Protein AF-0000000072280039 (afdb_homodimer)

Foldseek 3Di:
DDWDQVLVVVLVVCVVQVWQEEEEEEEPVCVVVVVVSQVVNCVVPVRHHYHYDYDHDPALQLQALPVCVVVPGAEYEAEQYDHQADQVPGPHHYDYHNGADDFDLVLVLVCCVVPDDLVFAEEAAEASNHVVCVVVSCVVNVSHNYAFFDFPPDDTRYFDLQAGGDDDPDAHEYEYEEDDCRGQVSVCQAPVRYFTWYAYRVVSDIDTDHDDQVVQLVLLVVLLVVVLPDQEEEEEAAPRRNQFAVQLSVVLCVLQVVQNHHYDYYYYNDDDQVVVVVVVRHQHYEYRGRQVCQVPCQVVHNHRYHYSLSSCVNRPPVNPDPSRHDDSRQQGVPRPDSRHRHDD/DDWDQVLVVVLVVCVVQVWAEEEEEEEPVCVVVVVVSQVVNCVVPVRHHYHYDYDHDPALQLQALPVCVVVPGAEYEAEQYDHQADQVVGPHHYDYHNGADDFDLVLVLVCCVVPDDLVFAEEAAEASNHVVCVVVSCVVNPSHNYAFFDFPPDDTRYFDLQADGDDDPDAHEYEYEEDDCRGQVSVCQAPVRYFTWYAYRVVSDIDTDHDDLVVQLVLLVVLLVVVLPDQEEEEEAAPRRNQFAVQLSVVLCVLQVVQNHDYDYYYYNDDDQVVVVVVVRHQHYEYRGRQVCQVPCQVVHNHRYHYSLSSCVNRPPVNPDDSRHDDSRQQGVPRPDSRHRHDD

Organism: Entamoeba histolytica (strain ATCC 30459 / HM-1:IMSS / ABRM) (NCBI:txid294381)

Solvent-accessible surface area (backbone atoms only — not comparable to full-atom values): 36624 Å² total; per-residue (Å²): 136,87,66,67,80,51,62,68,60,50,52,50,52,42,58,77,66,64,43,50,27,34,38,42,34,29,28,72,93,49,37,59,56,44,60,59,48,44,52,54,48,34,71,75,36,74,78,33,46,63,33,40,32,61,49,89,38,88,51,46,45,31,52,51,35,64,60,39,43,72,74,66,30,55,34,37,40,39,44,60,22,56,67,68,70,59,69,88,76,43,80,33,55,67,46,62,39,33,47,61,56,88,72,73,60,62,66,53,54,51,50,48,70,70,72,52,66,66,88,34,42,33,37,42,36,22,38,60,33,47,53,88,49,49,65,59,50,50,67,67,40,75,76,40,61,64,42,62,36,55,35,41,69,43,56,71,20,33,42,39,61,42,31,48,42,65,73,71,98,58,71,28,35,33,41,26,41,40,79,74,57,61,44,42,45,32,47,27,42,51,39,66,81,38,50,33,29,32,28,26,70,92,76,70,44,78,41,80,55,84,70,62,54,67,58,51,25,50,51,52,48,50,52,32,55,53,50,67,71,47,53,46,36,29,36,39,32,28,58,38,43,52,40,22,40,69,67,33,49,52,47,48,49,50,48,36,46,76,66,74,29,46,69,45,44,32,41,27,62,69,90,46,55,71,63,52,60,39,38,77,81,43,52,30,33,35,44,40,40,65,55,51,52,33,72,74,44,22,83,75,34,92,41,48,47,37,32,48,58,48,48,39,43,54,67,32,84,82,44,75,64,61,61,71,48,49,86,29,42,36,51,24,60,75,55,84,49,77,52,25,60,35,87,127,136,87,67,66,78,51,62,69,60,50,51,51,53,42,57,76,66,64,44,49,26,33,37,42,35,30,28,73,93,49,37,58,56,44,60,60,49,43,51,53,48,35,70,75,35,74,79,33,46,62,32,39,33,59,53,88,39,88,51,48,45,31,52,52,34,63,61,39,44,70,73,66,31,53,34,36,41,38,44,59,23,56,68,67,70,58,69,89,77,43,80,35,56,68,47,62,39,34,47,59,56,89,71,74,60,63,65,53,53,52,50,47,69,71,72,53,65,66,90,34,43,31,37,42,34,22,36,60,31,47,52,87,49,49,64,58,48,49,68,67,42,75,75,41,61,66,41,63,37,53,37,40,69,42,56,71,19,34,44,40,60,42,32,47,40,64,72,71,99,58,71,30,35,34,41,27,42,40,79,73,56,64,45,42,45,33,46,26,42,52,39,68,80,40,52,32,27,31,29,27,71,91,76,70,42,77,42,80,53,87,68,63,53,68,59,50,24,50,51,52,50,49,52,32,56,53,50,68,72,46,54,45,35,29,36,38,31,28,58,37,42,52,39,22,38,69,68,34,50,52,48,49,49,50,48,35,48,75,66,72,28,45,68,46,46,35,42,30,61,70,89,48,55,73,63,53,61,40,40,79,83,43,52,30,31,36,43,40,40,65,55,52,54,34,72,74,45,22,83,76,34,93,40,49,46,36,31,48,59,47,46,39,45,53,68,32,83,83,44,77,64,62,62,70,46,51,88,28,42,36,52,26,60,74,57,85,49,75,52,24,61,35,89,126

InterPro domains:
  IPR016435 Diphthamide synthesis DPH1/DPH2 [PF01866] (26-316)
  IPR016435 Diphthamide synthesis DPH1/DPH2 [PTHR10762] (9-319)
  IPR016435 Diphthamide synthesis DPH1/DPH2 [SFLDS00032] (9-320)
  IPR016435 Diphthamide synthesis DPH1/DPH2 [TIGR00322] (6-315)
  IPR035435 Diphthamide synthesis DHP1/DPH2, eukaryotes and archaea [PIRSF004967] (2-336)
  IPR042263 Diphthamide synthesis DPH1/DPH2, domain 1 [G3DSA:3.40.50.11840] (16-99)
  IPR042264 Diphthamide synthesis DPH1/DPH2, domain 2 [G3DSA:3.40.50.11850] (100-212)
  IPR042265 Diphthamide synthesis DPH1/DPH2, domain 3 [G3DSA:3.40.50.11860] (213-311)

Radius of gyration: 28.31 Å; Cα contacts (8 Å, |Δi|>4): 1431; chains: 2; bounding box: 61×87×61 Å

Sequence (688 aa):
MQFDLKESEIIKEVTSRNCKRVVLQFPEGLISQGVGLQQRLEQQLPNVEFILYTDYVYGACCVDDRFTAYIHSDFLVHFGHSPLIPPHCLKVASMYIPVVADILLEPLINNINKQLDKKLDLAIVATIQYEPYLQQLKQSLTQFNVILPKIDPLPEGITLGCTVPPLEQREMSVVFIGGGLFHAEAVAYNYPDNKVYSYDPRNQTLVPVFVNKEKFKQIMKTKIDTARKEKYIGVITSTLGRQGNQKVTDNIINLLEKNNKIPVVTYADEISTAILDSYKEVKVWVQVACPRLSIDWGEDFRQVLITPYEAFAAFDDSVKATLDFIPMDNWSIPAEGKWCASYNMQFDLKESEIIKEVTSRNCKRVVLQFPEGLISQGVGLQQRLEQQLPNVEFILYTDYVYGACCVDDRFTAYIHSDFLVHFGHSPLIPPHCLKVASMYIPVVADILLEPLINNINKQLDKKLDLAIVATIQYEPYLQQLKQSLTQFNVILPKIDPLPEGITLGCTVPPLEQREMSVVFIGGGLFHAEAVAYNYPDNKVYSYDPRNQTLVPVFVNKEKFKQIMKTKIDTARKEKYIGVITSTLGRQGNQKVTDNIINLLEKNNKIPVVTYADEISTAILDSYKEVKVWVQVACPRLSIDWGEDFRQVLITPYEAFAAFDDSVKATLDFIPMDNWSIPAEGKWCASYN

pLDDT: mean 91.93, std 6.93, range [52.03, 98.56]

Structure (mmCIF, N/CA/C/O backbone):
data_AF-0000000072280039-model_v1
#
loop_
_entity.id
_entity.type
_entity.pdbx_description
1 polymer '2-(3-amino-3-carboxypropyl)histidine synthase subunit 1'
#
loop_
_atom_site.group_PDB
_atom_site.id
_atom_site.type_symbol
_atom_site.label_atom_id
_atom_site.label_alt_id
_atom_site.label_comp_id
_atom_site.label_asym_id
_atom_site.label_entity_id
_atom_site.label_seq_id
_atom_site.pdbx_PDB_ins_code
_atom_site.Cartn_x
_atom_site.Cartn_y
_atom_site.Cartn_z
_atom_site.occupancy
_atom_site.B_iso_or_equiv
_atom_site.auth_seq_id
_atom_site.auth_comp_id
_atom_site.auth_asym_id
_atom_site.auth_atom_id
_atom_site.pdbx_PDB_model_num
ATOM 1 N N . MET A 1 1 ? -21.969 8.711 16.75 1 52.03 1 MET A N 1
ATOM 2 C CA . MET A 1 1 ? -22.203 10.078 16.312 1 52.03 1 MET A CA 1
ATOM 3 C C . MET A 1 1 ? -22.312 10.141 14.781 1 52.03 1 MET A C 1
ATOM 5 O O . MET A 1 1 ? -21.562 9.461 14.078 1 52.03 1 MET A O 1
ATOM 9 N N . GLN A 1 2 ? -23.375 10.555 14.273 1 66.81 2 GLN A N 1
ATOM 10 C CA . GLN A 1 2 ? -23.625 10.664 12.844 1 66.81 2 GLN A CA 1
ATOM 11 C C . GLN A 1 2 ? -23.094 11.992 12.297 1 66.81 2 GLN A C 1
ATOM 13 O O . GLN A 1 2 ? -23.422 13.055 12.828 1 66.81 2 GLN A O 1
ATOM 18 N N . PHE A 1 3 ? -22.109 11.984 11.461 1 83.12 3 PHE A N 1
ATOM 19 C CA . PHE A 1 3 ? -21.5 13.164 10.859 1 83.12 3 PHE A CA 1
ATOM 20 C C . PHE A 1 3 ? -22.266 13.594 9.609 1 83.12 3 PHE A C 1
ATOM 22 O O . PHE A 1 3 ? -22.922 12.766 8.969 1 83.12 3 PHE A O 1
ATOM 29 N N . ASP A 1 4 ? -22.297 14.906 9.508 1 89.06 4 ASP A N 1
ATOM 30 C CA . ASP A 1 4 ? -22.781 15.406 8.227 1 89.06 4 ASP A CA 1
ATOM 31 C C . ASP A 1 4 ? -21.75 15.195 7.125 1 89.06 4 ASP A C 1
ATOM 33 O O . ASP A 1 4 ? -20.75 15.914 7.059 1 89.06 4 ASP A O 1
ATOM 37 N N . LEU A 1 5 ? -22.047 14.281 6.258 1 93.81 5 LEU A N 1
ATOM 38 C CA . LEU A 1 5 ? -21.094 13.914 5.219 1 93.81 5 LEU A CA 1
ATOM 39 C C . LEU A 1 5 ? -21.375 14.672 3.926 1 93.81 5 LEU A C 1
ATOM 41 O O . LEU A 1 5 ? -20.844 14.32 2.869 1 93.81 5 LEU A O 1
ATOM 45 N N . LYS A 1 6 ? -22.266 15.695 3.965 1 95.31 6 LYS A N 1
ATOM 46 C CA . LYS A 1 6 ? -22.562 16.609 2.859 1 95.31 6 LYS A CA 1
ATOM 47 C C . LYS A 1 6 ? -23.078 15.844 1.642 1 95.31 6 LYS A C 1
ATOM 49 O O . LYS A 1 6 ? -22.594 16.031 0.527 1 95.31 6 LYS A O 1
ATOM 54 N N . GLU A 1 7 ? -23.984 14.977 1.919 1 96.38 7 GLU A N 1
ATOM 55 C CA . GLU A 1 7 ? -24.578 14.117 0.896 1 96.38 7 GLU A CA 1
ATOM 56 C C . GLU A 1 7 ? -25.141 14.93 -0.257 1 96.38 7 GLU A C 1
ATOM 58 O O . GLU A 1 7 ? -24.922 14.609 -1.426 1 96.38 7 GLU A O 1
ATOM 63 N N . SER A 1 8 ? -25.844 16.016 0.056 1 96.94 8 SER A N 1
ATOM 64 C CA . SER A 1 8 ? -26.469 16.844 -0.963 1 96.94 8 SER A CA 1
ATOM 65 C C . SER A 1 8 ? -25.422 17.5 -1.872 1 96.94 8 SER A C 1
ATOM 67 O O . SER A 1 8 ? -25.641 17.609 -3.08 1 96.94 8 SER A O 1
ATOM 69 N N . GLU A 1 9 ? -24.344 17.922 -1.275 1 97.06 9 GLU A N 1
ATOM 70 C CA . GLU A 1 9 ? -23.266 18.531 -2.059 1 97.06 9 GLU A CA 1
ATOM 71 C C . GLU A 1 9 ? -22.625 17.516 -2.99 1 97.06 9 GLU A C 1
ATOM 73 O O . GLU A 1 9 ? -22.266 17.844 -4.125 1 97.06 9 GLU A O 1
ATOM 78 N N . ILE A 1 10 ? -22.453 16.297 -2.508 1 97.94 10 ILE A N 1
ATOM 79 C CA . ILE A 1 10 ? -21.875 15.219 -3.311 1 97.94 10 ILE A CA 1
ATOM 80 C C . ILE A 1 10 ? -22.766 14.938 -4.52 1 97.94 10 ILE A C 1
ATOM 82 O O . ILE A 1 10 ? -22.281 14.867 -5.652 1 97.94 10 ILE A O 1
ATOM 86 N N . ILE A 1 11 ? -24.062 14.867 -4.27 1 98.31 11 ILE A N 1
ATOM 87 C CA . ILE A 1 11 ? -25.016 14.57 -5.332 1 98.31 11 ILE A CA 1
ATOM 88 C C . ILE A 1 11 ? -24.969 15.672 -6.387 1 98.31 11 ILE A C 1
ATOM 90 O O . ILE A 1 11 ? -24.953 15.391 -7.586 1 98.31 11 ILE A O 1
ATOM 94 N N . LYS A 1 12 ? -24.953 16.875 -5.918 1 98.06 12 LYS A N 1
ATOM 95 C CA . LYS A 1 12 ? -24.891 18.016 -6.828 1 98.06 12 LYS A CA 1
ATOM 96 C C . LYS A 1 12 ? -23.656 17.953 -7.727 1 98.06 12 LYS A C 1
ATOM 98 O O . LYS A 1 12 ? -23.766 18.109 -8.945 1 98.06 12 LYS A O 1
ATOM 103 N N . GLU A 1 13 ? -22.484 17.703 -7.137 1 97.69 13 GLU A N 1
ATOM 104 C CA . GLU A 1 13 ? -21.234 17.641 -7.891 1 97.69 13 GLU A CA 1
ATOM 105 C C . GLU A 1 13 ? -21.234 16.469 -8.867 1 97.69 13 GLU A C 1
ATOM 107 O O . GLU A 1 13 ? -20.844 16.625 -10.023 1 97.69 13 GLU A O 1
ATOM 112 N N . VAL A 1 14 ? -21.656 15.297 -8.406 1 98.12 14 VAL A N 1
ATOM 113 C CA . VAL A 1 14 ? -21.656 14.078 -9.211 1 98.12 14 VAL A CA 1
ATOM 114 C C . VAL A 1 14 ? -22.578 14.242 -10.406 1 98.12 14 VAL A C 1
ATOM 116 O O . VAL A 1 14 ? -22.25 13.836 -11.523 1 98.12 14 VAL A O 1
ATOM 119 N N . THR A 1 15 ? -23.703 14.875 -10.188 1 97.94 15 THR A N 1
ATOM 120 C CA . THR A 1 15 ? -24.688 15.094 -11.242 1 97.94 15 THR A CA 1
ATOM 121 C C . THR A 1 15 ? -24.188 16.125 -12.242 1 97.94 15 THR A C 1
ATOM 123 O O . THR A 1 15 ? -24.281 15.922 -13.461 1 97.94 15 THR A O 1
ATOM 126 N N . SER A 1 16 ? -23.688 17.219 -11.727 1 97.81 16 SER A N 1
ATOM 127 C CA . SER A 1 16 ? -23.219 18.297 -12.586 1 97.81 16 SER A CA 1
ATOM 128 C C . SER A 1 16 ? -22.078 17.828 -13.492 1 97.81 16 SER A C 1
ATOM 130 O O . SER A 1 16 ? -21.953 18.312 -14.625 1 97.81 16 SER A O 1
ATOM 132 N N . ARG A 1 17 ? -21.328 16.844 -13.062 1 96.81 17 ARG A N 1
ATOM 133 C CA . ARG A 1 17 ? -20.172 16.359 -13.805 1 96.81 17 ARG A CA 1
ATOM 134 C C . ARG A 1 17 ? -20.531 15.133 -14.641 1 96.81 17 ARG A C 1
ATOM 136 O O . ARG A 1 17 ? -19.703 14.641 -15.414 1 96.81 17 ARG A O 1
ATOM 143 N N . ASN A 1 18 ? -21.719 14.656 -14.469 1 97.56 18 ASN A N 1
ATOM 144 C CA . ASN A 1 18 ? -22.172 13.461 -15.164 1 97.56 18 ASN A CA 1
ATOM 145 C C . ASN A 1 18 ? -21.25 12.273 -14.891 1 97.56 18 ASN A C 1
ATOM 147 O O . ASN A 1 18 ? -20.797 11.609 -15.828 1 97.56 18 ASN A O 1
ATOM 151 N N . CYS A 1 19 ? -20.969 12.078 -13.625 1 97.69 19 CYS A N 1
ATOM 152 C CA . CYS A 1 19 ? -20.078 11 -13.211 1 97.69 19 CYS A CA 1
ATOM 153 C C . CYS A 1 19 ? -20.75 9.641 -13.375 1 97.69 19 CYS A C 1
ATOM 155 O O . CYS A 1 19 ? -21.969 9.523 -13.227 1 97.69 19 CYS A O 1
ATOM 157 N N . LYS A 1 20 ? -19.938 8.688 -13.703 1 96.81 20 LYS A N 1
ATOM 158 C CA . LYS A 1 20 ? -20.422 7.309 -13.766 1 96.81 20 LYS A CA 1
ATOM 159 C C . LYS A 1 20 ? -19.844 6.469 -12.633 1 96.81 20 LYS A C 1
ATOM 161 O O . LYS A 1 20 ? -20.438 5.48 -12.211 1 96.81 20 LYS A O 1
ATOM 166 N N . ARG A 1 21 ? -18.719 6.832 -12.188 1 96.44 21 ARG A N 1
ATOM 167 C CA . ARG A 1 21 ? -18.031 6.16 -11.094 1 96.44 21 ARG A CA 1
ATOM 168 C C . ARG A 1 21 ? -17.391 7.172 -10.148 1 96.44 21 ARG A C 1
ATOM 170 O O . ARG A 1 21 ? -16.719 8.109 -10.594 1 96.44 21 ARG A O 1
ATOM 177 N N . VAL A 1 22 ? -17.641 6.961 -8.805 1 98 22 VAL A N 1
ATOM 178 C CA . VAL A 1 22 ? -17.156 7.902 -7.797 1 98 22 VAL A CA 1
ATOM 179 C C . VAL A 1 22 ? -16.5 7.145 -6.656 1 98 22 VAL A C 1
ATOM 181 O O . VAL A 1 22 ? -17.031 6.156 -6.152 1 98 22 VAL A O 1
ATOM 184 N N . VAL A 1 23 ? -15.312 7.629 -6.262 1 96.94 23 VAL A N 1
ATOM 185 C CA . VAL A 1 23 ? -14.617 7.031 -5.125 1 96.94 23 VAL A CA 1
ATOM 186 C C . VAL A 1 23 ? -14.891 7.852 -3.863 1 96.94 23 VAL A C 1
ATOM 188 O O . VAL A 1 23 ? -14.781 9.078 -3.877 1 96.94 23 VAL A O 1
ATOM 191 N N . LEU A 1 24 ? -15.32 7.133 -2.848 1 96.44 24 LEU A N 1
ATOM 192 C CA . LEU A 1 24 ? -15.484 7.703 -1.515 1 96.44 24 LEU A CA 1
ATOM 193 C C . LEU A 1 24 ? -14.359 7.262 -0.592 1 96.44 24 LEU A C 1
ATOM 195 O O . LEU A 1 24 ? -14.352 6.129 -0.105 1 96.44 24 LEU A O 1
ATOM 199 N N . GLN A 1 25 ? -13.422 8.148 -0.331 1 94.81 25 GLN A N 1
ATOM 200 C CA . GLN A 1 25 ? -12.25 7.812 0.474 1 94.81 25 GLN A CA 1
ATOM 201 C C . GLN A 1 25 ? -12.414 8.305 1.91 1 94.81 25 GLN A C 1
ATOM 203 O O . GLN A 1 25 ? -12.625 9.492 2.145 1 94.81 25 GLN A O 1
ATOM 208 N N . PHE A 1 26 ? -12.32 7.363 2.807 1 91.38 26 PHE A N 1
ATOM 209 C CA . PHE A 1 26 ? -12.516 7.66 4.219 1 91.38 26 PHE A CA 1
ATOM 210 C C . PHE A 1 26 ? -11.258 7.359 5.023 1 91.38 26 PHE A C 1
ATOM 212 O O . PHE A 1 26 ? -10.539 6.406 4.723 1 91.38 26 PHE A O 1
ATOM 219 N N . PRO A 1 27 ? -11.047 8.203 6.055 1 88 27 PRO A N 1
ATOM 220 C CA . PRO A 1 27 ? -10.102 7.715 7.062 1 88 27 PRO A CA 1
ATOM 221 C C . PRO A 1 27 ? -10.656 6.559 7.883 1 88 27 PRO A C 1
ATOM 223 O O . PRO A 1 27 ? -11.875 6.336 7.902 1 88 27 PRO A O 1
ATOM 226 N N . GLU A 1 28 ? -9.789 5.836 8.492 1 78.44 28 GLU A N 1
ATOM 227 C CA . GLU A 1 28 ? -10.156 4.613 9.203 1 78.44 28 GLU A CA 1
ATOM 228 C C . GLU A 1 28 ? -11.281 4.879 10.211 1 78.44 28 GLU A C 1
ATOM 230 O O . GLU A 1 28 ? -12.242 4.109 10.289 1 78.44 28 GLU A O 1
ATOM 235 N N . GLY A 1 29 ? -11.281 5.957 10.922 1 78.5 29 GLY A N 1
ATOM 236 C CA . GLY A 1 29 ? -12.258 6.227 11.969 1 78.5 29 GLY A CA 1
ATOM 237 C C . GLY A 1 29 ? -13.633 6.559 11.43 1 78.5 29 GLY A C 1
ATOM 238 O O . GLY A 1 29 ? -14.617 6.523 12.172 1 78.5 29 GLY A O 1
ATOM 239 N N . LEU A 1 30 ? -13.766 6.75 10.102 1 85.56 30 LEU A N 1
ATOM 240 C CA . LEU A 1 30 ? -15.031 7.223 9.547 1 85.56 30 LEU A CA 1
ATOM 241 C C . LEU A 1 30 ? -15.617 6.203 8.578 1 85.56 30 LEU A C 1
ATOM 243 O O . LEU A 1 30 ? -16.734 6.387 8.07 1 85.56 30 LEU A O 1
ATOM 247 N N . ILE A 1 31 ? -14.961 5.098 8.336 1 84.69 31 ILE A N 1
ATOM 248 C CA . ILE A 1 31 ? -15.328 4.18 7.262 1 84.69 31 ILE A CA 1
ATOM 249 C C . ILE A 1 31 ? -16.672 3.523 7.59 1 84.69 31 ILE A C 1
ATOM 251 O O . ILE A 1 31 ? -17.438 3.191 6.684 1 84.69 31 ILE A O 1
ATOM 255 N N . SER A 1 32 ? -17 3.402 8.883 1 82.5 32 SER A N 1
ATOM 256 C CA . SER A 1 32 ? -18.266 2.793 9.289 1 82.5 32 SER A CA 1
ATOM 257 C C . SER A 1 32 ? -19.453 3.576 8.742 1 82.5 32 SER A C 1
ATOM 259 O O . SER A 1 32 ? -20.516 3.004 8.484 1 82.5 32 SER A O 1
ATOM 261 N N . GLN A 1 33 ? -19.266 4.836 8.484 1 87.88 33 GLN A N 1
ATOM 262 C CA . GLN A 1 33 ? -20.344 5.676 7.953 1 87.88 33 GLN A CA 1
ATOM 263 C C . GLN A 1 33 ? -20.406 5.582 6.43 1 87.88 33 GLN A C 1
ATOM 265 O O . GLN A 1 33 ? -21.406 5.984 5.824 1 87.88 33 GLN A O 1
ATOM 270 N N . GLY A 1 34 ? -19.375 5.074 5.895 1 89.44 34 GLY A N 1
ATOM 271 C CA . GLY A 1 34 ? -19.266 5.031 4.445 1 89.44 34 GLY A CA 1
ATOM 272 C C . GLY A 1 34 ? -20.25 4.074 3.797 1 89.44 34 GLY A C 1
ATOM 273 O O . GLY A 1 34 ? -20.781 4.363 2.729 1 89.44 34 GLY A O 1
ATOM 274 N N . VAL A 1 35 ? -20.531 2.967 4.438 1 88 35 VAL A N 1
ATOM 275 C CA . VAL A 1 35 ? -21.406 1.953 3.867 1 88 35 VAL A CA 1
ATOM 276 C C . VAL A 1 35 ? -22.812 2.527 3.693 1 88 35 VAL A C 1
ATOM 278 O O . VAL A 1 35 ? -23.406 2.426 2.615 1 88 35 VAL A O 1
ATOM 281 N N . GLY A 1 36 ? -23.297 3.146 4.781 1 90.5 36 GLY A N 1
ATOM 282 C CA . GLY A 1 36 ? -24.609 3.783 4.691 1 90.5 36 GLY A CA 1
ATOM 283 C C . GLY A 1 36 ? -24.672 4.871 3.635 1 90.5 36 GLY A C 1
ATOM 284 O O . GLY A 1 36 ? -25.641 4.965 2.889 1 90.5 36 GLY A O 1
ATOM 285 N N . LEU A 1 37 ? -23.625 5.66 3.59 1 94.38 37 LEU A N 1
ATOM 286 C CA . LEU A 1 37 ? -23.578 6.727 2.598 1 94.38 37 LEU A CA 1
ATOM 287 C C . LEU A 1 37 ? -23.594 6.156 1.184 1 94.38 37 LEU A C 1
ATOM 289 O O . LEU A 1 37 ? -24.312 6.656 0.317 1 94.38 37 LEU A O 1
ATOM 293 N N . GLN A 1 38 ? -22.766 5.113 0.938 1 94.06 38 GLN A N 1
ATOM 294 C CA . GLN A 1 38 ? -22.719 4.461 -0.366 1 94.06 38 GLN A CA 1
ATOM 295 C C . GLN A 1 38 ? -24.094 4.012 -0.823 1 94.06 38 GLN A C 1
ATOM 297 O O . GLN A 1 38 ? -24.5 4.285 -1.956 1 94.06 38 GLN A O 1
ATOM 302 N N . GLN A 1 39 ? -24.844 3.422 0.062 1 91.81 39 GLN A N 1
ATOM 303 C CA . GLN A 1 39 ? -26.172 2.916 -0.267 1 91.81 39 GLN A CA 1
ATOM 304 C C . GLN A 1 39 ? -27.141 4.055 -0.583 1 91.81 39 GLN A C 1
ATOM 306 O O . GLN A 1 39 ? -27.906 3.982 -1.549 1 91.81 39 GLN A O 1
ATOM 311 N N . ARG A 1 40 ? -27.109 5.086 0.24 1 95.94 40 ARG A N 1
ATOM 312 C CA . ARG A 1 40 ? -28 6.219 0.025 1 95.94 40 ARG A CA 1
ATOM 313 C C . ARG A 1 40 ? -27.703 6.906 -1.305 1 95.94 40 ARG A C 1
ATOM 315 O O . ARG A 1 40 ? -28.625 7.273 -2.037 1 95.94 40 ARG A O 1
ATOM 322 N N . LEU A 1 41 ? -26.453 7.023 -1.611 1 97.44 41 LEU A N 1
ATOM 323 C CA . LEU A 1 41 ? -26.062 7.66 -2.863 1 97.44 41 LEU A CA 1
ATOM 324 C C . LEU A 1 41 ? -26.484 6.816 -4.059 1 97.44 41 LEU A C 1
ATOM 326 O O . LEU A 1 41 ? -26.984 7.352 -5.055 1 97.44 41 LEU A O 1
ATOM 330 N N . GLU A 1 42 ? -26.297 5.512 -3.969 1 94.88 42 GLU A N 1
ATOM 331 C CA . GLU A 1 42 ? -26.672 4.613 -5.059 1 94.88 42 GLU A CA 1
ATOM 332 C C . GLU A 1 42 ? -28.172 4.605 -5.285 1 94.88 42 GLU A C 1
ATOM 334 O O . GLU A 1 42 ? -28.641 4.469 -6.422 1 94.88 42 GLU A O 1
ATOM 339 N N . GLN A 1 43 ? -28.891 4.738 -4.25 1 95 43 GLN A N 1
ATOM 340 C CA . GLN A 1 43 ? -30.344 4.82 -4.367 1 95 43 GLN A CA 1
ATOM 341 C C . GLN A 1 43 ? -30.766 6.094 -5.098 1 95 43 GLN A C 1
ATOM 343 O O . 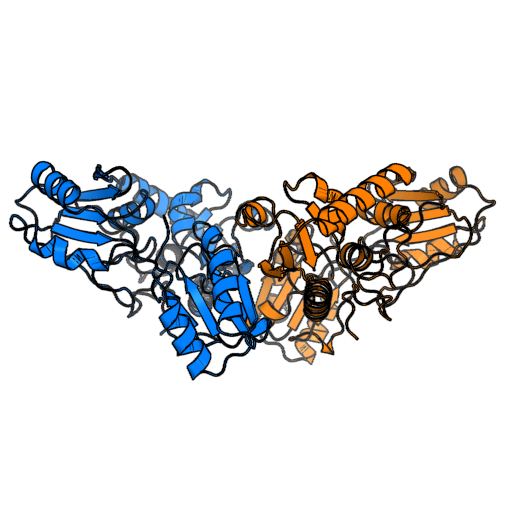GLN A 1 43 ? -31.688 6.07 -5.906 1 95 43 GLN A O 1
ATOM 348 N N . GLN A 1 44 ? -30.062 7.152 -4.832 1 96.75 44 GLN A N 1
ATOM 349 C CA . GLN A 1 44 ? -30.406 8.453 -5.391 1 96.75 44 GLN A CA 1
ATOM 350 C C . GLN A 1 44 ? -29.875 8.609 -6.809 1 96.75 44 GLN A C 1
ATOM 352 O O . GLN A 1 44 ? -30.438 9.344 -7.617 1 96.75 44 GLN A O 1
ATOM 357 N N . LEU A 1 45 ? -28.781 7.965 -7.055 1 97.56 45 LEU A N 1
ATOM 358 C CA . LEU A 1 45 ? -28.141 7.988 -8.367 1 97.56 45 LEU A CA 1
ATOM 359 C C . LEU A 1 45 ? -27.875 6.574 -8.867 1 97.56 45 LEU A C 1
ATOM 361 O O . LEU A 1 45 ? -26.719 6.145 -8.93 1 97.56 45 LEU A O 1
ATOM 365 N N . PRO A 1 46 ? -28.828 5.938 -9.391 1 93.56 46 PRO A N 1
ATOM 366 C CA . PRO A 1 46 ? -28.734 4.508 -9.711 1 93.56 46 PRO A CA 1
ATOM 367 C C . PRO A 1 46 ? -27.781 4.23 -10.867 1 93.56 46 PRO A C 1
ATOM 369 O O . PRO A 1 46 ? -27.328 3.096 -11.039 1 93.56 46 PRO A O 1
ATOM 372 N N . ASN A 1 47 ? -27.453 5.219 -11.594 1 94.69 47 ASN A N 1
ATOM 373 C CA . ASN A 1 47 ? -26.594 5.008 -12.75 1 94.69 47 ASN A CA 1
ATOM 374 C C . ASN A 1 47 ? -25.141 5.316 -12.43 1 94.69 47 ASN A C 1
ATOM 376 O O . ASN A 1 47 ? -24.297 5.332 -13.328 1 94.69 47 ASN A O 1
ATOM 380 N N . VAL A 1 48 ? -24.891 5.605 -11.203 1 96.62 48 VAL A N 1
ATOM 381 C CA . VAL A 1 48 ? -23.531 5.938 -10.773 1 96.62 48 VAL A CA 1
ATOM 382 C C . VAL A 1 48 ? -23.031 4.871 -9.805 1 96.62 48 VAL A C 1
ATOM 384 O O . VAL A 1 48 ? -23.75 4.461 -8.883 1 96.62 48 VAL A O 1
ATOM 387 N N . GLU A 1 49 ? -21.812 4.414 -10.055 1 94.5 49 GLU A N 1
ATOM 388 C CA . GLU A 1 49 ? -21.156 3.479 -9.141 1 94.5 49 GLU A CA 1
ATOM 389 C C . GLU A 1 49 ? -20.359 4.219 -8.07 1 94.5 49 GLU A C 1
ATOM 391 O O . GLU A 1 49 ? -19.562 5.094 -8.383 1 94.5 49 GLU A O 1
ATOM 396 N N . PHE A 1 50 ? -20.688 3.877 -6.805 1 96.12 50 PHE A N 1
ATOM 397 C CA . PHE A 1 50 ? -19.938 4.457 -5.695 1 96.12 50 PHE A CA 1
ATOM 398 C C . PHE A 1 50 ? -19.031 3.414 -5.043 1 96.12 50 PHE A C 1
ATOM 400 O O . PHE A 1 50 ? -19.5 2.344 -4.648 1 96.12 50 PHE A O 1
ATOM 407 N N . ILE A 1 51 ? -17.797 3.787 -4.949 1 95.06 51 ILE A N 1
ATOM 408 C CA . ILE A 1 51 ? -16.797 2.859 -4.457 1 95.06 51 ILE A CA 1
ATOM 409 C C . ILE A 1 51 ? -16.203 3.383 -3.146 1 95.06 51 ILE A C 1
ATOM 411 O O . ILE A 1 51 ? -15.797 4.543 -3.062 1 95.06 51 ILE A O 1
ATOM 415 N N . LEU A 1 52 ? -16.25 2.496 -2.207 1 92.69 52 LEU A N 1
ATOM 416 C CA . LEU A 1 52 ? -15.562 2.836 -0.962 1 92.69 52 LEU A CA 1
ATOM 417 C C . LEU A 1 52 ? -14.078 2.506 -1.045 1 92.69 52 LEU A C 1
ATOM 419 O O . LEU A 1 52 ? -13.695 1.473 -1.601 1 92.69 52 LEU A O 1
ATOM 423 N N . TYR A 1 53 ? -13.281 3.389 -0.615 1 86 53 TYR A N 1
ATOM 424 C CA . TYR A 1 53 ? -11.836 3.16 -0.573 1 86 53 TYR A CA 1
ATOM 425 C C . TYR A 1 53 ? -11.273 3.471 0.81 1 86 53 TYR A C 1
ATOM 427 O O . TYR A 1 53 ? -11.453 4.578 1.324 1 86 53 TYR A O 1
ATOM 435 N N . THR A 1 54 ? -10.82 2.408 1.48 1 72.81 54 THR A N 1
ATOM 436 C CA . THR A 1 54 ? -10.367 2.594 2.854 1 72.81 54 THR A CA 1
ATOM 437 C C . THR A 1 54 ? -8.875 2.301 2.975 1 72.81 54 THR A C 1
ATOM 439 O O . THR A 1 54 ? -8.375 2.016 4.066 1 72.81 54 THR A O 1
ATOM 442 N N . ASP A 1 55 ? -7.969 2.658 2.154 1 68.5 55 ASP A N 1
ATOM 443 C CA . ASP A 1 55 ? -6.555 2.434 2.439 1 68.5 55 ASP A CA 1
ATOM 444 C C . ASP A 1 55 ? -6.078 3.312 3.594 1 68.5 55 ASP A C 1
ATOM 446 O O . ASP A 1 55 ? -6.891 3.932 4.285 1 68.5 55 ASP A O 1
ATOM 450 N N . TYR A 1 56 ? -4.875 3.283 3.953 1 72 56 TYR A N 1
ATOM 451 C CA . TYR A 1 56 ? -4.273 4.09 5.008 1 72 56 TYR A CA 1
ATOM 452 C C . TYR A 1 56 ? -4.391 5.578 4.688 1 72 56 TYR A C 1
ATOM 454 O O . TYR A 1 56 ? -3.775 6.062 3.736 1 72 56 TYR A O 1
ATOM 462 N N . VAL A 1 57 ? -5.402 6.191 5.262 1 81.69 57 VAL A N 1
ATOM 463 C CA . VAL A 1 57 ? -5.578 7.633 5.125 1 81.69 57 VAL A CA 1
ATOM 464 C C . VAL A 1 57 ? -5.215 8.328 6.434 1 81.69 57 VAL A C 1
ATOM 466 O O . VAL A 1 57 ? -6.062 8.492 7.312 1 81.69 57 VAL A O 1
ATOM 469 N N . TYR A 1 58 ? -3.973 8.805 6.496 1 84.44 58 TYR A N 1
ATOM 470 C CA . TYR A 1 58 ? -3.469 9.398 7.73 1 84.44 58 TYR A CA 1
ATOM 471 C C . TYR A 1 58 ? -3.785 10.891 7.785 1 84.44 58 TYR A C 1
ATOM 473 O O . TYR A 1 58 ? -3.836 11.477 8.867 1 84.44 58 TYR A O 1
ATOM 481 N N . GLY A 1 59 ? -3.982 11.414 6.613 1 88.31 59 GLY A N 1
ATOM 482 C CA . GLY A 1 59 ? -4.203 12.852 6.555 1 88.31 59 GLY A CA 1
ATOM 483 C C . GLY A 1 59 ? -4.645 13.336 5.184 1 88.31 59 GLY A C 1
ATOM 484 O O . GLY A 1 59 ? -4.984 12.523 4.316 1 88.31 59 GLY A O 1
ATOM 485 N N . ALA A 1 60 ? -4.645 14.68 5.082 1 91.31 60 ALA A N 1
ATOM 486 C CA . ALA A 1 60 ? -5.094 15.312 3.846 1 91.31 60 ALA A CA 1
ATOM 487 C C . ALA A 1 60 ? -4.156 14.984 2.688 1 91.31 60 ALA A C 1
ATOM 489 O O . ALA A 1 60 ? -4.582 14.945 1.529 1 91.31 60 ALA A O 1
ATOM 490 N N . CYS A 1 61 ? -2.977 14.695 3.021 1 93.25 61 CYS A N 1
ATOM 491 C CA . CYS A 1 61 ? -1.972 14.422 1.998 1 93.25 61 CYS A CA 1
ATOM 492 C C . CYS A 1 61 ? -2.172 13.039 1.388 1 93.25 61 CYS A C 1
ATOM 494 O O . CYS A 1 61 ? -1.586 12.727 0.351 1 93.25 61 CYS A O 1
ATOM 496 N N . CYS A 1 62 ? -3.006 12.234 1.933 1 92.69 62 CYS A N 1
ATOM 497 C CA . CYS A 1 62 ? -3.17 10.859 1.484 1 92.69 62 CYS A CA 1
ATOM 498 C C . CYS A 1 62 ? -4.273 10.75 0.437 1 92.69 62 CYS A C 1
ATOM 500 O O . CYS A 1 62 ? -4.789 9.664 0.183 1 92.69 62 CYS A O 1
ATOM 502 N N . VAL A 1 63 ? -4.668 11.859 -0.128 1 94 63 VAL A N 1
ATOM 503 C CA . VAL A 1 63 ? -5.645 11.828 -1.211 1 94 63 VAL A CA 1
ATOM 504 C C . VAL A 1 63 ? -5.137 10.938 -2.34 1 94 63 VAL A C 1
ATOM 506 O O . VAL A 1 63 ? -4.016 11.117 -2.826 1 94 63 VAL A O 1
ATOM 509 N N . ASP A 1 64 ? -5.938 9.969 -2.76 1 92.81 64 ASP A N 1
ATOM 510 C CA . ASP A 1 64 ? -5.457 8.969 -3.715 1 92.81 64 ASP A CA 1
ATOM 511 C C . ASP A 1 64 ? -6.09 9.18 -5.09 1 92.81 64 ASP A C 1
ATOM 513 O O . ASP A 1 64 ? -6.879 8.344 -5.547 1 92.81 64 ASP A O 1
ATOM 517 N N . ASP A 1 65 ? -5.66 10.188 -5.754 1 93.88 65 ASP A N 1
ATOM 518 C CA . ASP A 1 65 ? -6.129 10.484 -7.102 1 93.88 65 ASP A CA 1
ATOM 519 C C . ASP A 1 65 ? -5.586 9.477 -8.109 1 93.88 65 ASP A C 1
ATOM 521 O O . ASP A 1 65 ? -6.195 9.242 -9.156 1 93.88 65 ASP A O 1
ATOM 525 N N . ARG A 1 66 ? -4.516 8.875 -7.801 1 89.75 66 ARG A N 1
ATOM 526 C CA . ARG A 1 66 ? -3.9 7.902 -8.703 1 89.75 66 ARG A CA 1
ATOM 527 C C . ARG A 1 66 ? -4.73 6.629 -8.781 1 89.75 66 ARG A C 1
ATOM 529 O O . ARG A 1 66 ? -5.004 6.125 -9.875 1 89.75 66 ARG A O 1
ATOM 536 N N . PHE A 1 67 ? -5.078 6.145 -7.605 1 88.06 67 PHE A N 1
ATOM 537 C CA . PHE A 1 67 ? -5.957 4.984 -7.582 1 88.06 67 PHE A CA 1
ATOM 538 C C . PHE A 1 67 ? -7.27 5.285 -8.289 1 88.06 67 PHE A C 1
ATOM 540 O O . PHE A 1 67 ? -7.746 4.48 -9.094 1 88.06 67 PHE A O 1
ATOM 547 N N . THR A 1 68 ? -7.781 6.395 -7.957 1 93.19 68 THR A N 1
ATOM 548 C CA . THR A 1 68 ? -9.055 6.797 -8.531 1 93.19 68 THR A CA 1
ATOM 549 C C . THR A 1 68 ? -8.977 6.836 -10.055 1 93.19 68 THR A C 1
ATOM 551 O O . THR A 1 68 ? -9.883 6.355 -10.742 1 93.19 68 THR A O 1
ATOM 554 N N . ALA A 1 69 ? -7.949 7.355 -10.555 1 91.69 69 ALA A N 1
ATOM 555 C CA . ALA A 1 69 ? -7.734 7.391 -11.992 1 91.69 69 ALA A CA 1
ATOM 556 C C . ALA A 1 69 ? -7.555 5.984 -12.555 1 91.69 69 ALA A C 1
ATOM 558 O O . ALA A 1 69 ? -8.055 5.676 -13.641 1 91.69 69 ALA A O 1
ATOM 559 N N . TYR A 1 70 ? -6.934 5.176 -11.883 1 86.56 70 TYR A N 1
ATOM 560 C CA . TYR A 1 70 ? -6.617 3.824 -12.328 1 86.56 70 TYR A CA 1
ATOM 561 C C . TYR A 1 70 ? -7.887 3.014 -12.562 1 86.56 70 TYR A C 1
ATOM 563 O O . TYR A 1 70 ? -7.965 2.242 -13.523 1 86.56 70 TYR A O 1
ATOM 571 N N . ILE A 1 71 ? -8.844 3.186 -11.688 1 88.44 71 ILE A N 1
ATOM 572 C CA . ILE A 1 71 ? -10.07 2.402 -11.828 1 88.44 71 ILE A CA 1
ATOM 573 C C . ILE A 1 71 ? -11.062 3.158 -12.703 1 88.44 71 ILE A C 1
ATOM 575 O O . ILE A 1 71 ? -12.258 2.85 -12.703 1 88.44 71 ILE A O 1
ATOM 579 N N . HIS A 1 72 ? -10.641 4.25 -13.344 1 90.88 72 HIS A N 1
ATOM 580 C CA . HIS A 1 72 ? -11.414 5.035 -14.297 1 90.88 72 HIS A CA 1
ATOM 581 C C . HIS A 1 72 ? -12.617 5.688 -13.617 1 90.88 72 HIS A C 1
ATOM 583 O O . HIS A 1 72 ? -13.727 5.676 -14.156 1 90.88 72 HIS A O 1
ATOM 589 N N . SER A 1 73 ? -12.336 6.152 -12.43 1 94.56 73 SER A N 1
ATOM 590 C CA . SER A 1 73 ? -13.359 6.926 -11.727 1 94.56 73 SER A CA 1
ATOM 591 C C . SER A 1 73 ? -13.305 8.398 -12.125 1 94.56 73 SER A C 1
ATOM 593 O O . SER A 1 73 ? -12.227 8.938 -12.383 1 94.56 73 SER A O 1
ATOM 595 N N . ASP A 1 74 ? -14.5 9.023 -12.039 1 97.12 74 ASP A N 1
ATOM 596 C CA . ASP A 1 74 ? -14.656 10.391 -12.523 1 97.12 74 ASP A CA 1
ATOM 597 C C . ASP A 1 74 ? -14.414 11.406 -11.406 1 97.12 74 ASP A C 1
ATOM 599 O O . ASP A 1 74 ? -14.148 12.578 -11.672 1 97.12 74 ASP A O 1
ATOM 603 N N . PHE A 1 75 ? -14.57 10.938 -10.258 1 97.88 75 PHE A N 1
ATOM 604 C CA . PHE A 1 75 ? -14.633 11.883 -9.148 1 97.88 75 PHE A CA 1
ATOM 605 C C . PHE A 1 75 ? -14.195 11.219 -7.848 1 97.88 75 PHE A C 1
ATOM 607 O O . PHE A 1 75 ? -14.445 10.031 -7.637 1 97.88 75 PHE A O 1
ATOM 614 N N . LEU A 1 76 ? -13.469 11.992 -6.988 1 97.56 76 LEU A N 1
ATOM 615 C CA . LEU A 1 76 ? -12.984 11.523 -5.695 1 97.56 76 LEU A CA 1
ATOM 616 C C . LEU A 1 76 ? -13.492 12.414 -4.566 1 97.56 76 LEU A C 1
ATOM 618 O O . LEU A 1 76 ? -13.312 13.641 -4.613 1 97.56 76 LEU A O 1
ATOM 622 N N . VAL A 1 77 ? -14.188 11.828 -3.648 1 96.94 77 VAL A N 1
ATOM 623 C CA . VAL A 1 77 ? -14.578 12.531 -2.432 1 96.94 77 VAL A CA 1
ATOM 624 C C . VAL A 1 77 ? -13.68 12.102 -1.276 1 96.94 77 VAL A C 1
ATOM 626 O O . VAL A 1 77 ? -13.656 10.922 -0.9 1 96.94 77 VAL A O 1
ATOM 629 N N . HIS A 1 78 ? -12.93 13.008 -0.771 1 96.06 78 HIS A N 1
ATOM 630 C CA . HIS A 1 78 ? -12.008 12.758 0.327 1 96.06 78 HIS A CA 1
ATOM 631 C C . HIS A 1 78 ? -12.547 13.305 1.643 1 96.06 78 HIS A C 1
ATOM 633 O O . HIS A 1 78 ? -12.633 14.523 1.822 1 96.06 78 HIS A O 1
ATOM 639 N N . PHE A 1 79 ? -12.805 12.43 2.588 1 94.75 79 PHE A N 1
ATOM 640 C CA . PHE A 1 79 ? -13.484 12.828 3.812 1 94.75 79 PHE A CA 1
ATOM 641 C C . PHE A 1 79 ? -12.492 13.07 4.938 1 94.75 79 PHE A C 1
ATOM 643 O O . PHE A 1 79 ? -11.445 12.414 5.004 1 94.75 79 PHE A O 1
ATOM 650 N N . GLY A 1 80 ? -12.805 14.008 5.82 1 91.5 80 GLY A N 1
ATOM 651 C CA . GLY A 1 80 ? -12.141 14.141 7.109 1 91.5 80 GLY A CA 1
ATOM 652 C C . GLY A 1 80 ? -11.062 15.195 7.121 1 91.5 80 GLY A C 1
ATOM 653 O O . GLY A 1 80 ? -10.547 15.555 8.18 1 91.5 80 GLY A O 1
ATOM 654 N N . HIS A 1 81 ? -10.773 15.727 5.957 1 90.56 81 HIS A N 1
ATOM 655 C CA . HIS A 1 81 ? -9.641 16.641 5.895 1 90.56 81 HIS A CA 1
ATOM 656 C C . HIS A 1 81 ? -9.945 17.844 5.023 1 90.56 81 HIS A C 1
ATOM 658 O O . HIS A 1 81 ? -10.945 17.859 4.305 1 90.56 81 HIS A O 1
ATOM 664 N N . SER A 1 82 ? -9.102 18.859 5.148 1 91.62 82 SER A N 1
ATOM 665 C CA . SER A 1 82 ? -9.164 20.031 4.277 1 91.62 82 SER A CA 1
ATOM 666 C C . SER A 1 82 ? -8.242 19.875 3.074 1 91.62 82 SER A C 1
ATOM 668 O O . SER A 1 82 ? -7.285 19.094 3.117 1 91.62 82 SER A O 1
ATOM 670 N N . PRO A 1 83 ? -8.539 20.609 2.066 1 91.69 83 PRO A N 1
ATOM 671 C CA . PRO A 1 83 ? -7.711 20.516 0.866 1 91.69 83 PRO A CA 1
ATOM 672 C C . PRO A 1 83 ? -6.258 20.906 1.117 1 91.69 83 PRO A C 1
ATOM 674 O O . PRO A 1 83 ? -5.996 21.891 1.822 1 91.69 83 PRO A O 1
ATOM 677 N N . LEU A 1 84 ? -5.395 20.125 0.636 1 91.81 84 LEU A N 1
ATOM 678 C CA . LEU A 1 84 ? -3.967 20.391 0.76 1 91.81 84 LEU A CA 1
ATOM 679 C C . LEU A 1 84 ? -3.311 20.484 -0.614 1 91.81 84 LEU A C 1
ATOM 681 O O . LEU A 1 84 ? -2.469 21.359 -0.849 1 91.81 84 LEU A O 1
ATOM 685 N N . ILE A 1 85 ? -3.738 19.594 -1.508 1 92.69 85 ILE A N 1
ATOM 686 C CA . ILE A 1 85 ? -3.176 19.516 -2.85 1 92.69 85 ILE A CA 1
ATOM 687 C C . ILE A 1 85 ? -4.012 20.344 -3.814 1 92.69 85 ILE A C 1
ATOM 689 O O . ILE A 1 85 ? -5.23 20.188 -3.893 1 92.69 85 ILE A O 1
ATOM 693 N N . PRO A 1 86 ? -3.367 21.234 -4.504 1 90.94 86 PRO A N 1
ATOM 694 C CA . PRO A 1 86 ? -4.141 22 -5.484 1 90.94 86 PRO A CA 1
ATOM 695 C C . PRO A 1 86 ? -4.855 21.109 -6.5 1 90.94 86 PRO A C 1
ATOM 697 O O . PRO A 1 86 ? -4.281 20.125 -6.965 1 90.94 86 PRO A O 1
ATOM 700 N N . PRO A 1 87 ? -6.043 21.484 -6.852 1 90.62 87 PRO A N 1
ATOM 701 C CA . PRO A 1 87 ? -6.848 20.641 -7.742 1 90.62 87 PRO A CA 1
ATOM 702 C C . PRO A 1 87 ? -6.145 20.344 -9.07 1 90.62 87 PRO A C 1
ATOM 704 O O . PRO A 1 87 ? -6.254 19.234 -9.594 1 90.62 87 PRO A O 1
ATOM 707 N N . HIS A 1 88 ? -5.387 21.328 -9.586 1 90.5 88 HIS A N 1
ATOM 708 C CA . HIS A 1 88 ? -4.762 21.156 -10.891 1 90.5 88 HIS A CA 1
ATOM 709 C C . HIS A 1 88 ? -3.623 20.156 -10.828 1 90.5 88 HIS A C 1
ATOM 711 O O . HIS A 1 88 ? -3.162 19.672 -11.867 1 90.5 88 HIS A O 1
ATOM 717 N N . CYS A 1 89 ? -3.207 19.828 -9.609 1 90.12 89 CYS A N 1
ATOM 718 C CA . CYS A 1 89 ? -2.131 18.859 -9.422 1 90.12 89 CYS A CA 1
ATOM 719 C C . CYS A 1 89 ? -2.686 17.438 -9.289 1 90.12 89 CYS A C 1
ATOM 721 O O . CYS A 1 89 ? -1.928 16.469 -9.273 1 90.12 89 CYS A O 1
ATOM 723 N N . LEU A 1 90 ? -3.971 17.266 -9.203 1 93.56 90 LEU A N 1
ATOM 724 C CA . LEU A 1 90 ? -4.602 15.961 -9.047 1 93.56 90 LEU A CA 1
ATOM 725 C C . LEU A 1 90 ? -5.012 15.391 -10.406 1 93.56 90 LEU A C 1
ATOM 727 O O . LEU A 1 90 ? -5.355 16.141 -11.32 1 93.56 90 LEU A O 1
ATOM 731 N N . LYS A 1 91 ? -5.02 14.102 -10.516 1 93.31 91 LYS A N 1
ATOM 732 C CA . LYS A 1 91 ? -5.32 13.414 -11.766 1 93.31 91 LYS A CA 1
ATOM 733 C C . LYS A 1 91 ? -6.828 13.359 -12.008 1 93.31 91 LYS A C 1
ATOM 735 O O . LYS A 1 91 ? -7.27 13.148 -13.141 1 93.31 91 LYS A O 1
ATOM 740 N N . VAL A 1 92 ? -7.574 13.438 -10.953 1 95.94 92 VAL A N 1
ATOM 741 C CA . VAL A 1 92 ? -9.031 13.352 -11.023 1 95.94 92 VAL A CA 1
ATOM 742 C C . VAL A 1 92 ? -9.648 14.492 -10.219 1 95.94 92 VAL A C 1
ATOM 744 O O . VAL A 1 92 ? -9.102 14.914 -9.203 1 95.94 92 VAL A O 1
ATOM 747 N N . ALA A 1 93 ? -10.797 14.992 -10.727 1 96.62 93 ALA A N 1
ATOM 748 C CA . ALA A 1 93 ? -11.531 15.984 -9.945 1 96.62 93 ALA A CA 1
ATOM 749 C C . ALA A 1 93 ? -11.867 15.453 -8.555 1 96.62 93 ALA A C 1
ATOM 751 O O . ALA A 1 93 ? -12.234 14.289 -8.406 1 96.62 93 ALA A O 1
ATOM 752 N N . SER A 1 94 ? -11.672 16.344 -7.566 1 96.5 94 SER A N 1
ATOM 753 C CA . SER A 1 94 ? -11.836 15.859 -6.195 1 96.5 94 SER A CA 1
ATOM 754 C C . SER A 1 94 ? -12.5 16.922 -5.316 1 96.5 94 SER A C 1
ATOM 756 O O . SER A 1 94 ? -12.453 18.109 -5.637 1 96.5 94 SER A O 1
ATOM 758 N N . MET A 1 95 ? -13.102 16.484 -4.32 1 95.81 95 MET A N 1
ATOM 759 C CA . MET A 1 95 ? -13.633 17.375 -3.289 1 95.81 95 MET A CA 1
ATOM 760 C C . MET A 1 95 ? -13.281 16.859 -1.896 1 95.81 95 MET A C 1
ATOM 762 O O . MET A 1 95 ? -13.25 15.648 -1.665 1 95.81 95 MET A O 1
ATOM 766 N N . TYR A 1 96 ? -13 17.797 -1.037 1 95.19 96 TYR A N 1
ATOM 767 C CA . TYR A 1 96 ? -12.719 17.5 0.361 1 95.19 96 TYR A CA 1
ATOM 768 C C . TYR A 1 96 ? -13.922 17.797 1.238 1 95.19 96 TYR A C 1
ATOM 770 O O . TYR A 1 96 ? -14.594 18.828 1.049 1 95.19 96 TYR A O 1
ATOM 778 N N . ILE A 1 97 ? -14.172 16.891 2.107 1 94.94 97 ILE A N 1
ATOM 779 C CA . ILE A 1 97 ? -15.219 17.094 3.102 1 94.94 97 ILE A CA 1
ATOM 780 C C . ILE A 1 97 ? -14.625 17.016 4.504 1 94.94 97 ILE A C 1
ATOM 782 O O . ILE A 1 97 ? -14.266 15.93 4.973 1 94.94 97 ILE A O 1
ATOM 786 N N . PRO A 1 98 ? -14.438 18.094 5.219 1 92.19 98 PRO A N 1
ATOM 787 C CA . PRO A 1 98 ? -13.75 18.141 6.508 1 92.19 98 PRO A CA 1
ATOM 788 C C . PRO A 1 98 ? -14.461 17.312 7.582 1 92.19 98 PRO A C 1
ATOM 790 O O . PRO A 1 98 ? -13.836 16.875 8.547 1 92.19 98 PRO A O 1
ATOM 793 N N . VAL A 1 99 ? -15.648 17 7.547 1 91.31 99 VAL A N 1
ATOM 794 C CA . VAL A 1 99 ? -16.484 16.297 8.523 1 91.31 99 VAL A CA 1
ATOM 795 C C . VAL A 1 99 ? -16.406 17.016 9.875 1 91.31 99 VAL A C 1
ATOM 797 O O . VAL A 1 99 ? -15.633 16.625 10.75 1 91.31 99 VAL A O 1
ATOM 800 N N . VAL A 1 100 ? -17.25 17.906 10.18 1 92.81 100 VAL A N 1
ATOM 801 C CA . VAL A 1 100 ? -17.266 18.797 11.336 1 92.81 100 VAL A CA 1
ATOM 802 C C . VAL A 1 100 ? -17.719 18.016 12.57 1 92.81 100 VAL A C 1
ATOM 804 O O . VAL A 1 100 ? -18.672 17.219 12.5 1 92.81 100 VAL A O 1
ATOM 807 N N . ALA A 1 101 ? -17.031 18.203 13.664 1 92.38 101 ALA A N 1
ATOM 808 C CA . ALA A 1 101 ? -17.406 17.594 14.938 1 92.38 101 ALA A CA 1
ATOM 809 C C . ALA A 1 101 ? -18.062 18.594 15.867 1 92.38 101 ALA A C 1
ATOM 811 O O . ALA A 1 101 ? -17.781 19.797 15.789 1 92.38 101 ALA A O 1
ATOM 812 N N . ASP A 1 102 ? -18.875 18.062 16.672 1 92.31 102 ASP A N 1
ATOM 813 C CA . ASP A 1 102 ? -19.531 18.938 17.656 1 92.31 102 ASP A CA 1
ATOM 814 C C . ASP A 1 102 ? -18.594 19.234 18.828 1 92.31 102 ASP A C 1
ATOM 816 O O . ASP A 1 102 ? -17.812 18.375 19.234 1 92.31 102 ASP A O 1
ATOM 820 N N . ILE A 1 103 ? -18.734 20.438 19.312 1 95.44 103 ILE A N 1
ATOM 821 C CA . ILE A 1 103 ? -17.953 20.828 20.484 1 95.44 103 ILE A CA 1
ATOM 822 C C . ILE A 1 103 ? -18.781 21.766 21.344 1 95.44 103 ILE A C 1
ATOM 824 O O . ILE A 1 103 ? -19.516 22.625 20.828 1 95.44 103 ILE A O 1
ATOM 828 N N . LEU A 1 104 ? -18.766 21.531 22.688 1 95.81 104 LEU A N 1
ATOM 829 C CA . LEU A 1 104 ? -19.328 22.484 23.641 1 95.81 104 LEU A CA 1
ATOM 830 C C . LEU A 1 104 ? -18.328 23.594 23.953 1 95.81 104 LEU A C 1
ATOM 832 O O . LEU A 1 104 ? -17.281 23.328 24.562 1 95.81 104 LEU A O 1
ATOM 836 N N . LEU A 1 105 ? -18.656 24.828 23.656 1 97.25 105 LEU A N 1
ATOM 837 C CA . LEU A 1 105 ? -17.703 25.922 23.781 1 97.25 105 LEU A CA 1
ATOM 838 C C . LEU A 1 105 ? -17.594 26.391 25.234 1 97.25 105 LEU A C 1
ATOM 840 O O . LEU A 1 105 ? -16.531 26.844 25.656 1 97.25 105 LEU A O 1
ATOM 844 N N . GLU A 1 106 ? -18.625 26.219 26 1 97.25 106 GLU A N 1
ATOM 845 C CA . GLU A 1 106 ? -18.672 26.781 27.344 1 97.25 106 GLU A CA 1
ATOM 846 C C . GLU A 1 106 ? -17.578 26.172 28.234 1 97.25 106 GLU A C 1
ATOM 848 O O . GLU A 1 106 ? -16.828 26.891 28.875 1 97.25 106 GLU A O 1
ATOM 853 N N . PRO A 1 107 ? -17.547 24.844 28.234 1 97.81 107 PRO A N 1
ATOM 854 C CA . PRO A 1 107 ? -16.469 24.25 29.031 1 97.81 107 PRO A CA 1
ATOM 855 C C . PRO A 1 107 ? -15.086 24.703 28.578 1 97.81 107 PRO A C 1
ATOM 857 O O . PRO A 1 107 ? -14.188 24.891 29.406 1 97.81 107 PRO A O 1
ATOM 860 N N . LEU A 1 108 ? -14.883 24.812 27.328 1 98.19 108 LEU A N 1
ATOM 861 C CA . LEU A 1 108 ? -13.609 25.266 26.766 1 98.19 108 LEU A CA 1
ATOM 862 C C . LEU A 1 108 ? -13.297 26.688 27.219 1 98.19 108 LEU A C 1
ATOM 864 O O . LEU A 1 108 ? -12.188 26.969 27.688 1 98.19 108 LEU A O 1
ATOM 868 N N . ILE A 1 109 ? -14.273 27.578 27.125 1 98.19 109 ILE A N 1
ATOM 869 C CA . ILE A 1 109 ? -14.117 28.969 27.516 1 98.19 109 ILE A CA 1
ATOM 870 C C . ILE A 1 109 ? -13.789 29.062 29.016 1 98.19 109 ILE A C 1
ATOM 872 O O . ILE A 1 109 ? -12.883 29.781 29.406 1 98.19 109 ILE A O 1
ATOM 876 N N . ASN A 1 110 ? -14.469 28.281 29.766 1 97.38 110 ASN A N 1
ATOM 877 C CA . ASN A 1 110 ? -14.234 28.266 31.203 1 97.38 110 ASN A CA 1
ATOM 878 C C . ASN A 1 110 ? -12.82 27.781 31.531 1 97.38 110 ASN A C 1
ATOM 880 O O . ASN A 1 110 ? -12.156 28.359 32.406 1 97.38 110 ASN A O 1
ATOM 884 N N . ASN A 1 111 ? -12.391 26.734 30.891 1 97.62 111 ASN A N 1
ATOM 885 C CA . ASN A 1 111 ? -11.055 26.203 31.094 1 97.62 111 ASN A CA 1
ATOM 886 C C . ASN A 1 111 ? -9.977 27.234 30.75 1 97.62 111 ASN A C 1
ATOM 888 O O . ASN A 1 111 ? -9.031 27.422 31.516 1 97.62 111 ASN A O 1
ATOM 892 N N . ILE A 1 112 ? -10.156 27.906 29.672 1 98.25 112 ILE A N 1
ATOM 893 C CA . ILE A 1 112 ? -9.195 28.906 29.219 1 98.25 112 ILE A CA 1
ATOM 894 C C . ILE A 1 112 ? -9.141 30.062 30.203 1 98.25 112 ILE A C 1
ATOM 896 O O . ILE A 1 112 ? -8.055 30.453 30.656 1 98.25 112 ILE A O 1
ATOM 900 N N . ASN A 1 113 ? -10.258 30.531 30.641 1 97.56 113 ASN A N 1
ATOM 901 C CA . ASN A 1 113 ? -10.336 31.656 31.578 1 97.56 113 ASN A CA 1
ATOM 902 C C . ASN A 1 113 ? -9.703 31.312 32.938 1 97.56 113 ASN A C 1
ATOM 904 O O . ASN A 1 113 ? -9.109 32.188 33.562 1 97.56 113 ASN A O 1
ATOM 908 N N . LYS A 1 114 ? -9.828 30.125 33.25 1 96.88 114 LYS A N 1
ATOM 909 C CA . LYS A 1 114 ? -9.352 29.703 34.562 1 96.88 114 LYS A CA 1
ATOM 910 C C . LYS A 1 114 ? -7.852 29.406 34.531 1 96.88 114 LYS A C 1
ATOM 912 O O . LYS A 1 114 ? -7.137 29.703 35.5 1 96.88 114 LYS A O 1
ATOM 917 N N . GLN A 1 115 ? -7.305 28.875 33.5 1 97.12 115 GLN A N 1
ATOM 918 C CA . GLN A 1 115 ? -5.984 28.25 33.531 1 97.12 115 GLN A CA 1
ATOM 919 C C . GLN A 1 115 ? -4.941 29.141 32.844 1 97.12 115 GLN A C 1
ATOM 921 O O . GLN A 1 115 ? -3.748 29.031 33.125 1 97.12 115 GLN A O 1
ATOM 926 N N . LEU A 1 116 ? -5.348 29.984 31.922 1 97.81 116 LEU A N 1
ATOM 927 C CA . LEU A 1 116 ? -4.344 30.672 31.109 1 97.81 116 LEU A CA 1
ATOM 928 C C . LEU A 1 116 ? -4.027 32.031 31.672 1 97.81 116 LEU A C 1
ATOM 930 O O . LEU A 1 116 ? -4.879 32.656 32.312 1 97.81 116 LEU A O 1
ATOM 934 N N . ASP A 1 117 ? -2.816 32.469 31.438 1 96.06 117 ASP A N 1
ATOM 935 C CA . ASP A 1 117 ? -2.346 33.812 31.844 1 96.06 117 ASP A CA 1
ATOM 936 C C . ASP A 1 117 ? -2.938 34.875 30.938 1 96.06 117 ASP A C 1
ATOM 938 O O . ASP A 1 117 ? -2.613 34.969 29.75 1 96.06 117 ASP A O 1
ATOM 942 N N . LYS A 1 118 ? -3.658 35.844 31.516 1 95.62 118 LYS A N 1
ATOM 943 C CA . LYS A 1 118 ? -4.371 36.875 30.766 1 95.62 118 LYS A CA 1
ATOM 944 C C . LYS A 1 118 ? -3.418 37.969 30.281 1 95.62 118 LYS A C 1
ATOM 946 O O . LYS A 1 118 ? -3.771 38.75 29.422 1 95.62 118 LYS A O 1
ATOM 951 N N . LYS A 1 119 ? -2.213 37.875 30.734 1 95.81 119 LYS A N 1
ATOM 952 C CA . LYS A 1 119 ? -1.213 38.875 30.312 1 95.81 119 LYS A CA 1
ATOM 953 C C . LYS A 1 119 ? -0.653 38.531 28.938 1 95.81 119 LYS A C 1
ATOM 955 O O . LYS A 1 119 ? -0.06 39.375 28.281 1 95.81 119 LYS A O 1
ATOM 960 N N . LEU A 1 120 ? -0.833 37.344 28.531 1 96.56 120 LEU A N 1
ATOM 961 C CA . LEU A 1 120 ? -0.329 36.906 27.234 1 96.56 120 LEU A CA 1
ATOM 962 C C . LEU A 1 120 ? -1.432 36.938 26.188 1 96.56 120 LEU A C 1
ATOM 964 O O . LEU A 1 120 ? -2.584 36.594 26.484 1 96.56 120 LEU A O 1
ATOM 968 N N . ASP A 1 121 ? -1.012 37.25 24.984 1 96.94 121 ASP A N 1
ATOM 969 C CA . ASP A 1 121 ? -1.923 37.031 23.859 1 96.94 121 ASP A CA 1
ATOM 970 C C . ASP A 1 121 ? -2.209 35.562 23.672 1 96.94 121 ASP A C 1
ATOM 972 O O . ASP A 1 121 ? -1.425 34.719 24.094 1 96.94 121 ASP A O 1
ATOM 976 N N . LEU A 1 122 ? -3.396 35.312 23.078 1 98.12 122 LEU A N 1
ATOM 977 C CA . LEU A 1 122 ? -3.838 33.906 22.938 1 98.12 122 LEU A CA 1
ATOM 978 C C . LEU A 1 122 ? -3.99 33.531 21.453 1 98.12 122 LEU A C 1
ATOM 980 O O . LEU A 1 122 ? -4.734 34.188 20.719 1 98.12 122 LEU A O 1
ATOM 984 N N . ALA A 1 123 ? -3.215 32.562 21.031 1 98.25 123 ALA A N 1
ATOM 985 C CA . ALA A 1 123 ? -3.43 31.969 19.719 1 98.25 123 ALA A CA 1
ATOM 986 C C . ALA A 1 123 ? -4.262 30.688 19.828 1 98.25 123 ALA A C 1
ATOM 988 O O . ALA A 1 123 ? -4.059 29.891 20.734 1 98.25 123 ALA A O 1
ATOM 989 N N . ILE A 1 124 ? -5.223 30.531 18.922 1 98.5 124 ILE A N 1
ATOM 990 C CA . ILE A 1 124 ? -6.043 29.328 18.875 1 98.5 124 ILE A CA 1
ATOM 991 C C . ILE A 1 124 ? -5.824 28.594 17.562 1 98.5 124 ILE A C 1
ATOM 993 O O . ILE A 1 124 ? -5.906 29.188 16.484 1 98.5 124 ILE A O 1
ATOM 997 N N . VAL A 1 125 ? -5.48 27.312 17.656 1 98.38 125 VAL A N 1
ATOM 998 C CA . VAL A 1 125 ? -5.359 26.438 16.484 1 98.38 125 VAL A CA 1
ATOM 999 C C . VAL A 1 125 ? -6.16 25.156 16.719 1 98.38 125 VAL A C 1
ATOM 1001 O O . VAL A 1 125 ? -6.418 24.781 17.859 1 98.38 125 VAL A O 1
ATOM 1004 N N . ALA A 1 126 ? -6.602 24.562 15.594 1 98.38 126 ALA A N 1
ATOM 1005 C CA . ALA A 1 126 ? -7.434 23.375 15.711 1 98.38 126 ALA A CA 1
ATOM 1006 C C . ALA A 1 126 ? -7.273 22.469 14.484 1 98.38 126 ALA A C 1
ATOM 1008 O O . ALA A 1 126 ? -6.648 22.859 13.5 1 98.38 126 ALA A O 1
ATOM 1009 N N . THR A 1 127 ? -7.691 21.203 14.641 1 96.5 127 THR A N 1
ATOM 1010 C CA . THR A 1 127 ? -7.895 20.375 13.453 1 96.5 127 THR A CA 1
ATOM 1011 C C . THR A 1 127 ? -9.141 20.828 12.695 1 96.5 127 THR A C 1
ATOM 1013 O O . THR A 1 127 ? -9.992 21.531 13.242 1 96.5 127 THR A O 1
ATOM 1016 N N . ILE A 1 128 ? -9.32 20.422 11.539 1 95.88 128 ILE A N 1
ATOM 1017 C CA . ILE A 1 128 ? -10.297 20.953 10.594 1 95.88 128 ILE A CA 1
ATOM 1018 C C . ILE A 1 128 ? -11.711 20.672 11.109 1 95.88 128 ILE A C 1
ATOM 1020 O O . ILE A 1 128 ? -12.656 21.391 10.766 1 95.88 128 ILE A O 1
ATOM 1024 N N . GLN A 1 129 ? -11.898 19.688 11.953 1 94.44 129 GLN A N 1
ATOM 1025 C CA . GLN A 1 129 ? -13.203 19.297 12.469 1 94.44 129 GLN A CA 1
ATOM 1026 C C . GLN A 1 129 ? -13.836 20.422 13.281 1 94.44 129 GLN A C 1
ATOM 1028 O O . GLN A 1 129 ? -15.055 20.453 13.469 1 94.44 129 GLN A O 1
ATOM 1033 N N . TYR A 1 130 ? -13.055 21.375 13.719 1 96.88 130 TYR A N 1
ATOM 1034 C CA . TYR A 1 130 ? -13.562 22.359 14.656 1 96.88 130 TYR A CA 1
ATOM 1035 C C . TYR A 1 130 ? -13.477 23.766 14.062 1 96.88 130 TYR A C 1
ATOM 1037 O O . TYR A 1 130 ? -13.727 24.75 14.758 1 96.88 130 TYR A O 1
ATOM 1045 N N . GLU A 1 131 ? -13.156 23.844 12.82 1 96.94 131 GLU A N 1
ATOM 1046 C CA . GLU A 1 131 ? -12.961 25.109 12.117 1 96.94 131 GLU A CA 1
ATOM 1047 C C . GLU A 1 131 ? -14.172 26.031 12.266 1 96.94 131 GLU A C 1
ATOM 1049 O O . GLU A 1 131 ? -14.031 27.219 12.531 1 96.94 131 GLU A O 1
ATOM 1054 N N . PRO A 1 132 ? -15.391 25.547 12.211 1 96.31 132 PRO A N 1
ATOM 1055 C CA . PRO A 1 132 ? -16.562 26.438 12.219 1 96.31 132 PRO A CA 1
ATOM 1056 C C . PRO A 1 132 ? -16.766 27.125 13.562 1 96.31 132 PRO A C 1
ATOM 1058 O O . PRO A 1 132 ? -17.5 28.109 13.648 1 96.31 132 PRO A O 1
ATOM 1061 N N . TYR A 1 133 ? -16.109 26.672 14.578 1 97.62 133 TYR A N 1
ATOM 1062 C CA . TYR A 1 133 ? -16.375 27.172 15.922 1 97.62 133 TYR A CA 1
ATOM 1063 C C . TYR A 1 133 ? -15.352 28.234 16.312 1 97.62 133 TYR A C 1
ATOM 1065 O O . TYR A 1 133 ? -15.5 28.906 17.344 1 97.62 133 TYR A O 1
ATOM 1073 N N . LEU A 1 134 ? -14.32 28.391 15.562 1 98.38 134 LEU A N 1
ATOM 1074 C CA . LEU A 1 134 ? -13.156 29.156 15.992 1 98.38 134 LEU A CA 1
ATOM 1075 C C . LEU A 1 134 ? -13.492 30.641 16.094 1 98.38 134 LEU A C 1
ATOM 1077 O O . LEU A 1 134 ? -13.062 31.312 17.047 1 98.38 134 LEU A O 1
ATOM 1081 N N . GLN A 1 135 ? -14.289 31.172 15.148 1 97.94 135 GLN A N 1
ATOM 1082 C CA . GLN A 1 135 ? -14.656 32.594 15.18 1 97.94 135 GLN A CA 1
ATOM 1083 C C . GLN A 1 135 ? -15.531 32.875 16.391 1 97.94 135 GLN A C 1
ATOM 1085 O O . GLN A 1 135 ? -15.344 33.906 17.062 1 97.94 135 GLN A O 1
ATOM 1090 N N . GLN A 1 136 ? -16.469 32.031 16.578 1 98 136 GLN A N 1
ATOM 1091 C CA . GLN A 1 136 ? -17.328 32.219 17.75 1 98 136 GLN A CA 1
ATOM 1092 C C . GLN A 1 136 ? -16.516 32.156 19.047 1 98 136 GLN A C 1
ATOM 1094 O O . GLN A 1 136 ? -16.766 32.938 19.969 1 98 136 GLN A O 1
ATOM 1099 N N . LEU A 1 137 ? -15.633 31.219 19.125 1 98.44 137 LEU A N 1
ATOM 1100 C CA . LEU A 1 137 ? -14.773 31.094 20.281 1 98.44 137 LEU A CA 1
ATOM 1101 C C . LEU A 1 137 ? -13.969 32.375 20.516 1 98.44 137 LEU A C 1
ATOM 1103 O O . LEU A 1 137 ? -13.875 32.875 21.641 1 98.44 137 LEU A O 1
ATOM 1107 N N . LYS A 1 138 ? -13.367 32.875 19.469 1 98.19 138 LYS A N 1
ATOM 1108 C CA . LYS A 1 138 ? -12.578 34.094 19.516 1 98.19 138 LYS A CA 1
ATOM 1109 C C . LYS A 1 138 ? -13.398 35.25 20.109 1 98.19 138 LYS A C 1
ATOM 1111 O O . LYS A 1 138 ? -12.922 35.969 20.969 1 98.19 138 LYS A O 1
ATOM 1116 N N . GLN A 1 139 ? -14.641 35.344 19.719 1 97.88 139 GLN A N 1
ATOM 1117 C CA . GLN A 1 139 ? -15.516 36.438 20.156 1 97.88 139 GLN A CA 1
ATOM 1118 C C . GLN A 1 139 ? -15.922 36.25 21.625 1 97.88 139 GLN A C 1
ATOM 1120 O O . GLN A 1 139 ? -16.141 37.219 22.328 1 97.88 139 GLN A O 1
ATOM 1125 N N . SER A 1 140 ? -15.953 35.062 22.016 1 98.12 140 SER A N 1
ATOM 1126 C CA . SER A 1 140 ? -16.422 34.75 23.359 1 98.12 140 SER A CA 1
ATOM 1127 C C . SER A 1 140 ? -15.328 34.938 24.391 1 98.12 140 SER A C 1
ATOM 1129 O O . SER A 1 140 ? -15.609 35.094 25.578 1 98.12 140 SER A O 1
ATOM 1131 N N . LEU A 1 141 ? -14.109 34.938 23.969 1 98.19 141 LEU A N 1
ATOM 1132 C CA . LEU A 1 141 ? -12.984 35.062 24.891 1 98.19 141 LEU A CA 1
ATOM 1133 C C . LEU A 1 141 ? -12.586 36.531 25.047 1 98.19 141 LEU A C 1
ATOM 1135 O O . LEU A 1 141 ? -11.484 36.938 24.672 1 98.19 141 LEU A O 1
ATOM 1139 N N . THR A 1 142 ? -13.344 37.281 25.781 1 96.25 142 THR A N 1
ATOM 1140 C CA . THR A 1 142 ? -13.227 38.719 25.859 1 96.25 142 THR A CA 1
ATOM 1141 C C . THR A 1 142 ? -12.055 39.125 26.75 1 96.25 142 THR A C 1
ATOM 1143 O O . THR A 1 142 ? -11.594 40.281 26.688 1 96.25 142 THR A O 1
ATOM 1146 N N . GLN A 1 143 ? -11.562 38.25 27.469 1 96.5 143 GLN A N 1
ATOM 1147 C CA . GLN A 1 143 ? -10.492 38.562 28.406 1 96.5 143 GLN A CA 1
ATOM 1148 C C . GLN A 1 143 ? -9.125 38.438 27.734 1 96.5 143 GLN A C 1
ATOM 1150 O O . GLN A 1 143 ? -8.094 38.719 28.359 1 96.5 143 GLN A O 1
ATOM 1155 N N . PHE A 1 144 ? -9.094 37.969 26.516 1 97.5 144 PHE A N 1
ATOM 1156 C CA . PHE A 1 144 ? -7.848 37.719 25.797 1 97.5 144 PHE A CA 1
ATOM 1157 C C . PHE A 1 144 ? -7.828 38.469 24.469 1 97.5 144 PHE A C 1
ATOM 1159 O O . PHE A 1 144 ? -8.883 38.688 23.875 1 97.5 144 PHE A O 1
ATOM 1166 N N . ASN A 1 145 ? -6.648 38.938 24.109 1 96.94 145 ASN A N 1
ATOM 1167 C CA . ASN A 1 145 ? -6.426 39.219 22.688 1 96.94 145 ASN A CA 1
ATOM 1168 C C . ASN A 1 145 ? -6.199 37.938 21.891 1 96.94 145 ASN A C 1
ATOM 1170 O O . ASN A 1 145 ? -5.102 37.406 21.891 1 96.94 145 ASN A O 1
ATOM 1174 N N . VAL A 1 146 ? -7.203 37.531 21.172 1 97.56 146 VAL A N 1
ATOM 1175 C CA . VAL A 1 146 ? -7.199 36.219 20.531 1 97.56 146 VAL A CA 1
ATOM 1176 C C . VAL A 1 146 ? -6.789 36.344 19.062 1 97.56 146 VAL A C 1
ATOM 1178 O O . VAL A 1 146 ? -7.312 37.219 18.344 1 97.56 146 VAL A O 1
ATOM 1181 N N . ILE A 1 147 ? -5.879 35.531 18.672 1 97.19 147 ILE A N 1
ATOM 1182 C CA . ILE A 1 147 ? -5.438 35.5 17.281 1 97.19 147 ILE A CA 1
ATOM 1183 C C . ILE A 1 147 ? -5.723 34.125 16.703 1 97.19 147 ILE A C 1
ATOM 1185 O O . ILE A 1 147 ? -5.52 33.094 17.375 1 97.19 147 ILE A O 1
ATOM 1189 N N . LEU A 1 148 ? -6.207 34.062 15.508 1 98.12 148 LEU A N 1
ATOM 1190 C CA . LEU A 1 148 ? -6.305 32.844 14.688 1 98.12 148 LEU A CA 1
ATOM 1191 C C . LEU A 1 148 ? -5.258 32.875 13.578 1 98.12 148 LEU A C 1
ATOM 1193 O O . LEU A 1 148 ? -5.453 33.5 12.539 1 98.12 148 LEU A O 1
ATOM 1197 N N . PRO A 1 149 ? -4.141 32.156 13.852 1 97.69 149 PRO A N 1
ATOM 1198 C CA . PRO A 1 149 ? -3.07 32.219 12.859 1 97.69 149 PRO A CA 1
ATOM 1199 C C . PRO A 1 149 ? -3.428 31.516 11.555 1 97.69 149 PRO A C 1
ATOM 1201 O O . PRO A 1 149 ? -4.379 30.734 11.516 1 97.69 149 PRO A O 1
ATOM 1204 N N . LYS A 1 150 ? -2.738 31.891 10.547 1 96.75 150 LYS A N 1
ATOM 1205 C CA . LYS A 1 150 ? -3.047 31.375 9.219 1 96.75 150 LYS A CA 1
ATOM 1206 C C . LYS A 1 150 ? -1.776 30.984 8.469 1 96.75 150 LYS A C 1
ATOM 1208 O O . LYS A 1 150 ? -0.75 31.656 8.586 1 96.75 150 LYS A O 1
ATOM 1213 N N . ILE A 1 151 ? -1.834 29.859 7.805 1 94.69 151 ILE A N 1
ATOM 1214 C CA . ILE A 1 151 ? -0.786 29.438 6.879 1 94.69 151 ILE A CA 1
ATOM 1215 C C . ILE A 1 151 ? -1.413 28.781 5.652 1 94.69 151 ILE A C 1
ATOM 1217 O O . ILE A 1 151 ? -2.189 27.828 5.777 1 94.69 151 ILE A O 1
ATOM 1221 N N . ASP A 1 152 ? -1.098 29.328 4.5 1 93.75 152 ASP A N 1
ATOM 1222 C CA . ASP A 1 152 ? -1.611 28.672 3.299 1 93.75 152 ASP A CA 1
ATOM 1223 C C . ASP A 1 152 ? -0.989 27.297 3.111 1 93.75 152 ASP A C 1
ATOM 1225 O O . ASP A 1 152 ? 0.216 27.125 3.303 1 93.75 152 ASP A O 1
ATOM 1229 N N . PRO A 1 153 ? -1.789 26.328 2.686 1 94 153 PRO A N 1
ATOM 1230 C CA . PRO A 1 153 ? -3.148 26.359 2.141 1 94 153 PRO A CA 1
ATOM 1231 C C . PRO A 1 153 ? -4.215 26.094 3.199 1 94 153 PRO A C 1
ATOM 1233 O O . PRO A 1 153 ? -5.387 25.906 2.867 1 94 153 PRO A O 1
ATOM 1236 N N . LEU A 1 154 ? -3.867 26.109 4.414 1 95.25 154 LEU A N 1
ATOM 1237 C CA . LEU A 1 154 ? -4.812 25.766 5.473 1 95.25 154 LEU A CA 1
ATOM 1238 C C . LEU A 1 154 ? -5.719 26.953 5.793 1 95.25 154 LEU A C 1
ATOM 1240 O O . LEU A 1 154 ? -5.301 28.109 5.688 1 95.25 154 LEU A O 1
ATOM 1244 N N . PRO A 1 155 ? -6.969 26.609 6.152 1 95.69 155 PRO A N 1
ATOM 1245 C CA . PRO A 1 155 ? -7.824 27.703 6.645 1 95.69 155 PRO A CA 1
ATOM 1246 C C . PRO A 1 155 ? -7.273 28.359 7.906 1 95.69 155 PRO A C 1
ATOM 1248 O O . PRO A 1 155 ? -6.363 27.828 8.539 1 95.69 155 PRO A O 1
ATOM 1251 N N . GLU A 1 156 ? -7.867 29.516 8.164 1 97 156 GLU A N 1
ATOM 1252 C CA . GLU A 1 156 ? -7.473 30.25 9.359 1 97 156 GLU A CA 1
ATOM 1253 C C . GLU A 1 156 ? -7.707 29.422 10.625 1 97 156 GLU A C 1
ATOM 1255 O O . GLU A 1 156 ? -8.773 28.828 10.797 1 97 156 GLU A O 1
ATOM 1260 N N . GLY A 1 157 ? -6.68 29.297 11.422 1 97.81 157 GLY A N 1
ATOM 1261 C CA . GLY A 1 157 ? -6.785 28.625 12.703 1 97.81 157 GLY A CA 1
ATOM 1262 C C . GLY A 1 157 ? -6.574 27.125 12.602 1 97.81 157 GLY A C 1
ATOM 1263 O O . GLY A 1 157 ? -6.656 26.406 13.609 1 97.81 157 GLY A O 1
ATOM 1264 N N . ILE A 1 158 ? -6.262 26.594 11.422 1 97.69 158 ILE A N 1
ATOM 1265 C CA . ILE A 1 158 ? -6.113 25.156 11.258 1 97.69 158 ILE A CA 1
ATOM 1266 C C . ILE A 1 158 ? -4.629 24.781 11.234 1 97.69 158 ILE A C 1
ATOM 1268 O O . ILE A 1 158 ? -3.816 25.5 10.641 1 97.69 158 ILE A O 1
ATOM 1272 N N . THR A 1 159 ? -4.301 23.734 11.922 1 97.19 159 THR A N 1
ATOM 1273 C CA . THR A 1 159 ? -2.932 23.234 11.992 1 97.19 159 THR A CA 1
ATOM 1274 C C . THR A 1 159 ? -2.879 21.766 11.617 1 97.19 159 THR A C 1
ATOM 1276 O O . THR A 1 159 ? -3.904 21.078 11.625 1 97.19 159 THR A O 1
ATOM 1279 N N . LEU A 1 160 ? -1.761 21.344 11.172 1 95.56 160 LEU A N 1
ATOM 1280 C CA . LEU A 1 160 ? -1.444 19.938 10.945 1 95.56 160 LEU A CA 1
ATOM 1281 C C . LEU A 1 160 ? -0.277 19.484 11.82 1 95.56 160 LEU A C 1
ATOM 1283 O O . LEU A 1 160 ? 0.235 20.266 12.625 1 95.56 160 LEU A O 1
ATOM 1287 N N . GLY A 1 161 ? -0.011 18.219 11.719 1 93.69 161 GLY A N 1
ATOM 1288 C CA . GLY A 1 161 ? 1.163 17.719 12.414 1 93.69 161 GLY A CA 1
ATOM 1289 C C . GLY A 1 161 ? 2.467 18.094 11.734 1 93.69 161 GLY A C 1
ATOM 1290 O O . GLY A 1 161 ? 3.527 18.078 12.359 1 93.69 161 GLY A O 1
ATOM 1291 N N . CYS A 1 162 ? 2.371 18.484 10.516 1 94.62 162 CYS A N 1
ATOM 1292 C CA . CYS A 1 162 ? 3.584 18.766 9.75 1 94.62 162 CYS A CA 1
ATOM 1293 C C . CYS A 1 162 ? 3.605 20.203 9.258 1 94.62 162 CYS A C 1
ATOM 1295 O O . CYS A 1 162 ? 4.602 20.656 8.688 1 94.62 162 CYS A O 1
ATOM 1297 N N . THR A 1 163 ? 2.549 20.922 9.492 1 95.62 163 THR A N 1
ATOM 1298 C CA . THR A 1 163 ? 2.422 22.312 9.047 1 95.62 163 THR A CA 1
ATOM 1299 C C . THR A 1 163 ? 1.664 23.141 10.078 1 95.62 163 THR A C 1
ATOM 1301 O O . THR A 1 163 ? 0.455 22.969 10.258 1 95.62 163 THR A O 1
ATOM 1304 N N . VAL A 1 164 ? 2.385 23.984 10.719 1 96.12 164 VAL A N 1
ATOM 1305 C CA . VAL A 1 164 ? 1.857 24.812 11.797 1 96.12 164 VAL A CA 1
ATOM 1306 C C . VAL A 1 164 ? 1.873 26.281 11.375 1 96.12 164 VAL A C 1
ATOM 1308 O O . VAL A 1 164 ? 2.877 26.766 10.852 1 96.12 164 VAL A O 1
ATOM 1311 N N . PRO A 1 165 ? 0.715 26.922 11.562 1 96.44 165 PRO A N 1
ATOM 1312 C CA . PRO A 1 165 ? 0.727 28.344 11.211 1 96.44 165 PRO A CA 1
ATOM 1313 C C . PRO A 1 165 ? 1.7 29.156 12.062 1 96.44 165 PRO A C 1
ATOM 1315 O O . PRO A 1 165 ? 1.905 28.844 13.242 1 96.44 165 PRO A O 1
ATOM 1318 N N . PRO A 1 166 ? 2.236 30.141 11.461 1 93.19 166 PRO A N 1
ATOM 1319 C CA . PRO A 1 166 ? 3.213 30.969 12.18 1 93.19 166 PRO A CA 1
ATOM 1320 C C . PRO A 1 166 ? 2.586 31.766 13.32 1 93.19 166 PRO A C 1
ATOM 1322 O O . PRO A 1 166 ? 1.459 32.25 13.195 1 93.19 166 PRO A O 1
ATOM 1325 N N . LEU A 1 167 ? 3.342 31.797 14.367 1 92.31 167 LEU A N 1
ATOM 1326 C CA . LEU A 1 167 ? 2.965 32.625 15.508 1 92.31 167 LEU A CA 1
ATOM 1327 C C . LEU A 1 167 ? 3.771 33.938 15.523 1 92.31 167 LEU A C 1
ATOM 1329 O O . LEU A 1 167 ? 4.812 34.031 14.867 1 92.31 167 LEU A O 1
ATOM 1333 N N . GLU A 1 168 ? 3.281 34.906 16.203 1 83.19 168 GLU A N 1
ATOM 1334 C CA . GLU A 1 168 ? 3.996 36.188 16.328 1 83.19 168 GLU A CA 1
ATOM 1335 C C . GLU A 1 168 ? 5.266 36 17.156 1 83.19 168 GLU A C 1
ATOM 1337 O O . GLU A 1 168 ? 5.434 35 17.859 1 83.19 168 GLU A O 1
ATOM 1342 N N . GLN A 1 169 ? 6.109 36.969 16.891 1 82.19 169 GLN A N 1
ATOM 1343 C CA . GLN A 1 169 ? 7.406 36.906 17.547 1 82.19 169 GLN A CA 1
ATOM 1344 C C . GLN A 1 169 ? 7.293 37.406 19 1 82.19 169 GLN A C 1
ATOM 1346 O O . GLN A 1 169 ? 7.879 38.406 19.375 1 82.19 169 GLN A O 1
ATOM 1351 N N . ARG A 1 170 ? 6.473 36.938 19.734 1 85.94 170 ARG A N 1
ATOM 1352 C CA . ARG A 1 170 ? 6.309 37.156 21.172 1 85.94 170 ARG A CA 1
ATOM 1353 C C . ARG A 1 170 ? 5.766 35.906 21.859 1 85.94 170 ARG A C 1
ATOM 1355 O O . ARG A 1 170 ? 5.184 35.031 21.219 1 85.94 170 ARG A O 1
ATOM 1362 N N . GLU A 1 171 ? 6.086 35.906 23.125 1 91.38 171 GLU A N 1
ATOM 1363 C CA . GLU A 1 171 ? 5.559 34.781 23.906 1 91.38 171 GLU A CA 1
ATOM 1364 C C . GLU A 1 171 ? 4.035 34.844 23.969 1 91.38 171 GLU A C 1
ATOM 1366 O O . GLU A 1 171 ? 3.459 35.875 24.297 1 91.38 171 GLU A O 1
ATOM 1371 N N . MET A 1 172 ? 3.453 33.75 23.609 1 95.69 172 MET A N 1
ATOM 1372 C CA . MET A 1 172 ? 1.996 33.656 23.609 1 95.69 172 MET A CA 1
ATOM 1373 C C . MET A 1 172 ? 1.542 32.375 24.297 1 95.69 172 MET A C 1
ATOM 1375 O O . MET A 1 172 ? 2.344 31.453 24.516 1 95.69 172 MET A O 1
ATOM 1379 N N . SER A 1 173 ? 0.297 32.438 2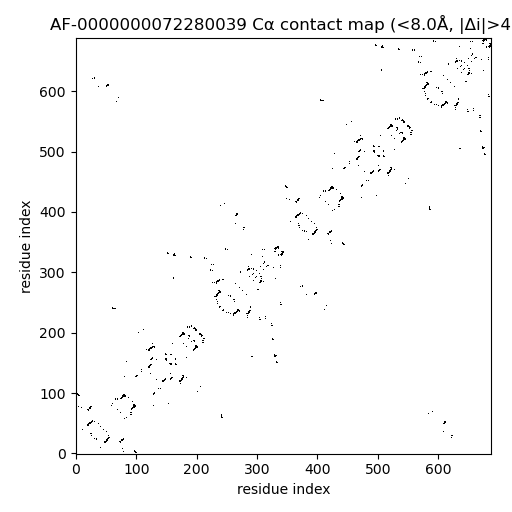4.719 1 97.5 173 SER A N 1
ATOM 1380 C CA . SER A 1 173 ? -0.395 31.172 24.953 1 97.5 173 SER A CA 1
ATOM 1381 C C . SER A 1 173 ? -1.021 30.625 23.688 1 97.5 173 SER A C 1
ATOM 1383 O O . SER A 1 173 ? -1.532 31.391 22.859 1 97.5 173 SER A O 1
ATOM 1385 N N . VAL A 1 174 ? -0.884 29.344 23.562 1 98.12 174 VAL A N 1
ATOM 1386 C CA . VAL A 1 174 ? -1.493 28.688 22.406 1 98.12 174 VAL A CA 1
ATOM 1387 C C . VAL A 1 174 ? -2.404 27.562 22.875 1 98.12 174 VAL A C 1
ATOM 1389 O O . VAL A 1 174 ? -1.986 26.703 23.656 1 98.12 174 VAL A O 1
ATOM 1392 N N . VAL A 1 175 ? -3.615 27.578 22.406 1 98.5 175 VAL A N 1
ATOM 1393 C CA . VAL A 1 175 ? -4.535 26.484 22.688 1 98.5 175 VAL A CA 1
ATOM 1394 C C . VAL A 1 175 ? -4.84 25.719 21.406 1 98.5 175 VAL A C 1
ATOM 1396 O O . VAL A 1 175 ? -5.336 26.297 20.438 1 98.5 175 VAL A O 1
ATOM 1399 N N . PHE A 1 176 ? -4.523 24.5 21.453 1 98.56 176 PHE A N 1
ATOM 1400 C CA . PHE A 1 176 ? -4.902 23.578 20.391 1 98.56 176 PHE A CA 1
ATOM 1401 C C . PHE A 1 176 ? -6.211 22.875 20.719 1 98.56 176 PHE A C 1
ATOM 1403 O O . PHE A 1 176 ? -6.383 22.391 21.844 1 98.56 176 PHE A O 1
ATOM 1410 N N . ILE A 1 177 ? -7.047 22.844 19.734 1 98.56 177 ILE A N 1
ATOM 1411 C CA . ILE A 1 177 ? -8.312 22.125 19.906 1 98.56 177 ILE A CA 1
ATOM 1412 C C . ILE A 1 177 ? -8.336 20.906 18.984 1 98.56 177 ILE A C 1
ATOM 1414 O O . ILE A 1 177 ? -8.336 21.031 17.766 1 98.56 177 ILE A O 1
ATOM 1418 N N . GLY A 1 178 ? -8.383 19.719 19.5 1 96.44 178 GLY A N 1
ATOM 1419 C CA . GLY A 1 178 ? -8.43 18.453 18.781 1 96.44 178 GLY A CA 1
ATOM 1420 C C . GLY A 1 178 ? -8.078 17.266 19.656 1 96.44 178 GLY A C 1
ATOM 1421 O O . GLY A 1 178 ? -7.809 17.406 20.844 1 96.44 178 GLY A O 1
ATOM 1422 N N . GLY A 1 179 ? -8.133 16.125 19.047 1 90.56 179 GLY A N 1
ATOM 1423 C CA . GLY A 1 179 ? -7.824 14.922 19.797 1 90.56 179 GLY A CA 1
ATOM 1424 C C . GLY A 1 179 ? -6.34 14.609 19.844 1 90.56 179 GLY A C 1
ATOM 1425 O O . GLY A 1 179 ? -5.625 14.82 18.859 1 90.56 179 GLY A O 1
ATOM 1426 N N . GLY A 1 180 ? -5.855 14.148 21.062 1 85.62 180 GLY A N 1
ATOM 1427 C CA . GLY A 1 180 ? -4.488 13.672 21.188 1 85.62 180 GLY A CA 1
ATOM 1428 C C . GLY A 1 180 ? -3.475 14.789 21.328 1 85.62 180 GLY A C 1
ATOM 1429 O O . GLY A 1 180 ? -3.846 15.961 21.453 1 85.62 180 GLY A O 1
ATOM 1430 N N . LEU A 1 181 ? -2.248 14.445 21.359 1 92.12 181 LEU A N 1
ATOM 1431 C CA . LEU A 1 181 ? -1.178 15.406 21.609 1 92.12 181 LEU A CA 1
ATOM 1432 C C . LEU A 1 181 ? -0.371 15.656 20.344 1 92.12 181 LEU A C 1
ATOM 1434 O O . LEU A 1 181 ? 0.434 16.594 20.281 1 92.12 181 LEU A O 1
ATOM 1438 N N . PHE A 1 182 ? -0.665 14.938 19.312 1 90.56 182 PHE A N 1
ATOM 1439 C CA . PHE A 1 182 ? 0.146 14.914 18.094 1 90.56 182 PHE A CA 1
ATOM 1440 C C . PHE A 1 182 ? 0.26 16.312 17.5 1 90.56 182 PHE A C 1
ATOM 1442 O O . PHE A 1 182 ? 1.366 16.797 17.266 1 90.56 182 PHE A O 1
ATOM 1449 N N . HIS A 1 183 ? -0.846 16.953 17.281 1 94.62 183 HIS A N 1
ATOM 1450 C CA . HIS A 1 183 ? -0.875 18.266 16.656 1 94.62 183 HIS A CA 1
ATOM 1451 C C . HIS A 1 183 ? -0.375 19.344 17.609 1 94.62 183 HIS A C 1
ATOM 1453 O O . HIS A 1 183 ? 0.345 20.266 17.203 1 94.62 183 HIS A O 1
ATOM 1459 N N . ALA A 1 184 ? -0.729 19.203 18.828 1 96.06 184 ALA A N 1
ATOM 1460 C CA . ALA A 1 184 ? -0.275 20.172 19.828 1 96.06 184 ALA A CA 1
ATOM 1461 C C . ALA A 1 184 ? 1.242 20.125 19.984 1 96.06 184 ALA A C 1
ATOM 1463 O O . ALA A 1 184 ? 1.884 21.172 20.141 1 96.06 184 ALA A O 1
ATOM 1464 N N . GLU A 1 185 ? 1.735 18.953 19.922 1 93.12 185 GLU A N 1
ATOM 1465 C CA . GLU A 1 185 ? 3.186 18.812 20 1 93.12 185 GLU A CA 1
ATOM 1466 C C . GLU A 1 185 ? 3.877 19.453 18.812 1 93.12 185 GLU A C 1
ATOM 1468 O O . GLU A 1 185 ? 4.969 20.016 18.953 1 93.12 185 GLU A O 1
ATOM 1473 N N . ALA A 1 186 ? 3.24 19.312 17.703 1 93.44 186 ALA A N 1
ATOM 1474 C CA . ALA A 1 186 ? 3.797 19.984 16.531 1 93.44 186 ALA A CA 1
ATOM 1475 C C . ALA A 1 186 ? 3.943 21.484 16.766 1 93.44 186 ALA A C 1
ATOM 1477 O O . ALA A 1 186 ? 4.953 22.094 16.406 1 93.44 186 ALA A O 1
ATOM 1478 N N . VAL A 1 187 ? 2.98 22.078 17.422 1 94.56 187 VAL A N 1
ATOM 1479 C CA . VAL A 1 187 ? 3.027 23.5 17.75 1 94.56 187 VAL A CA 1
ATOM 1480 C C . VAL A 1 187 ? 4.168 23.766 18.734 1 94.56 187 VAL A C 1
ATOM 1482 O O . VAL A 1 187 ? 4.941 24.703 18.562 1 94.56 187 VAL A O 1
ATOM 1485 N N . ALA A 1 188 ? 4.266 22.891 19.688 1 92.25 188 ALA A N 1
ATOM 1486 C CA . ALA A 1 188 ? 5.285 23.062 20.719 1 92.25 188 ALA A CA 1
ATOM 1487 C C . ALA A 1 188 ? 6.688 22.906 20.125 1 92.25 188 ALA A C 1
ATOM 1489 O O . ALA A 1 188 ? 7.621 23.609 20.547 1 92.25 188 ALA A O 1
ATOM 1490 N N . TYR A 1 189 ? 6.832 21.984 19.203 1 87.38 189 TYR A N 1
ATOM 1491 C CA . TYR A 1 189 ? 8.117 21.812 18.531 1 87.38 189 TYR A CA 1
ATOM 1492 C C . TYR A 1 189 ? 8.508 23.047 17.75 1 87.38 189 TYR A C 1
ATOM 1494 O O . TYR A 1 189 ? 9.672 23.453 17.75 1 87.38 189 TYR A O 1
ATOM 1502 N N . ASN A 1 190 ? 7.562 23.578 17.125 1 88.06 190 ASN A N 1
ATOM 1503 C CA . ASN A 1 190 ? 7.797 24.703 16.234 1 88.06 190 ASN A CA 1
ATOM 1504 C C . ASN A 1 190 ? 7.977 26.016 17 1 88.06 190 ASN A C 1
ATOM 1506 O O . ASN A 1 190 ? 8.68 26.922 16.547 1 88.06 190 ASN A O 1
ATOM 1510 N N . TYR A 1 191 ? 7.324 26.094 18.172 1 89.38 191 TYR A N 1
ATOM 1511 C CA . TYR A 1 191 ? 7.383 27.297 18.984 1 89.38 191 TYR A CA 1
ATOM 1512 C C . TYR A 1 191 ? 7.629 26.938 20.453 1 89.38 191 TYR A C 1
ATOM 1514 O O . TYR A 1 191 ? 6.781 27.203 21.312 1 89.38 191 TYR A O 1
ATOM 1522 N N . PRO A 1 192 ? 8.82 26.578 20.734 1 86.25 192 PRO A N 1
ATOM 1523 C CA . PRO A 1 192 ? 9.117 26.016 22.062 1 86.25 192 PRO A CA 1
ATOM 1524 C C . PRO A 1 192 ? 9.055 27.078 23.172 1 86.25 192 PRO A C 1
ATOM 1526 O O . PRO A 1 192 ? 8.953 26.734 24.344 1 86.25 192 PRO A O 1
ATOM 1529 N N . ASP A 1 193 ? 9.062 28.312 22.859 1 87.38 193 ASP A N 1
ATOM 1530 C CA . ASP A 1 193 ? 9.086 29.359 23.875 1 87.38 193 ASP A CA 1
ATOM 1531 C C . ASP A 1 193 ? 7.672 29.766 24.281 1 87.38 193 ASP A C 1
ATOM 1533 O O . ASP A 1 193 ? 7.488 30.516 25.25 1 87.38 193 ASP A O 1
ATOM 1537 N N . ASN A 1 194 ? 6.699 29.25 23.641 1 92.94 194 ASN A N 1
ATOM 1538 C CA . ASN A 1 194 ? 5.305 29.578 23.922 1 92.94 194 ASN A CA 1
ATOM 1539 C C . ASN A 1 194 ? 4.695 28.578 24.906 1 92.94 194 ASN A C 1
ATOM 1541 O O . ASN A 1 194 ? 5.227 27.484 25.094 1 92.94 194 ASN A O 1
ATOM 1545 N N . LYS A 1 195 ? 3.668 29.047 25.562 1 96.12 195 LYS A N 1
ATOM 1546 C CA . LYS A 1 195 ? 2.896 28.156 26.406 1 96.12 195 LYS A CA 1
ATOM 1547 C C . LYS A 1 195 ? 1.795 27.453 25.625 1 96.12 195 LYS A C 1
ATOM 1549 O O . LYS A 1 195 ? 0.739 28.031 25.375 1 96.12 195 LYS A O 1
ATOM 1554 N N . VAL A 1 196 ? 2.023 26.172 25.375 1 96.75 196 VAL A N 1
ATOM 1555 C CA . VAL A 1 196 ? 1.106 25.438 24.5 1 96.75 196 VAL A CA 1
ATOM 1556 C C . VAL A 1 196 ? 0.205 24.547 25.359 1 96.75 196 VAL A C 1
ATOM 1558 O O . VAL A 1 196 ? 0.67 23.891 26.297 1 96.75 196 VAL A O 1
ATOM 1561 N N . TYR A 1 197 ? -1.075 24.594 25.031 1 98.06 197 TYR A N 1
ATOM 1562 C CA . TYR A 1 197 ? -2.076 23.75 25.672 1 98.06 197 TYR A CA 1
ATOM 1563 C C . TYR A 1 197 ? -2.854 22.953 24.641 1 98.06 197 TYR A C 1
ATOM 1565 O O . TYR A 1 197 ? -3.037 23.391 23.516 1 98.06 197 TYR A O 1
ATOM 1573 N N . SER A 1 198 ? -3.268 21.719 25.062 1 98.31 198 SER A N 1
ATOM 1574 C CA . SER A 1 198 ? -4.129 20.891 24.234 1 98.31 198 SER A CA 1
ATOM 1575 C C . SER A 1 198 ? -5.496 20.688 24.891 1 98.31 198 SER A C 1
ATOM 1577 O O . SER A 1 198 ? -5.586 20.281 26.047 1 98.31 198 SER A O 1
ATOM 1579 N N . TYR A 1 199 ? -6.5 21.031 24.188 1 98.44 199 TYR A N 1
ATOM 1580 C CA . TYR A 1 199 ? -7.867 20.797 24.625 1 98.44 199 TYR A CA 1
ATOM 1581 C C . TYR A 1 199 ? -8.516 19.672 23.828 1 98.44 199 TYR A C 1
ATOM 1583 O O . TYR A 1 199 ? -8.641 19.766 22.609 1 98.44 199 TYR A O 1
ATOM 1591 N N . ASP A 1 200 ? -8.938 18.656 24.469 1 96.94 200 ASP A N 1
ATOM 1592 C CA . ASP A 1 200 ? -9.68 17.562 23.859 1 96.94 200 ASP A CA 1
ATOM 1593 C C . ASP A 1 200 ? -11.18 17.703 24.125 1 96.94 200 ASP A C 1
ATOM 1595 O O . ASP A 1 200 ? -11.641 17.484 25.25 1 96.94 200 ASP A O 1
ATOM 1599 N N . PRO A 1 201 ? -11.906 17.984 23.062 1 95.75 201 PRO A N 1
ATOM 1600 C CA . PRO A 1 201 ? -13.344 18.188 23.266 1 95.75 201 PRO A CA 1
ATOM 1601 C C . PRO A 1 201 ? -14.055 16.938 23.797 1 95.75 201 PRO A C 1
ATOM 1603 O O . PRO A 1 201 ? -15.102 17.047 24.438 1 95.75 201 PRO A O 1
ATOM 1606 N N . ARG A 1 202 ? -13.68 15.734 23.609 1 91.88 202 ARG A N 1
ATOM 1607 C CA . ARG A 1 202 ? -14.328 14.484 24 1 91.88 202 ARG A CA 1
ATOM 1608 C C . ARG A 1 202 ? -14.359 14.336 25.516 1 91.88 202 ARG A C 1
ATOM 1610 O O . ARG A 1 202 ? -15.367 13.891 26.078 1 91.88 202 ARG A O 1
ATOM 1617 N N . ASN A 1 203 ? -13.266 14.742 26.109 1 94.38 203 ASN A N 1
ATOM 1618 C CA . ASN A 1 203 ? -13.203 14.633 27.562 1 94.38 203 ASN A CA 1
ATOM 1619 C C . ASN A 1 203 ? -13.18 16 28.234 1 94.38 203 ASN A C 1
ATOM 1621 O O . ASN A 1 203 ? -13.102 16.109 29.453 1 94.38 203 ASN A O 1
ATOM 1625 N N . GLN A 1 204 ? -13.156 17.078 27.5 1 96.06 204 GLN A N 1
ATOM 1626 C CA . GLN A 1 204 ? -13.242 18.453 27.938 1 96.06 204 GLN A CA 1
ATOM 1627 C C . GLN A 1 204 ? -12.102 18.797 28.906 1 96.06 204 GLN A C 1
ATOM 1629 O O . GLN A 1 204 ? -12.328 19.422 29.938 1 96.06 204 GLN A O 1
ATOM 1634 N N . THR A 1 205 ? -10.969 18.328 28.5 1 96 205 THR A N 1
ATOM 1635 C CA . THR A 1 205 ? -9.789 18.562 29.328 1 96 205 THR A CA 1
ATOM 1636 C C . THR A 1 205 ? -8.773 19.438 28.578 1 96 205 THR A C 1
ATOM 1638 O O . THR A 1 205 ? -8.539 19.234 27.391 1 96 205 THR A O 1
ATOM 1641 N N . LEU A 1 206 ? -8.25 20.406 29.328 1 97.56 206 LEU A N 1
ATOM 1642 C CA . LEU A 1 206 ? -7.176 21.281 28.859 1 97.56 206 LEU A CA 1
ATOM 1643 C C . LEU A 1 206 ? -5.875 20.984 29.594 1 97.56 206 LEU A C 1
ATOM 1645 O O . LEU A 1 206 ? -5.809 21.109 30.812 1 97.56 206 LEU A O 1
ATOM 1649 N N . VAL A 1 207 ? -4.805 20.578 28.828 1 97.25 207 VAL A N 1
ATOM 1650 C CA . VAL A 1 207 ? -3.562 20.188 29.484 1 97.25 207 VAL A CA 1
ATOM 1651 C C . VAL A 1 207 ? -2.383 20.906 28.828 1 97.25 207 VAL A C 1
ATOM 1653 O O . VAL A 1 207 ? -2.383 21.141 27.625 1 97.25 207 VAL A O 1
ATOM 1656 N N . PRO A 1 208 ? -1.404 21.297 29.625 1 96.38 208 PRO A N 1
ATOM 1657 C CA . PRO A 1 208 ? -0.192 21.859 29.031 1 96.38 208 PRO A CA 1
ATOM 1658 C C . PRO A 1 208 ? 0.612 20.828 28.234 1 96.38 208 PRO A C 1
ATOM 1660 O O . PRO A 1 208 ? 0.615 19.641 28.578 1 96.38 208 PRO A O 1
ATOM 1663 N N . VAL A 1 209 ? 1.152 21.266 27.172 1 95.5 209 VAL A N 1
ATOM 1664 C CA . VAL A 1 209 ? 2.02 20.438 26.328 1 95.5 209 VAL A CA 1
ATOM 1665 C C . VAL A 1 209 ? 3.465 20.906 26.469 1 95.5 209 VAL A C 1
ATOM 1667 O O . VAL A 1 209 ? 3.771 22.078 26.219 1 95.5 209 VAL A O 1
ATOM 1670 N N . PHE A 1 210 ? 4.359 19.984 26.875 1 87.56 210 PHE A N 1
ATOM 1671 C CA . PHE A 1 210 ? 5.762 20.328 27.094 1 87.56 210 PHE A CA 1
ATOM 1672 C C . PHE A 1 210 ? 6.66 19.516 26.172 1 87.56 210 PHE A C 1
ATOM 1674 O O . PHE A 1 210 ? 6.438 18.312 25.953 1 87.56 210 PHE A O 1
ATOM 1681 N N . VAL A 1 211 ? 7.512 20.219 25.516 1 84.25 211 VAL A N 1
ATOM 1682 C CA . VAL A 1 211 ? 8.547 19.547 24.75 1 84.25 211 VAL A CA 1
ATOM 1683 C C . VAL A 1 211 ? 9.922 19.891 25.328 1 84.25 211 VAL A C 1
ATOM 1685 O O . VAL A 1 211 ? 10.156 21 25.797 1 84.25 211 VAL A O 1
ATOM 1688 N N . ASN A 1 212 ? 10.766 18.938 25.484 1 84.38 212 ASN A N 1
ATOM 1689 C CA . ASN A 1 212 ? 12.141 19.125 25.938 1 84.38 212 ASN A CA 1
ATOM 1690 C C . ASN A 1 212 ? 13.039 19.641 24.812 1 84.38 212 ASN A C 1
ATOM 1692 O O . ASN A 1 212 ? 13.656 18.844 24.094 1 84.38 212 ASN A O 1
ATOM 1696 N N . LYS A 1 213 ? 13.18 20.906 24.766 1 81.62 213 LYS A N 1
ATOM 1697 C CA . LYS A 1 213 ? 13.922 21.578 23.703 1 81.62 213 LYS A CA 1
ATOM 1698 C C . LYS A 1 213 ? 15.359 21.078 23.641 1 81.62 213 LYS A C 1
ATOM 1700 O O . LYS A 1 213 ? 15.883 20.812 22.547 1 81.62 213 LYS A O 1
ATOM 1705 N N . GLU A 1 214 ? 15.961 20.969 24.734 1 84.25 214 GLU A N 1
ATOM 1706 C CA . GLU A 1 214 ? 17.359 20.547 24.781 1 84.25 214 GLU A CA 1
ATOM 1707 C C . GLU A 1 214 ? 17.516 19.109 24.281 1 84.25 214 GLU A C 1
ATOM 1709 O O . GLU A 1 214 ? 18.453 18.797 23.547 1 84.25 214 GLU A O 1
ATOM 1714 N N . LYS A 1 215 ? 16.625 18.359 24.703 1 84.25 215 LYS A N 1
ATOM 1715 C CA . LYS A 1 215 ? 16.672 16.969 24.281 1 84.25 215 LYS A CA 1
ATOM 1716 C C . LYS A 1 215 ? 16.5 16.844 22.766 1 84.25 215 LYS A C 1
ATOM 1718 O O . LYS A 1 215 ? 17.234 16.094 22.109 1 84.25 215 LYS A O 1
ATOM 1723 N N . PHE A 1 216 ? 15.562 17.547 22.266 1 83.19 216 PHE A N 1
ATOM 1724 C CA . PHE A 1 216 ? 15.305 17.469 20.828 1 83.19 216 PHE A CA 1
ATOM 1725 C C . PHE A 1 216 ? 16.5 18 20.031 1 83.19 216 PHE A C 1
ATOM 1727 O O . PHE A 1 216 ? 16.844 17.453 18.984 1 83.19 216 PHE A O 1
ATOM 1734 N N . LYS A 1 217 ? 17.062 19.031 20.547 1 84.56 217 LYS A N 1
ATOM 1735 C CA . LYS A 1 217 ? 18.25 19.609 19.922 1 84.56 217 LYS A CA 1
ATOM 1736 C C . LYS A 1 217 ? 19.375 18.578 19.859 1 84.56 217 LYS A C 1
ATOM 1738 O O . LYS A 1 217 ? 20.062 18.453 18.828 1 84.56 217 LYS A O 1
ATOM 1743 N N . GLN A 1 218 ? 19.547 17.875 20.906 1 88.31 218 GLN A N 1
ATOM 1744 C CA . GLN A 1 218 ? 20.609 16.875 20.984 1 88.31 218 GLN A CA 1
ATOM 1745 C C . GLN A 1 218 ? 20.359 15.727 20.016 1 88.31 218 GLN A C 1
ATOM 1747 O O . GLN A 1 218 ? 21.281 15.242 19.359 1 88.31 218 GLN A O 1
ATOM 1752 N N . ILE A 1 219 ? 19.172 15.359 20 1 87.31 219 ILE A N 1
ATOM 1753 C CA . ILE A 1 219 ? 18.797 14.258 19.125 1 87.31 219 ILE A CA 1
ATOM 1754 C C . ILE A 1 219 ? 19.031 14.664 17.672 1 87.31 219 ILE A C 1
ATOM 1756 O O . ILE A 1 219 ? 19.625 13.906 16.891 1 87.31 219 ILE A O 1
ATOM 1760 N N . MET A 1 220 ? 18.562 15.844 17.328 1 88.12 220 MET A N 1
ATOM 1761 C CA . MET A 1 220 ? 18.719 16.328 15.969 1 88.12 220 MET A CA 1
ATOM 1762 C C . MET A 1 220 ? 20.203 16.453 15.609 1 88.12 220 MET A C 1
ATOM 1764 O O . MET A 1 220 ? 20.609 16.062 14.508 1 88.12 220 MET A O 1
ATOM 1768 N N . LYS A 1 221 ? 20.953 16.938 16.531 1 90.88 221 LYS A N 1
ATOM 1769 C CA . LYS A 1 221 ? 22.391 17.078 16.312 1 90.88 221 LYS A CA 1
ATOM 1770 C C . LYS A 1 221 ? 23.047 15.711 16.062 1 90.88 221 LYS A C 1
ATOM 1772 O O . LYS A 1 221 ? 23.844 15.562 15.148 1 90.88 221 LYS A O 1
ATOM 1777 N N . THR A 1 222 ? 22.703 14.828 16.844 1 92.69 222 THR A N 1
ATOM 1778 C CA . THR A 1 222 ? 23.25 13.484 16.719 1 92.69 222 THR A CA 1
ATOM 1779 C C . THR A 1 222 ? 22.906 12.875 15.359 1 92.69 222 THR A C 1
ATOM 1781 O O . THR A 1 222 ? 23.766 12.266 14.711 1 92.69 222 THR A O 1
ATOM 1784 N N . LYS A 1 223 ? 21.703 13.031 14.945 1 92.81 223 LYS A N 1
ATOM 1785 C CA . LYS A 1 223 ? 21.25 12.516 13.656 1 92.81 223 LYS A CA 1
ATOM 1786 C C . LYS A 1 223 ? 22.047 13.148 12.516 1 92.81 223 LYS A C 1
ATOM 1788 O O . LYS A 1 223 ? 22.516 12.445 11.609 1 92.81 223 LYS A O 1
ATOM 1793 N N . ILE A 1 224 ? 22.172 14.43 12.633 1 93.12 224 ILE A N 1
ATOM 1794 C CA . ILE A 1 224 ? 22.875 15.18 11.594 1 93.12 224 ILE A CA 1
ATOM 1795 C C . ILE A 1 224 ? 24.328 14.758 11.539 1 93.12 224 ILE A C 1
ATOM 1797 O O . ILE A 1 224 ? 24.875 14.5 10.453 1 93.12 224 ILE A O 1
ATOM 1801 N N . ASP A 1 225 ? 24.938 14.609 12.68 1 95.06 225 ASP A N 1
ATOM 1802 C CA . ASP A 1 225 ? 26.328 14.203 12.742 1 95.06 225 ASP A CA 1
ATOM 1803 C C . ASP A 1 225 ? 26.531 12.797 12.188 1 95.06 225 ASP A C 1
ATOM 1805 O O . ASP A 1 225 ? 27.5 12.531 11.484 1 95.06 225 ASP A O 1
ATOM 1809 N N . THR A 1 226 ? 25.656 11.977 12.492 1 95.75 226 THR A N 1
ATOM 1810 C CA . THR A 1 226 ? 25.719 10.617 11.984 1 95.75 226 THR A CA 1
ATOM 1811 C C . THR A 1 226 ? 25.578 10.602 10.461 1 95.75 226 THR A C 1
ATOM 1813 O O . THR A 1 226 ? 26.312 9.883 9.773 1 95.75 226 THR A O 1
ATOM 1816 N N . ALA A 1 227 ? 24.672 11.375 9.992 1 96.38 227 ALA A N 1
ATOM 1817 C CA . ALA A 1 227 ? 24.453 11.453 8.547 1 96.38 227 ALA A CA 1
ATOM 1818 C C . ALA A 1 227 ? 25.719 11.922 7.824 1 96.38 227 ALA A C 1
ATOM 1820 O O . ALA A 1 227 ? 26.062 11.391 6.773 1 96.38 227 ALA A O 1
ATOM 1821 N N . ARG A 1 228 ? 26.391 12.828 8.414 1 96.5 228 ARG A N 1
ATOM 1822 C CA . ARG A 1 228 ? 27.578 13.414 7.797 1 96.5 228 ARG A CA 1
ATOM 1823 C C . ARG A 1 228 ? 28.688 12.383 7.645 1 96.5 228 ARG A C 1
ATOM 1825 O O . ARG A 1 228 ? 29.5 12.477 6.73 1 96.5 228 ARG A O 1
ATOM 1832 N N . LYS A 1 229 ? 28.656 11.375 8.406 1 96.62 229 LYS A N 1
ATOM 1833 C CA . LYS A 1 229 ? 29.734 10.391 8.43 1 96.62 229 LYS A CA 1
ATOM 1834 C C . LYS A 1 229 ? 29.484 9.281 7.418 1 96.62 229 LYS A C 1
ATOM 1836 O O . LYS A 1 229 ? 30.406 8.547 7.051 1 96.62 229 LYS A O 1
ATOM 1841 N N . GLU A 1 230 ? 28.312 9.148 7.008 1 96.12 230 GLU A N 1
ATOM 1842 C CA . GLU A 1 230 ? 27.953 8.031 6.141 1 96.12 230 GLU A CA 1
ATOM 1843 C C . GLU A 1 230 ? 28.234 8.352 4.676 1 96.12 230 GLU A C 1
ATOM 1845 O O . GLU A 1 230 ? 28.078 9.5 4.246 1 96.12 230 GLU A O 1
ATOM 1850 N N . LYS A 1 231 ? 28.609 7.352 4.004 1 94.31 231 LYS A N 1
ATOM 1851 C CA . LYS A 1 231 ? 28.844 7.488 2.568 1 94.31 231 LYS A CA 1
ATOM 1852 C C . LYS A 1 231 ? 27.562 7.25 1.774 1 94.31 231 LYS A C 1
ATOM 1854 O O . LYS A 1 231 ? 27.25 8.016 0.859 1 94.31 231 LYS A O 1
ATOM 1859 N N . TYR A 1 232 ? 26.859 6.168 2.131 1 94.06 232 TYR A N 1
ATOM 1860 C CA . TYR A 1 232 ? 25.578 5.832 1.529 1 94.06 232 TYR A CA 1
ATOM 1861 C C . TYR A 1 232 ? 24.438 6.406 2.35 1 94.06 232 TYR A C 1
ATOM 1863 O O . TYR A 1 232 ? 24.344 6.184 3.559 1 94.06 232 TYR A O 1
ATOM 1871 N N . ILE A 1 233 ? 23.625 7.133 1.68 1 97.31 233 ILE A N 1
ATOM 1872 C CA . ILE A 1 233 ? 22.438 7.676 2.336 1 97.31 233 ILE A CA 1
ATOM 1873 C C . ILE A 1 233 ? 21.188 7.234 1.584 1 97.31 233 ILE A C 1
ATOM 1875 O O . ILE A 1 233 ? 21.047 7.488 0.384 1 97.31 233 ILE A O 1
ATOM 1879 N N . GLY A 1 234 ? 20.328 6.543 2.287 1 96.62 234 GLY A N 1
ATOM 1880 C CA . GLY A 1 234 ? 19.062 6.172 1.683 1 96.62 234 GLY A CA 1
ATOM 1881 C C . GLY A 1 234 ? 18.109 7.344 1.527 1 96.62 234 GLY A C 1
ATOM 1882 O O . GLY A 1 234 ? 18.047 8.211 2.4 1 96.62 234 GLY A O 1
ATOM 1883 N N . VAL A 1 235 ? 17.469 7.406 0.401 1 96.94 235 VAL A N 1
ATOM 1884 C CA . VAL A 1 235 ? 16.359 8.328 0.157 1 96.94 235 VAL A CA 1
ATOM 1885 C C . VAL A 1 235 ? 15.086 7.547 -0.122 1 96.94 235 VAL A C 1
ATOM 1887 O O . VAL A 1 235 ? 14.969 6.891 -1.158 1 96.94 235 VAL A O 1
ATOM 1890 N N . ILE A 1 236 ? 14.156 7.637 0.822 1 95.31 236 ILE A N 1
ATOM 1891 C CA . ILE A 1 236 ? 12.93 6.871 0.666 1 95.31 236 ILE A CA 1
ATOM 1892 C C . ILE A 1 236 ? 11.742 7.824 0.548 1 95.31 236 ILE A C 1
ATOM 1894 O O . ILE A 1 236 ? 11.5 8.641 1.441 1 95.31 236 ILE A O 1
ATOM 1898 N N . THR A 1 237 ? 11.047 7.75 -0.521 1 95.19 237 THR A N 1
ATOM 1899 C CA . THR A 1 237 ? 9.906 8.609 -0.81 1 95.19 237 THR A CA 1
ATOM 1900 C C . THR A 1 237 ? 8.602 7.816 -0.745 1 95.19 237 THR A C 1
ATOM 1902 O O . THR A 1 237 ? 8.5 6.73 -1.314 1 95.19 237 THR A O 1
ATOM 1905 N N . SER A 1 238 ? 7.664 8.359 -0.038 1 92.88 238 SER A N 1
ATOM 1906 C CA . SER A 1 238 ? 6.379 7.691 0.123 1 92.88 238 SER A CA 1
ATOM 1907 C C . SER A 1 238 ? 5.551 7.77 -1.154 1 92.88 238 SER A C 1
ATOM 1909 O O . SER A 1 238 ? 5.516 8.812 -1.815 1 92.88 238 SER A O 1
ATOM 1911 N N . THR A 1 239 ? 4.848 6.703 -1.421 1 89.19 239 THR A N 1
ATOM 1912 C CA . THR A 1 239 ? 3.922 6.676 -2.549 1 89.19 239 THR A CA 1
ATOM 1913 C C . THR A 1 239 ? 2.477 6.715 -2.062 1 89.19 239 THR A C 1
ATOM 1915 O O . THR A 1 239 ? 1.545 6.59 -2.861 1 89.19 239 THR A O 1
ATOM 1918 N N . LEU A 1 240 ? 2.311 6.852 -0.766 1 89.75 240 LEU A N 1
ATOM 1919 C CA . LEU A 1 240 ? 0.969 6.914 -0.194 1 89.75 240 LEU A CA 1
ATOM 1920 C C . LEU A 1 240 ? 0.284 8.227 -0.559 1 89.75 240 LEU A C 1
ATOM 1922 O O . LEU A 1 240 ? 0.617 9.281 -0.009 1 89.75 240 LEU A O 1
ATOM 1926 N N . GLY A 1 241 ? -0.718 8.047 -1.441 1 90 241 GLY A N 1
ATOM 1927 C CA . GLY A 1 241 ? -1.364 9.266 -1.911 1 90 241 GLY A CA 1
ATOM 1928 C C . GLY A 1 241 ? -0.386 10.289 -2.455 1 90 241 GLY A C 1
ATOM 1929 O O . GLY A 1 241 ? 0.422 9.977 -3.332 1 90 241 GLY A O 1
ATOM 1930 N N . ARG A 1 242 ? -0.467 11.438 -1.878 1 92.38 242 ARG A N 1
ATOM 1931 C CA . ARG A 1 242 ? 0.4 12.539 -2.287 1 92.38 242 ARG A CA 1
ATOM 1932 C C . ARG A 1 242 ? 1.374 12.914 -1.175 1 92.38 242 ARG A C 1
ATOM 1934 O O . ARG A 1 242 ? 1.949 14 -1.187 1 92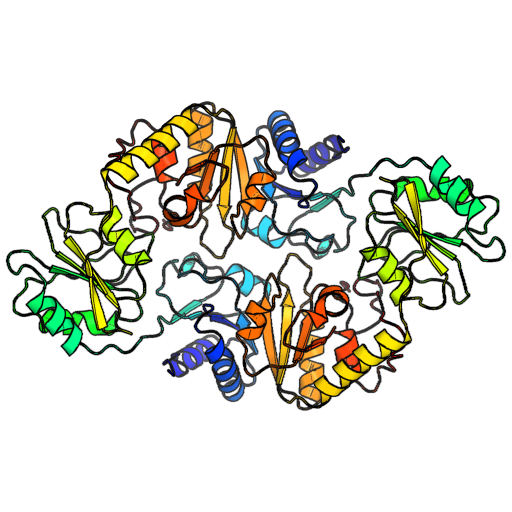.38 242 ARG A O 1
ATOM 1941 N N . GLN A 1 243 ? 1.546 11.984 -0.281 1 92.19 243 GLN A N 1
ATOM 1942 C CA . GLN A 1 243 ? 2.4 12.219 0.877 1 92.19 243 GLN A CA 1
ATOM 1943 C C . GLN A 1 243 ? 3.844 12.484 0.452 1 92.19 243 GLN A C 1
ATOM 1945 O O . GLN A 1 243 ? 4.531 13.312 1.049 1 92.19 243 GLN A O 1
ATOM 1950 N N . GLY A 1 244 ? 4.34 11.766 -0.484 1 91.75 244 GLY A N 1
ATOM 1951 C CA . GLY A 1 244 ? 5.668 12.008 -1.027 1 91.75 244 GLY A CA 1
ATOM 1952 C C . GLY A 1 244 ? 5.715 13.156 -2.012 1 91.75 244 GLY A C 1
ATOM 1953 O O . GLY A 1 244 ? 4.676 13.711 -2.379 1 91.75 244 GLY A O 1
ATOM 1954 N N . ASN A 1 245 ? 6.973 13.547 -2.352 1 92.06 245 ASN A N 1
ATOM 1955 C CA . ASN A 1 245 ? 7.184 14.656 -3.27 1 92.06 245 ASN A CA 1
ATOM 1956 C C . ASN A 1 245 ? 8.445 14.461 -4.109 1 92.06 245 ASN A C 1
ATOM 1958 O O . ASN A 1 245 ? 9.555 14.484 -3.578 1 92.06 245 ASN A O 1
ATOM 1962 N N . GLN A 1 246 ? 8.18 14.352 -5.441 1 89.75 246 GLN A N 1
ATOM 1963 C CA . GLN A 1 246 ? 9.297 14.062 -6.336 1 89.75 246 GLN A CA 1
ATOM 1964 C C . GLN A 1 246 ? 10.297 15.219 -6.359 1 89.75 246 GLN A C 1
ATOM 1966 O O . GLN A 1 246 ? 11.508 15 -6.445 1 89.75 246 GLN A O 1
ATOM 1971 N N . LYS A 1 247 ? 9.797 16.406 -6.375 1 92 247 LYS A N 1
ATOM 1972 C CA . LYS A 1 247 ? 10.688 17.562 -6.387 1 92 247 LYS A CA 1
ATOM 1973 C C . LYS A 1 247 ? 11.617 17.562 -5.176 1 92 247 LYS A C 1
ATOM 1975 O O . LYS A 1 247 ? 12.82 17.781 -5.309 1 92 247 LYS A O 1
ATOM 1980 N N . VAL A 1 248 ? 11.062 17.344 -4.012 1 95.19 248 VAL A N 1
ATOM 1981 C CA . VAL A 1 248 ? 11.867 17.281 -2.795 1 95.19 248 VAL A CA 1
ATOM 1982 C C . VAL A 1 248 ? 12.875 16.125 -2.896 1 95.19 248 VAL A C 1
ATOM 1984 O O . VAL A 1 248 ? 14.039 16.281 -2.514 1 95.19 248 VAL A O 1
ATOM 1987 N N . THR A 1 249 ? 12.43 15 -3.438 1 95.12 249 THR A N 1
ATOM 1988 C CA . THR A 1 249 ? 13.312 13.852 -3.627 1 95.12 249 THR A CA 1
ATOM 1989 C C . THR A 1 249 ? 14.508 14.227 -4.504 1 95.12 249 THR A C 1
ATOM 1991 O O . THR A 1 249 ? 15.656 13.961 -4.141 1 95.12 249 THR A O 1
ATOM 1994 N N . ASP A 1 250 ? 14.203 14.891 -5.598 1 93.75 250 ASP A N 1
ATOM 1995 C CA . ASP A 1 250 ? 15.266 15.312 -6.512 1 93.75 250 ASP A CA 1
ATOM 1996 C C . ASP A 1 250 ? 16.219 16.297 -5.836 1 93.75 250 ASP A C 1
ATOM 1998 O O . ASP A 1 250 ? 17.438 16.219 -6.016 1 93.75 250 ASP A O 1
ATOM 2002 N N . ASN A 1 251 ? 15.656 17.219 -5.062 1 96 251 ASN A N 1
ATOM 2003 C CA . ASN A 1 251 ? 16.469 18.156 -4.32 1 96 251 ASN A CA 1
ATOM 2004 C C . ASN A 1 251 ? 17.438 17.453 -3.371 1 96 251 ASN A C 1
ATOM 2006 O O . ASN A 1 251 ? 18.594 17.844 -3.244 1 96 251 ASN A O 1
ATOM 2010 N N . ILE A 1 252 ? 16.969 16.422 -2.74 1 97.5 252 ILE A N 1
ATOM 2011 C CA . ILE A 1 252 ? 17.766 15.688 -1.771 1 97.5 252 ILE A CA 1
ATOM 2012 C C . ILE A 1 252 ? 18.875 14.914 -2.492 1 97.5 252 ILE A C 1
ATOM 2014 O O . ILE A 1 252 ? 20.016 14.906 -2.051 1 97.5 252 ILE A O 1
ATOM 2018 N N . ILE A 1 253 ? 18.5 14.242 -3.605 1 95.75 253 ILE A N 1
ATOM 2019 C CA . ILE A 1 253 ? 19.484 13.5 -4.387 1 95.75 253 ILE A CA 1
ATOM 2020 C C . ILE A 1 253 ? 20.609 14.438 -4.832 1 95.75 253 ILE A C 1
ATOM 2022 O O . ILE A 1 253 ? 21.781 14.133 -4.637 1 95.75 253 ILE A O 1
ATOM 2026 N N . ASN A 1 254 ? 20.25 15.602 -5.336 1 96.06 254 ASN A N 1
ATOM 2027 C CA . ASN A 1 254 ? 21.234 16.594 -5.773 1 96.06 254 ASN A CA 1
ATOM 2028 C C . ASN A 1 254 ? 22.109 17.062 -4.617 1 96.06 254 ASN A C 1
ATOM 2030 O O . ASN A 1 254 ? 23.312 17.219 -4.773 1 96.06 254 ASN A O 1
ATOM 2034 N N . LEU A 1 255 ? 21.422 17.344 -3.537 1 97.38 255 LEU A N 1
ATOM 2035 C CA . LEU A 1 255 ? 22.125 17.781 -2.332 1 97.38 255 LEU A CA 1
ATOM 2036 C C . LEU A 1 255 ? 23.188 16.766 -1.921 1 97.38 255 LEU A C 1
ATOM 2038 O O . LEU A 1 255 ? 24.328 17.141 -1.637 1 97.38 255 LEU A O 1
ATOM 2042 N N . LEU A 1 256 ? 22.828 15.5 -1.908 1 97.5 256 LEU A N 1
ATOM 2043 C CA . LEU A 1 256 ? 23.719 14.438 -1.486 1 97.5 256 LEU A CA 1
ATOM 2044 C C . LEU A 1 256 ? 24.875 14.273 -2.473 1 97.5 256 LEU A C 1
ATOM 2046 O O . LEU A 1 256 ? 26.031 14.164 -2.068 1 97.5 256 LEU A O 1
ATOM 2050 N N . GLU A 1 257 ? 24.578 14.273 -3.732 1 95.06 257 GLU A N 1
ATOM 2051 C CA . GLU A 1 257 ? 25.594 14.125 -4.762 1 95.06 257 GLU A CA 1
ATOM 2052 C C . GLU A 1 257 ? 26.594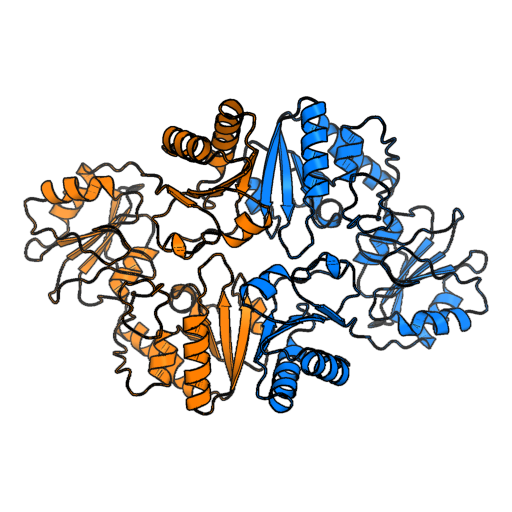 15.273 -4.723 1 95.06 257 GLU A C 1
ATOM 2054 O O . GLU A 1 257 ? 27.797 15.062 -4.871 1 95.06 257 GLU A O 1
ATOM 2059 N N . LYS A 1 258 ? 26.141 16.469 -4.516 1 96.19 258 LYS A N 1
ATOM 2060 C CA . LYS A 1 258 ? 27 17.641 -4.41 1 96.19 258 LYS A CA 1
ATOM 2061 C C . LYS A 1 258 ? 27.969 17.516 -3.236 1 96.19 258 LYS A C 1
ATOM 2063 O O . LYS A 1 258 ? 29.031 18.125 -3.236 1 96.19 258 LYS A O 1
ATOM 2068 N N . ASN A 1 259 ? 27.578 16.75 -2.27 1 97 259 ASN A N 1
ATOM 2069 C CA . ASN A 1 259 ? 28.406 16.562 -1.086 1 97 259 ASN A CA 1
ATOM 2070 C C . ASN A 1 259 ? 29.156 15.227 -1.14 1 97 259 ASN A C 1
ATOM 2072 O O . ASN A 1 259 ? 29.562 14.695 -0.104 1 97 259 ASN A O 1
ATOM 2076 N N . ASN A 1 260 ? 29.234 14.594 -2.297 1 95.88 260 ASN A N 1
ATOM 2077 C CA . ASN A 1 260 ? 29.984 13.375 -2.574 1 95.88 260 ASN A CA 1
ATOM 2078 C C . ASN A 1 260 ? 29.422 12.188 -1.801 1 95.88 260 ASN A C 1
ATOM 2080 O O . ASN A 1 260 ? 30.172 11.336 -1.32 1 95.88 260 ASN A O 1
ATOM 2084 N N . LYS A 1 261 ? 28.156 12.25 -1.432 1 96.31 261 LYS A N 1
ATOM 2085 C CA . LYS A 1 261 ? 27.453 11.094 -0.896 1 96.31 261 LYS A CA 1
ATOM 2086 C C . LYS A 1 261 ? 26.781 10.289 -2.012 1 96.31 261 LYS A C 1
ATOM 2088 O O . LYS A 1 261 ? 26.609 10.789 -3.123 1 96.31 261 LYS A O 1
ATOM 2093 N N . ILE A 1 262 ? 26.547 9.062 -1.737 1 93.81 262 ILE A N 1
ATOM 2094 C CA . ILE A 1 262 ? 25.906 8.188 -2.717 1 93.81 262 ILE A CA 1
ATOM 2095 C C . ILE A 1 262 ? 24.469 7.91 -2.303 1 93.81 262 ILE A C 1
ATOM 2097 O O . ILE A 1 262 ? 24.219 7.172 -1.347 1 93.81 262 ILE A O 1
ATOM 2101 N N . PRO A 1 263 ? 23.484 8.484 -2.986 1 95.88 263 PRO A N 1
ATOM 2102 C CA . PRO A 1 263 ? 22.078 8.234 -2.633 1 95.88 263 PRO A CA 1
ATOM 2103 C C . PRO A 1 263 ? 21.609 6.844 -3.055 1 95.88 263 PRO A C 1
ATOM 2105 O O . PRO A 1 263 ? 21.922 6.383 -4.156 1 95.88 263 PRO A O 1
ATOM 2108 N N . VAL A 1 264 ? 20.953 6.145 -2.209 1 94.62 264 VAL A N 1
ATOM 2109 C CA . VAL A 1 264 ? 20.203 4.934 -2.502 1 94.62 264 VAL A CA 1
ATOM 2110 C C . VAL A 1 264 ? 18.703 5.262 -2.553 1 94.62 264 VAL A C 1
ATOM 2112 O O . VAL A 1 264 ? 18.047 5.355 -1.514 1 94.62 264 VAL A O 1
ATOM 2115 N N . VAL A 1 265 ? 18.203 5.383 -3.732 1 94.19 265 VAL A N 1
ATOM 2116 C CA . VAL A 1 265 ? 16.875 5.941 -3.928 1 94.19 265 VAL A CA 1
ATOM 2117 C C . VAL A 1 265 ? 15.836 4.816 -3.947 1 94.19 265 VAL A C 1
ATOM 2119 O O . VAL A 1 265 ? 15.961 3.867 -4.727 1 94.19 265 VAL A O 1
ATOM 2122 N N . THR A 1 266 ? 14.875 4.98 -3.074 1 92.56 266 THR A N 1
ATOM 2123 C CA . THR A 1 266 ? 13.828 3.973 -2.941 1 92.56 266 THR A CA 1
ATOM 2124 C C . THR A 1 266 ? 12.461 4.633 -2.76 1 92.56 266 THR A C 1
ATOM 2126 O O . THR A 1 266 ? 12.375 5.777 -2.312 1 92.56 266 THR A O 1
ATOM 2129 N N . TYR A 1 267 ? 11.453 3.93 -3.127 1 91.06 267 TYR A N 1
ATOM 2130 C CA . TYR A 1 267 ? 10.07 4.332 -2.9 1 91.06 267 TYR A CA 1
ATOM 2131 C C . TYR A 1 267 ? 9.297 3.244 -2.158 1 91.06 267 TYR A C 1
ATOM 2133 O O . TYR A 1 267 ? 9.594 2.055 -2.311 1 91.06 267 TYR A O 1
ATOM 2141 N N . ALA A 1 268 ? 8.352 3.689 -1.347 1 88.62 268 ALA A N 1
ATOM 2142 C CA . ALA A 1 268 ? 7.492 2.756 -0.627 1 88.62 268 ALA A CA 1
ATOM 2143 C C . ALA A 1 268 ? 6.195 3.432 -0.193 1 88.62 268 ALA A C 1
ATOM 2145 O O . ALA A 1 268 ? 6.16 4.648 0.016 1 88.62 268 ALA A O 1
ATOM 2146 N N . ASP A 1 269 ? 5.129 2.678 -0.049 1 84.5 269 ASP A N 1
ATOM 2147 C CA . ASP A 1 269 ? 3.881 3.211 0.489 1 84.5 269 ASP A CA 1
ATOM 2148 C C . ASP A 1 269 ? 4.004 3.5 1.983 1 84.5 269 ASP A C 1
ATOM 2150 O O . ASP A 1 269 ? 3.588 4.559 2.455 1 84.5 269 ASP A O 1
ATOM 2154 N N . GLU A 1 270 ? 4.516 2.479 2.619 1 83.5 270 GLU A N 1
ATOM 2155 C CA . GLU A 1 270 ? 4.738 2.613 4.055 1 83.5 270 GLU A CA 1
ATOM 2156 C C . GLU A 1 270 ? 6.211 2.428 4.406 1 83.5 270 GLU A C 1
ATOM 2158 O O . GLU A 1 270 ? 6.871 1.534 3.873 1 83.5 270 GLU A O 1
ATOM 2163 N N . ILE A 1 271 ? 6.664 3.279 5.223 1 88.56 271 ILE A N 1
ATOM 2164 C CA . ILE A 1 271 ? 8.039 3.191 5.691 1 88.56 271 ILE A CA 1
ATOM 2165 C C . ILE A 1 271 ? 8.078 2.494 7.047 1 88.56 271 ILE A C 1
ATOM 2167 O O . ILE A 1 271 ? 7.477 2.967 8.016 1 88.56 271 ILE A O 1
ATOM 2171 N N . SER A 1 272 ? 8.727 1.344 7.07 1 86.56 272 SER A N 1
ATOM 2172 C CA . SER A 1 272 ? 8.805 0.546 8.289 1 86.56 272 SER A CA 1
ATOM 2173 C C . SER A 1 272 ? 10.227 0.063 8.547 1 86.56 272 SER A C 1
ATOM 2175 O O . SER A 1 272 ? 11.078 0.124 7.656 1 86.56 272 SER A O 1
ATOM 2177 N N . THR A 1 273 ? 10.422 -0.392 9.75 1 87.5 273 THR A N 1
ATOM 2178 C CA . THR A 1 273 ? 11.711 -0.961 10.109 1 87.5 273 THR A CA 1
ATOM 2179 C C . THR A 1 273 ? 12.031 -2.172 9.242 1 87.5 273 THR A C 1
ATOM 2181 O O . THR A 1 273 ? 13.18 -2.367 8.836 1 87.5 273 THR A O 1
ATOM 2184 N N . ALA A 1 274 ? 11.055 -2.93 9 1 83.88 274 ALA A N 1
ATOM 2185 C CA . ALA A 1 274 ? 11.25 -4.133 8.195 1 83.88 274 ALA A CA 1
ATOM 2186 C C . ALA A 1 274 ? 11.773 -3.787 6.809 1 83.88 274 ALA A C 1
ATOM 2188 O O . ALA A 1 274 ? 12.711 -4.422 6.312 1 83.88 274 ALA A O 1
ATOM 2189 N N . ILE A 1 275 ? 11.234 -2.807 6.234 1 85.5 275 ILE A N 1
ATOM 2190 C CA . ILE A 1 275 ? 11.641 -2.391 4.898 1 85.5 275 ILE A CA 1
ATOM 2191 C C . ILE A 1 275 ? 13.078 -1.876 4.938 1 85.5 275 ILE A C 1
ATOM 2193 O O . ILE A 1 275 ? 13.914 -2.277 4.121 1 85.5 275 ILE A O 1
ATOM 2197 N N . LEU A 1 276 ? 13.359 -1.071 5.91 1 89.81 276 LEU A N 1
ATOM 2198 C CA . LEU A 1 276 ? 14.688 -0.458 5.977 1 89.81 276 LEU A CA 1
ATOM 2199 C C . LEU A 1 276 ? 15.75 -1.497 6.312 1 89.81 276 LEU A C 1
ATOM 2201 O O . LEU A 1 276 ? 16.891 -1.4 5.844 1 89.81 276 LEU A O 1
ATOM 2205 N N . ASP A 1 277 ? 15.367 -2.51 7.055 1 88.19 277 ASP A N 1
ATOM 2206 C CA . ASP A 1 277 ? 16.281 -3.582 7.426 1 88.19 277 ASP A CA 1
ATOM 2207 C C . ASP A 1 277 ? 16.734 -4.371 6.199 1 88.19 277 ASP A C 1
ATOM 2209 O O . ASP A 1 277 ? 17.781 -5.012 6.219 1 88.19 277 ASP A O 1
ATOM 2213 N N . SER A 1 278 ? 15.969 -4.285 5.262 1 84.06 278 SER A N 1
ATOM 2214 C CA . SER A 1 278 ? 16.297 -5.047 4.062 1 84.06 278 SER A CA 1
ATOM 2215 C C . SER A 1 278 ? 17.453 -4.414 3.305 1 84.06 278 SER A C 1
ATOM 2217 O O . SER A 1 278 ? 18.078 -5.059 2.459 1 84.06 278 SER A O 1
ATOM 2219 N N . TYR A 1 279 ? 17.75 -3.152 3.584 1 87.75 279 TYR A N 1
ATOM 2220 C CA . TYR A 1 279 ? 18.875 -2.443 2.994 1 87.75 279 TYR A CA 1
ATOM 2221 C C . TYR A 1 279 ? 20.062 -2.43 3.943 1 87.75 279 TYR A C 1
ATOM 2223 O O . TYR A 1 279 ? 20.438 -1.381 4.48 1 87.75 279 TYR A O 1
ATOM 2231 N N . LYS A 1 280 ? 20.797 -3.441 4.07 1 83.88 280 LYS A N 1
ATOM 2232 C CA . LYS A 1 280 ? 21.781 -3.701 5.109 1 83.88 280 LYS A CA 1
ATOM 2233 C C . LYS A 1 280 ? 22.906 -2.676 5.062 1 83.88 280 LYS A C 1
ATOM 2235 O O . LYS A 1 280 ? 23.516 -2.355 6.09 1 83.88 280 LYS A O 1
ATOM 2240 N N . GLU A 1 281 ? 23.156 -2.08 4.004 1 85.12 281 GLU A N 1
ATOM 2241 C CA . GLU A 1 281 ? 24.312 -1.202 3.852 1 85.12 281 GLU A CA 1
ATOM 2242 C C . GLU A 1 281 ? 23.938 0.251 4.141 1 85.12 281 GLU A C 1
ATOM 2244 O O . GLU A 1 281 ? 24.812 1.12 4.184 1 85.12 281 GLU A O 1
ATOM 2249 N N . VAL A 1 282 ? 22.703 0.47 4.348 1 92.75 282 VAL A N 1
ATOM 2250 C CA . VAL A 1 282 ? 22.266 1.851 4.52 1 92.75 282 VAL A CA 1
ATOM 2251 C C . VAL A 1 282 ? 21.875 2.096 5.977 1 92.75 282 VAL A C 1
ATOM 2253 O O . VAL A 1 282 ? 20.906 1.526 6.473 1 92.75 282 VAL A O 1
ATOM 2256 N N . LYS A 1 283 ? 22.562 2.99 6.578 1 94.56 283 LYS A N 1
ATOM 2257 C CA . LYS A 1 283 ? 22.359 3.24 8 1 94.56 283 LYS A CA 1
ATOM 2258 C C . LYS A 1 283 ? 21.531 4.508 8.227 1 94.56 283 LYS A C 1
ATOM 2260 O O . LYS A 1 283 ? 20.906 4.672 9.273 1 94.56 283 LYS A O 1
ATOM 2265 N N . VAL A 1 284 ? 21.609 5.418 7.34 1 96.81 284 VAL A N 1
ATOM 2266 C CA . VAL A 1 284 ? 20.906 6.691 7.453 1 96.81 284 VAL A CA 1
ATOM 2267 C C . VAL A 1 284 ? 19.938 6.855 6.281 1 96.81 284 VAL A C 1
ATOM 2269 O O . VAL A 1 284 ? 20.297 6.602 5.133 1 96.81 284 VAL A O 1
ATOM 2272 N N . TRP A 1 285 ? 18.75 7.277 6.59 1 96.62 285 TRP A N 1
ATOM 2273 C CA . TRP A 1 285 ? 17.719 7.473 5.578 1 96.62 285 TRP A CA 1
ATOM 2274 C C . TRP A 1 285 ? 17.125 8.875 5.672 1 96.62 285 TRP A C 1
ATOM 2276 O O . TRP A 1 285 ? 16.812 9.352 6.766 1 96.62 285 TRP A O 1
ATOM 2286 N N . VAL A 1 286 ? 17 9.516 4.57 1 97.12 286 VAL A N 1
ATOM 2287 C CA . VAL A 1 286 ? 16.125 10.672 4.453 1 97.12 286 VAL A CA 1
ATOM 2288 C C . VAL A 1 286 ? 14.742 10.227 4 1 97.12 286 VAL A C 1
ATOM 2290 O O . VAL A 1 286 ? 14.594 9.617 2.939 1 97.12 286 VAL A O 1
ATOM 2293 N N . GLN A 1 287 ? 13.773 10.484 4.742 1 95.75 287 GLN A N 1
ATOM 2294 C CA . GLN A 1 287 ? 12.43 10.07 4.352 1 95.75 287 GLN A CA 1
ATOM 2295 C C . GLN A 1 287 ? 11.625 11.25 3.83 1 95.75 287 GLN A C 1
ATOM 2297 O O . GLN A 1 287 ? 11.484 12.273 4.516 1 95.75 287 GLN A O 1
ATOM 2302 N N . VAL A 1 288 ? 11.195 11.188 2.598 1 95.81 288 VAL A N 1
ATOM 2303 C CA . VAL A 1 288 ? 10.305 12.164 1.975 1 95.81 288 VAL A CA 1
ATOM 2304 C C . VAL A 1 288 ? 8.859 11.68 2.062 1 95.81 288 VAL A C 1
ATOM 2306 O O . VAL A 1 288 ? 8.328 11.125 1.099 1 95.81 288 VAL A O 1
ATOM 2309 N N . ALA A 1 289 ? 8.281 11.844 3.158 1 94.25 289 ALA A N 1
ATOM 2310 C CA . ALA A 1 289 ? 6.945 11.398 3.557 1 94.25 289 ALA A CA 1
ATOM 2311 C C . ALA A 1 289 ? 6.367 12.305 4.641 1 94.25 289 ALA A C 1
ATOM 2313 O O . ALA A 1 289 ? 6.426 13.531 4.531 1 94.25 289 ALA A O 1
ATOM 2314 N N . CYS A 1 290 ? 5.75 11.742 5.586 1 92.56 290 CYS A N 1
ATOM 2315 C CA . CYS A 1 290 ? 5.336 12.523 6.742 1 92.56 290 CYS A CA 1
ATOM 2316 C C . CYS A 1 290 ? 6.527 12.875 7.625 1 92.56 290 CYS A C 1
ATOM 2318 O O . CYS A 1 290 ? 7.172 11.984 8.18 1 92.56 290 CYS A O 1
ATOM 2320 N N . PRO A 1 291 ? 6.836 14.117 7.824 1 91.56 291 PRO A N 1
ATOM 2321 C CA . PRO A 1 291 ? 7.996 14.492 8.633 1 91.56 291 PRO A CA 1
ATOM 2322 C C . PRO A 1 291 ? 7.934 13.938 10.055 1 91.56 291 PRO A C 1
ATOM 2324 O O . PRO A 1 291 ? 8.969 13.688 10.672 1 91.56 291 PRO A O 1
ATOM 2327 N N . ARG A 1 292 ? 6.809 13.68 10.492 1 90.31 292 ARG A N 1
ATOM 2328 C CA . ARG A 1 292 ? 6.625 13.266 11.875 1 90.31 292 ARG A CA 1
ATOM 2329 C C . ARG A 1 292 ? 7.086 11.828 12.086 1 90.31 292 ARG A C 1
ATOM 2331 O O . ARG A 1 292 ? 7.262 11.383 13.219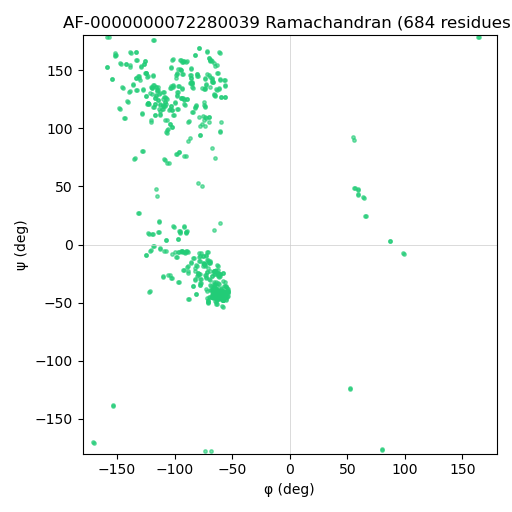 1 90.31 292 ARG A O 1
ATOM 2338 N N . LEU A 1 293 ? 7.254 11.078 11.031 1 86.62 293 LEU A N 1
ATOM 2339 C CA . LEU A 1 293 ? 7.805 9.734 11.156 1 86.62 293 LEU A CA 1
ATOM 2340 C C . LEU A 1 293 ? 9.18 9.766 11.812 1 86.62 293 LEU A C 1
ATOM 2342 O O . LEU A 1 293 ? 9.469 8.945 12.688 1 86.62 293 LEU A O 1
ATOM 2346 N N . SER A 1 294 ? 9.984 10.688 11.469 1 85 294 SER A N 1
ATOM 2347 C CA . SER A 1 294 ? 11.344 10.836 11.977 1 85 294 SER A CA 1
ATOM 2348 C C . SER A 1 294 ? 11.344 11.445 13.375 1 85 294 SER A C 1
ATOM 2350 O O . SER A 1 294 ? 12.172 11.078 14.219 1 85 294 SER A O 1
ATOM 2352 N N . ILE A 1 295 ? 10.422 12.266 13.578 1 78.12 295 ILE A N 1
ATOM 2353 C CA . ILE A 1 295 ? 10.422 13.062 14.797 1 78.12 295 ILE A CA 1
ATOM 2354 C C . ILE A 1 295 ? 9.844 12.242 15.953 1 78.12 295 ILE A C 1
ATOM 2356 O O . ILE A 1 295 ? 10.414 12.219 17.047 1 78.12 295 ILE A O 1
ATOM 2360 N N . ASP A 1 296 ? 8.789 11.531 15.672 1 76.06 296 ASP A N 1
ATOM 2361 C CA . ASP A 1 296 ? 8.07 10.852 16.75 1 76.06 296 ASP A CA 1
ATOM 2362 C C . ASP A 1 296 ? 8.516 9.391 16.859 1 76.06 296 ASP A C 1
ATOM 2364 O O . ASP A 1 296 ? 8.578 8.844 17.969 1 76.06 296 ASP A O 1
ATOM 2368 N N . TRP A 1 297 ? 8.875 8.781 15.75 1 75.44 297 TRP A N 1
ATOM 2369 C CA . TRP A 1 297 ? 9.086 7.34 15.766 1 75.44 297 TRP A CA 1
ATOM 2370 C C . TRP A 1 297 ? 10.492 6.988 15.305 1 75.44 297 TRP A C 1
ATOM 2372 O O . TRP A 1 297 ? 10.797 5.816 15.07 1 75.44 297 TRP A O 1
ATOM 2382 N N . GLY A 1 298 ? 11.242 7.984 15.18 1 78.69 298 GLY A N 1
ATOM 2383 C CA . GLY A 1 298 ? 12.594 7.77 14.695 1 78.69 298 GLY A CA 1
ATOM 2384 C C . GLY A 1 298 ? 13.383 6.789 15.539 1 78.69 298 GLY A C 1
ATOM 2385 O O . GLY A 1 298 ? 14.141 5.969 15.008 1 78.69 298 GLY A O 1
ATOM 2386 N N . GLU A 1 299 ? 13.07 6.824 16.781 1 73.94 299 GLU A N 1
ATOM 2387 C CA . GLU A 1 299 ? 13.828 5.984 17.703 1 73.94 299 GLU A CA 1
ATOM 2388 C C . GLU A 1 299 ? 13.367 4.531 17.625 1 73.94 299 GLU A C 1
ATOM 2390 O O . GLU A 1 299 ? 14.062 3.631 18.094 1 73.94 299 GLU A O 1
ATOM 2395 N N . ASP A 1 300 ? 12.305 4.348 16.953 1 77.56 300 ASP A N 1
ATOM 2396 C CA . ASP A 1 300 ? 11.797 2.986 16.812 1 77.56 300 ASP A CA 1
ATOM 2397 C C . ASP A 1 300 ? 12.492 2.256 15.664 1 77.56 300 ASP A C 1
ATOM 2399 O O . ASP A 1 300 ? 12.391 1.032 15.555 1 77.56 300 ASP A O 1
ATOM 2403 N N . PHE A 1 301 ? 13.195 3.008 14.891 1 84.94 301 PHE A N 1
ATOM 2404 C CA . PHE A 1 301 ? 13.914 2.43 13.758 1 84.94 301 PHE A CA 1
ATOM 2405 C C . PHE A 1 301 ? 15.344 2.076 14.148 1 84.94 301 PHE A C 1
ATOM 2407 O O . PHE A 1 301 ? 15.961 2.77 14.961 1 84.94 301 PHE A O 1
ATOM 2414 N N . ARG A 1 302 ? 15.906 1.033 13.586 1 87.62 302 ARG A N 1
ATOM 2415 C CA . ARG A 1 302 ? 17.312 0.664 13.773 1 87.62 302 ARG A CA 1
ATOM 2416 C C . ARG A 1 302 ? 18.234 1.611 13.016 1 87.62 302 ARG A C 1
ATOM 2418 O O . ARG A 1 302 ? 19.359 1.868 13.445 1 87.62 302 ARG A O 1
ATOM 2425 N N . GLN A 1 303 ? 17.734 2.154 12.039 1 93.12 303 GLN A N 1
ATOM 2426 C CA . GLN A 1 303 ? 18.453 3.129 11.227 1 93.12 303 GLN A CA 1
ATOM 2427 C C . GLN A 1 303 ? 18.141 4.555 11.672 1 93.12 303 GLN A C 1
ATOM 2429 O O . GLN A 1 303 ? 17.141 4.797 12.352 1 93.12 303 GLN A O 1
ATOM 2434 N N . VAL A 1 304 ? 19.016 5.441 11.328 1 94.75 304 VAL A N 1
ATOM 2435 C CA . VAL A 1 304 ? 18.766 6.855 11.586 1 94.75 304 VAL A CA 1
ATOM 2436 C C . VAL A 1 304 ? 17.875 7.434 10.492 1 94.75 304 VAL A C 1
ATOM 2438 O O . VAL A 1 304 ? 18.203 7.348 9.305 1 94.75 304 VAL A O 1
ATOM 2441 N N . LEU A 1 305 ? 16.766 7.902 10.93 1 95.31 305 LEU A N 1
ATOM 2442 C CA . LEU A 1 305 ? 15.812 8.523 10.008 1 95.31 305 LEU A CA 1
ATOM 2443 C C . LEU A 1 305 ? 15.797 10.039 10.18 1 95.31 305 LEU A C 1
ATOM 2445 O O . LEU A 1 305 ? 15.562 10.539 11.281 1 95.31 305 LEU A O 1
ATOM 2449 N N . ILE A 1 306 ? 16.016 10.75 9.07 1 95.06 306 ILE A N 1
ATOM 2450 C CA . ILE A 1 306 ? 16.016 12.203 9.18 1 95.06 306 ILE A CA 1
ATOM 2451 C C . ILE A 1 306 ? 15.023 12.797 8.18 1 95.06 306 ILE A C 1
ATOM 2453 O O . ILE A 1 306 ? 14.664 12.148 7.195 1 95.06 306 ILE A O 1
ATOM 2457 N N . THR A 1 307 ? 14.555 14.016 8.438 1 94.25 307 THR A N 1
ATOM 2458 C CA . THR A 1 307 ? 13.664 14.75 7.547 1 94.25 307 THR A CA 1
ATOM 2459 C C . THR A 1 307 ? 14.453 15.453 6.445 1 94.25 307 THR A C 1
ATOM 2461 O O . THR A 1 307 ? 15.672 15.609 6.551 1 94.25 307 THR A O 1
ATOM 2464 N N . PRO A 1 308 ? 13.727 15.859 5.371 1 95 308 PRO A N 1
ATOM 2465 C CA . PRO A 1 308 ? 14.398 16.672 4.355 1 95 308 PRO A CA 1
ATOM 2466 C C . PRO A 1 308 ? 15.047 17.922 4.934 1 95 308 PRO A C 1
ATOM 2468 O O . PRO A 1 308 ? 16.141 18.297 4.527 1 95 308 PRO A O 1
ATOM 2471 N N . TYR A 1 309 ? 14.438 18.562 5.926 1 92.62 309 TYR A N 1
ATOM 2472 C CA . TYR A 1 309 ? 15.031 19.719 6.574 1 92.62 309 TYR A CA 1
ATOM 2473 C C . TYR A 1 309 ? 16.344 19.359 7.242 1 92.62 309 TYR A C 1
ATOM 2475 O O . TYR A 1 309 ? 17.344 20.062 7.086 1 92.62 309 TYR A O 1
ATOM 2483 N N . GLU A 1 310 ? 16.359 18.281 7.957 1 92.88 310 GLU A N 1
ATOM 2484 C CA . GLU A 1 310 ? 17.562 17.828 8.641 1 92.88 310 GLU A CA 1
ATOM 2485 C C . GLU A 1 310 ? 18.672 17.484 7.641 1 92.88 310 GLU A C 1
ATOM 2487 O O . GLU A 1 310 ? 19.844 17.688 7.914 1 92.88 310 GLU A O 1
ATOM 2492 N N . ALA A 1 311 ? 18.266 16.938 6.52 1 95.75 311 ALA A N 1
ATOM 2493 C CA . ALA A 1 311 ? 19.25 16.641 5.473 1 95.75 311 ALA A CA 1
ATOM 2494 C C . ALA A 1 311 ? 19.906 17.938 4.977 1 95.75 311 ALA A C 1
ATOM 2496 O O . ALA A 1 311 ? 21.125 18 4.84 1 95.75 311 ALA A O 1
ATOM 2497 N N . PHE A 1 312 ? 19.109 18.922 4.727 1 94.19 312 PHE A N 1
ATOM 2498 C CA . PHE A 1 312 ? 19.656 20.203 4.277 1 94.19 312 PHE A CA 1
ATOM 2499 C C . PHE A 1 312 ? 20.516 20.828 5.367 1 94.19 312 PHE A C 1
ATOM 2501 O O . PHE A 1 312 ? 21.531 21.453 5.074 1 94.19 312 PHE A O 1
ATOM 2508 N N . ALA A 1 313 ? 20.062 20.672 6.57 1 92.38 313 ALA A N 1
ATOM 2509 C CA . ALA A 1 313 ? 20.875 21.156 7.684 1 92.38 313 ALA A CA 1
ATOM 2510 C C . ALA A 1 313 ? 22.219 20.438 7.742 1 92.38 313 ALA A C 1
ATOM 2512 O O . ALA A 1 313 ? 23.234 21.031 8.117 1 92.38 313 ALA A O 1
ATOM 2513 N N . ALA A 1 314 ? 22.266 19.219 7.383 1 94.12 314 ALA A N 1
ATOM 2514 C CA . ALA A 1 314 ? 23.469 18.406 7.461 1 94.12 314 ALA A CA 1
ATOM 2515 C C . ALA A 1 314 ? 24.422 18.719 6.309 1 94.12 314 ALA A C 1
ATOM 2517 O O . ALA A 1 314 ? 25.641 18.75 6.492 1 94.12 314 ALA A O 1
ATOM 2518 N N . PHE A 1 315 ? 23.844 19.031 5.125 1 95.88 315 PHE A N 1
ATOM 2519 C CA . PHE A 1 315 ? 24.719 18.953 3.953 1 95.88 315 PHE A CA 1
ATOM 2520 C C . PHE A 1 315 ? 24.719 20.281 3.211 1 95.88 315 PHE A C 1
ATOM 2522 O O . PHE A 1 315 ? 25.469 20.453 2.242 1 95.88 315 PHE A O 1
ATOM 2529 N N . ASP A 1 316 ? 23.859 21.203 3.57 1 93.06 316 ASP A N 1
ATOM 2530 C CA . ASP A 1 316 ? 23.844 22.531 2.971 1 93.06 316 ASP A CA 1
ATOM 2531 C C . ASP A 1 316 ? 24.25 23.594 3.984 1 93.06 316 ASP A C 1
ATOM 2533 O O . ASP A 1 316 ? 23.453 24.016 4.816 1 93.06 316 ASP A O 1
ATOM 2537 N N . ASP A 1 317 ? 25.281 24.188 3.848 1 85.94 317 ASP A N 1
ATOM 2538 C CA . ASP A 1 317 ? 25.859 25.125 4.793 1 85.94 317 ASP A CA 1
ATOM 2539 C C . ASP A 1 317 ? 25.062 26.422 4.848 1 85.94 317 ASP A C 1
ATOM 2541 O O . ASP A 1 317 ? 25.172 27.188 5.812 1 85.94 317 ASP A O 1
ATOM 2545 N N . SER A 1 318 ? 24.328 26.625 3.824 1 82.81 318 SER A N 1
ATOM 2546 C CA . SER A 1 318 ? 23.547 27.859 3.797 1 82.81 318 SER A CA 1
ATOM 2547 C C . SER A 1 318 ? 22.344 27.766 4.715 1 82.81 318 SER A C 1
ATOM 2549 O O . SER A 1 318 ? 21.734 28.781 5.059 1 82.81 318 SER A O 1
ATOM 2551 N N . VAL A 1 319 ? 22.047 26.562 5.016 1 78.56 319 VAL A N 1
ATOM 2552 C CA . VAL A 1 319 ? 20.906 26.375 5.914 1 78.56 319 VAL A CA 1
ATOM 2553 C C . VAL A 1 319 ? 21.391 26.422 7.363 1 78.56 319 VAL A C 1
ATOM 2555 O O . VAL A 1 319 ? 22.172 25.578 7.801 1 78.56 319 VAL A O 1
ATOM 2558 N N . LYS A 1 320 ? 21.375 27.734 7.875 1 68.06 320 LYS A N 1
ATOM 2559 C CA . LYS A 1 320 ? 21.734 27.906 9.281 1 68.06 320 LYS A CA 1
ATOM 2560 C C . LYS A 1 320 ? 20.719 27.234 10.195 1 68.06 320 LYS A C 1
ATOM 2562 O O . LYS A 1 320 ? 19.672 27.828 10.508 1 68.06 320 LYS A O 1
ATOM 2567 N N . ALA A 1 321 ? 20.797 25.969 10.234 1 62.38 321 ALA A N 1
ATOM 2568 C CA . ALA A 1 321 ? 19.844 25.219 11.047 1 62.38 321 ALA A CA 1
ATOM 2569 C C . ALA A 1 321 ? 19.922 25.625 12.516 1 62.38 321 ALA A C 1
ATOM 2571 O O . ALA A 1 321 ? 21.016 25.719 13.07 1 62.38 321 ALA A O 1
ATOM 2572 N N . THR A 1 322 ? 18.891 26.422 13 1 65.06 322 THR A N 1
ATOM 2573 C CA . THR A 1 322 ? 18.797 26.547 14.453 1 65.06 322 THR A CA 1
ATOM 2574 C C . THR A 1 322 ? 18.25 25.266 15.078 1 65.06 322 THR A C 1
ATOM 2576 O O . THR A 1 322 ? 17.312 24.672 14.555 1 65.06 322 THR A O 1
ATOM 2579 N N . LEU A 1 323 ? 19.156 24.531 15.617 1 72.81 323 LEU A N 1
ATOM 2580 C CA . LEU A 1 323 ? 18.844 23.25 16.234 1 72.81 323 LEU A CA 1
ATOM 2581 C C . LEU A 1 323 ? 17.859 23.438 17.406 1 72.81 323 LEU A C 1
ATOM 2583 O O . LEU A 1 323 ? 17.625 22.516 18.172 1 72.81 323 LEU A O 1
ATOM 2587 N N . ASP A 1 324 ? 17.219 24.625 17.328 1 74.38 324 ASP A N 1
ATOM 2588 C CA . ASP A 1 324 ? 16.406 24.906 18.5 1 74.38 324 ASP A CA 1
ATOM 2589 C C . ASP A 1 324 ? 14.93 24.656 18.234 1 74.38 324 ASP A C 1
ATOM 2591 O O . ASP A 1 324 ? 14.102 24.781 19.125 1 74.38 324 ASP A O 1
ATOM 2595 N N . PHE A 1 325 ? 14.609 24.406 16.984 1 77.56 325 PHE A N 1
ATOM 2596 C CA . PHE A 1 325 ? 13.227 24.062 16.656 1 77.56 325 PHE A CA 1
ATOM 2597 C C . PHE A 1 325 ? 13.172 23.172 15.422 1 77.56 325 PHE A C 1
ATOM 2599 O O . PHE A 1 325 ? 14.172 23 14.727 1 77.56 325 PHE A O 1
ATOM 2606 N N . ILE A 1 326 ? 12.109 22.578 15.219 1 77.56 326 ILE A N 1
ATOM 2607 C CA . ILE A 1 326 ? 11.836 21.828 14 1 77.56 326 ILE A CA 1
ATOM 2608 C C . ILE A 1 326 ? 10.773 22.562 13.172 1 77.56 326 ILE A C 1
ATOM 2610 O O . ILE A 1 326 ? 9.641 22.734 13.625 1 77.56 326 ILE A O 1
ATOM 2614 N N . PRO A 1 327 ? 11.172 22.953 12.055 1 85.94 327 PRO A N 1
ATOM 2615 C CA . PRO A 1 327 ? 10.148 23.656 11.273 1 85.94 327 PRO A CA 1
ATOM 2616 C C . PRO A 1 327 ? 8.992 22.734 10.859 1 85.94 327 PRO A C 1
ATOM 2618 O O . PRO A 1 327 ? 9.227 21.625 10.359 1 85.94 327 PRO A O 1
ATOM 2621 N N . MET A 1 328 ? 7.777 23.188 11.148 1 92.06 328 MET A N 1
ATOM 2622 C CA . MET A 1 328 ? 6.562 22.516 10.695 1 92.06 328 MET A CA 1
ATOM 2623 C C . MET A 1 328 ? 5.891 23.297 9.57 1 92.06 328 MET A C 1
ATOM 2625 O O . MET A 1 328 ? 4.82 23.875 9.766 1 92.06 328 MET A O 1
ATOM 2629 N N . ASP A 1 329 ? 6.559 23.266 8.445 1 93.19 329 ASP A N 1
ATOM 2630 C CA . ASP A 1 329 ? 6.129 24.062 7.301 1 93.19 329 ASP A CA 1
ATOM 2631 C C . ASP A 1 329 ? 6.074 23.219 6.027 1 93.19 329 ASP A C 1
ATOM 2633 O O . ASP A 1 329 ? 6.23 23.75 4.926 1 93.19 329 ASP A O 1
ATOM 2637 N N . ASN A 1 330 ? 5.867 21.953 6.164 1 94.06 330 ASN A N 1
ATOM 2638 C CA . ASN A 1 330 ? 6.004 20.984 5.082 1 94.06 330 ASN A CA 1
ATOM 2639 C C . ASN A 1 330 ? 5.16 21.375 3.873 1 94.06 330 ASN A C 1
ATOM 2641 O O . ASN A 1 330 ? 5.605 21.25 2.732 1 94.06 330 ASN A O 1
ATOM 2645 N N . TRP A 1 331 ? 3.943 21.938 4.105 1 94.62 331 TRP A N 1
ATOM 2646 C CA . TRP A 1 331 ? 3.023 22.203 3.004 1 94.62 331 TRP A CA 1
ATOM 2647 C C . TRP A 1 331 ? 2.805 23.703 2.822 1 94.62 331 TRP A C 1
ATOM 2649 O O . TRP A 1 331 ? 1.885 24.109 2.115 1 94.62 331 TRP A O 1
ATOM 2659 N N . SER A 1 332 ? 3.605 24.484 3.498 1 93.88 332 SER A N 1
ATOM 2660 C CA . SER A 1 332 ? 3.408 25.938 3.482 1 93.88 332 SER A CA 1
ATOM 2661 C C . SER A 1 332 ? 3.523 26.5 2.068 1 93.88 332 SER A C 1
ATOM 2663 O O . SER A 1 332 ? 4.363 26.047 1.284 1 93.88 332 SER A O 1
ATOM 2665 N N . ILE A 1 333 ? 2.693 27.453 1.771 1 91.12 333 ILE A N 1
ATOM 2666 C CA . ILE A 1 333 ? 2.758 28.203 0.518 1 91.12 333 ILE A CA 1
ATOM 2667 C C . ILE A 1 333 ? 2.91 29.688 0.813 1 91.12 333 ILE A C 1
ATOM 2669 O O . ILE A 1 333 ? 2.02 30.312 1.406 1 91.12 333 ILE A O 1
ATOM 2673 N N . PRO A 1 334 ? 3.918 30.281 0.366 1 90.06 334 PRO A N 1
ATOM 2674 C CA . PRO A 1 334 ? 5.035 29.703 -0.384 1 90.06 334 PRO A CA 1
ATOM 2675 C C . PRO A 1 334 ? 5.902 28.781 0.468 1 90.06 334 PRO A C 1
ATOM 2677 O O . PRO A 1 334 ? 5.902 28.891 1.697 1 90.06 334 PRO A O 1
ATOM 2680 N N . ALA A 1 335 ? 6.625 27.875 -0.245 1 85.75 335 ALA A N 1
ATOM 2681 C CA . ALA A 1 335 ? 7.57 26.984 0.433 1 85.75 335 ALA A CA 1
ATOM 2682 C C . ALA A 1 335 ? 8.695 27.781 1.091 1 85.75 335 ALA A C 1
ATOM 2684 O O . ALA A 1 335 ? 9.305 28.641 0.456 1 85.75 335 ALA A O 1
ATOM 2685 N N . GLU A 1 336 ? 8.992 27.469 2.309 1 80.31 336 GLU A N 1
ATOM 2686 C CA . GLU A 1 336 ? 10.031 28.188 3.041 1 80.31 336 GLU A CA 1
ATOM 2687 C C . GLU A 1 336 ? 11.422 27.719 2.621 1 80.31 336 GLU A C 1
ATOM 2689 O O . GLU A 1 336 ? 12.398 28.453 2.754 1 80.31 336 GLU A O 1
ATOM 2694 N N . GLY A 1 337 ? 11.477 26.5 2.15 1 84.38 337 GLY A N 1
ATOM 2695 C CA . GLY A 1 337 ? 12.742 25.938 1.712 1 84.38 337 GLY A CA 1
ATOM 2696 C C . GLY A 1 337 ? 12.586 24.797 0.721 1 84.38 337 GLY A C 1
ATOM 2697 O O . GLY A 1 337 ? 11.461 24.406 0.4 1 84.38 337 GLY A O 1
ATOM 2698 N N . LYS A 1 338 ? 13.711 24.266 0.26 1 89.62 338 LYS A N 1
ATOM 2699 C CA . LYS A 1 338 ? 13.742 23.219 -0.75 1 89.62 338 LYS A CA 1
ATOM 2700 C C . LYS A 1 338 ? 13.258 21.891 -0.174 1 89.62 338 LYS A C 1
ATOM 2702 O O . LYS A 1 338 ? 13.047 20.922 -0.914 1 89.62 338 LYS A O 1
ATOM 2707 N N . TRP A 1 339 ? 13.008 21.844 1.183 1 90.75 339 TRP A N 1
ATOM 2708 C CA . TRP A 1 339 ? 12.578 20.625 1.869 1 90.75 339 TRP A CA 1
ATOM 2709 C C . TRP A 1 339 ? 11.062 20.562 1.969 1 90.75 339 TRP A C 1
ATOM 2711 O O . TRP A 1 339 ? 10.5 19.562 2.426 1 90.75 339 TRP A O 1
ATOM 2721 N N . CYS A 1 340 ? 10.352 21.609 1.565 1 91.5 340 CYS A N 1
ATOM 2722 C CA . CYS A 1 340 ? 8.898 21.656 1.669 1 91.5 340 CYS A CA 1
ATOM 2723 C C . CYS A 1 340 ? 8.242 20.984 0.477 1 91.5 340 CYS A C 1
ATOM 2725 O O . CYS A 1 340 ? 8.695 21.125 -0.659 1 91.5 340 CYS A O 1
ATOM 2727 N N . ALA A 1 341 ? 7.211 20.234 0.765 1 88.19 341 ALA A N 1
ATOM 2728 C CA . ALA A 1 341 ? 6.527 19.438 -0.245 1 88.19 341 ALA A CA 1
ATOM 2729 C C . ALA A 1 341 ? 5.414 20.234 -0.918 1 88.19 341 ALA A C 1
ATOM 2731 O O . ALA A 1 341 ? 4.609 19.688 -1.668 1 88.19 341 ALA A O 1
ATOM 2732 N N . SER A 1 342 ? 5.367 21.484 -0.704 1 84.5 342 SER A N 1
ATOM 2733 C CA . SER A 1 342 ? 4.266 22.266 -1.244 1 84.5 342 SER A CA 1
ATOM 2734 C C . SER A 1 342 ? 4.348 22.359 -2.764 1 84.5 342 SER A C 1
ATOM 2736 O O . SER A 1 342 ? 5.438 22.297 -3.336 1 84.5 342 SER A O 1
ATOM 2738 N N . TYR A 1 343 ? 3.215 22.172 -3.459 1 74.62 343 TYR A N 1
ATOM 2739 C CA . TYR A 1 343 ? 3.117 22.234 -4.914 1 74.62 343 TYR A CA 1
ATOM 2740 C C . TYR A 1 343 ? 3.283 23.656 -5.414 1 74.62 343 TYR A C 1
ATOM 2742 O O . TYR A 1 343 ? 2.846 24.609 -4.758 1 74.62 343 TYR A O 1
ATOM 2750 N N . ASN A 1 344 ? 4.449 24.016 -6.008 1 57.38 344 ASN A N 1
ATOM 2751 C CA . ASN A 1 344 ? 4.715 25.328 -6.566 1 57.38 344 ASN A CA 1
ATOM 2752 C C . ASN A 1 344 ? 4.043 25.516 -7.922 1 57.38 344 ASN A C 1
ATOM 2754 O O . ASN A 1 344 ? 3.914 24.562 -8.688 1 57.38 344 ASN A O 1
ATOM 2758 N N . MET B 1 1 ? 24.188 -15.93 -0.928 1 52.22 1 MET B N 1
ATOM 2759 C CA . MET B 1 1 ? 24.172 -16.453 -2.289 1 52.22 1 MET B CA 1
ATOM 2760 C C . MET B 1 1 ? 23.938 -15.344 -3.303 1 52.22 1 MET B C 1
ATOM 2762 O O . MET B 1 1 ? 23.141 -14.438 -3.068 1 52.22 1 MET B O 1
ATOM 2766 N N . GLN B 1 2 ? 24.844 -15.133 -4.152 1 67.06 2 GLN B N 1
ATOM 2767 C CA . GLN B 1 2 ? 24.766 -14.102 -5.176 1 67.06 2 GLN B CA 1
ATOM 2768 C C . GLN B 1 2 ? 24 -14.594 -6.402 1 67.06 2 GLN B C 1
ATOM 2770 O O . GLN B 1 2 ? 24.312 -15.648 -6.953 1 67.06 2 GLN B O 1
ATOM 2775 N N . PHE B 1 3 ? 22.859 -14.039 -6.703 1 83.12 3 PHE B N 1
ATOM 2776 C CA . PHE B 1 3 ? 22.016 -14.406 -7.836 1 83.12 3 PHE B CA 1
ATOM 2777 C C . PHE B 1 3 ? 22.453 -13.664 -9.094 1 83.12 3 PHE B C 1
ATOM 2779 O O . PHE B 1 3 ? 23.047 -12.586 -9.008 1 83.12 3 PHE B O 1
ATOM 2786 N N . ASP B 1 4 ? 22.328 -14.43 -10.156 1 89.19 4 ASP B N 1
ATOM 2787 C CA . ASP B 1 4 ? 22.484 -13.734 -11.438 1 89.19 4 ASP B CA 1
ATOM 2788 C C . ASP B 1 4 ? 21.25 -12.875 -11.727 1 89.19 4 ASP B C 1
ATOM 2790 O O . ASP B 1 4 ? 20.188 -13.391 -12.094 1 89.19 4 ASP B O 1
ATOM 2794 N N . LEU B 1 5 ? 21.453 -11.602 -11.641 1 93.94 5 LEU B N 1
ATOM 2795 C CA . LEU B 1 5 ? 20.344 -10.672 -11.797 1 93.94 5 LEU B CA 1
ATOM 2796 C C . LEU B 1 5 ? 20.25 -10.156 -13.227 1 93.94 5 LEU B C 1
ATOM 2798 O O . LEU B 1 5 ? 19.547 -9.18 -13.508 1 93.94 5 LEU B O 1
ATOM 2802 N N . LYS B 1 6 ? 21.016 -10.758 -14.164 1 95.5 6 LYS B N 1
ATOM 2803 C CA . LYS B 1 6 ? 20.969 -10.477 -15.594 1 95.5 6 LYS B CA 1
ATOM 2804 C C . LYS B 1 6 ? 21.281 -9.016 -15.883 1 95.5 6 LYS B C 1
ATOM 2806 O O . LYS B 1 6 ? 20.547 -8.352 -16.609 1 95.5 6 LYS B O 1
ATOM 2811 N N . GLU B 1 7 ? 22.328 -8.57 -15.266 1 96.44 7 GLU B N 1
ATOM 2812 C CA . GLU B 1 7 ? 22.766 -7.184 -15.367 1 96.44 7 GLU B CA 1
ATOM 2813 C C . GLU B 1 7 ? 23 -6.785 -16.828 1 96.44 7 GLU B C 1
ATOM 2815 O O . GLU B 1 7 ? 22.562 -5.715 -17.25 1 96.44 7 GLU B O 1
ATOM 2820 N N . SER B 1 8 ? 23.625 -7.645 -17.594 1 96.94 8 SER B N 1
ATOM 2821 C CA . SER B 1 8 ? 23.938 -7.348 -18.984 1 96.94 8 SER B CA 1
ATOM 2822 C C . SER B 1 8 ? 22.656 -7.176 -19.812 1 96.94 8 SER B C 1
ATOM 2824 O O . SER B 1 8 ? 22.594 -6.316 -20.703 1 96.94 8 SER B O 1
ATOM 2826 N N . GLU B 1 9 ? 21.703 -8.016 -19.531 1 97.06 9 GLU B N 1
ATOM 2827 C CA . GLU B 1 9 ? 20.438 -7.918 -20.25 1 97.06 9 GLU B CA 1
ATOM 2828 C C . GLU B 1 9 ? 19.703 -6.621 -19.922 1 97.06 9 GLU B C 1
ATOM 2830 O O . GLU B 1 9 ? 19.078 -6.008 -20.797 1 97.06 9 GLU B O 1
ATOM 2835 N N . ILE B 1 10 ? 19.75 -6.215 -18.656 1 97.94 10 ILE B N 1
ATOM 2836 C CA . ILE B 1 10 ? 19.125 -4.969 -18.219 1 97.94 10 ILE B CA 1
ATOM 2837 C C . ILE B 1 10 ? 19.766 -3.789 -18.953 1 97.94 10 ILE B C 1
ATOM 2839 O O . ILE B 1 10 ? 19.062 -2.932 -19.484 1 97.94 10 ILE B O 1
ATOM 2843 N N . ILE B 1 11 ? 21.094 -3.793 -19.016 1 98.31 11 ILE B N 1
ATOM 2844 C CA . ILE B 1 11 ? 21.828 -2.703 -19.656 1 98.31 11 ILE B CA 1
ATOM 2845 C C . ILE B 1 11 ? 21.438 -2.621 -21.125 1 98.31 11 ILE B C 1
ATOM 2847 O O . ILE B 1 11 ? 21.188 -1.532 -21.656 1 98.31 11 ILE B O 1
ATOM 2851 N N . LYS B 1 12 ? 21.391 -3.76 -21.734 1 98.06 12 LYS B N 1
ATOM 2852 C CA . LYS B 1 12 ? 21.031 -3.812 -23.156 1 98.06 12 LYS B CA 1
ATOM 2853 C C . LYS B 1 12 ? 19.656 -3.211 -23.391 1 98.06 12 LYS B C 1
ATOM 2855 O O . LYS B 1 12 ? 19.469 -2.385 -24.297 1 98.06 12 LYS B O 1
ATOM 2860 N N . GLU B 1 13 ? 18.672 -3.611 -22.578 1 97.69 13 GLU B N 1
ATOM 2861 C CA . GLU B 1 13 ? 17.297 -3.133 -22.75 1 97.69 13 GLU B CA 1
ATOM 2862 C C . GLU B 1 13 ? 17.203 -1.637 -22.453 1 97.69 13 GLU B C 1
ATOM 2864 O O . GLU B 1 13 ? 16.562 -0.898 -23.203 1 97.69 13 GLU B O 1
ATOM 2869 N N . VAL B 1 14 ? 17.812 -1.186 -21.375 1 98.12 14 VAL B N 1
ATOM 2870 C CA . VAL B 1 14 ? 17.766 0.209 -20.953 1 98.12 14 VAL B CA 1
ATOM 2871 C C . VAL B 1 14 ? 18.406 1.1 -22.016 1 98.12 14 VAL B C 1
ATOM 2873 O O . VAL B 1 14 ? 17.891 2.174 -22.328 1 98.12 14 VAL B O 1
ATOM 2876 N N . THR B 1 15 ? 19.484 0.644 -22.609 1 97.94 15 THR B N 1
ATOM 2877 C CA . THR B 1 15 ? 20.203 1.404 -23.625 1 97.94 15 THR B CA 1
ATOM 2878 C C . THR B 1 15 ? 19.391 1.439 -24.938 1 97.94 15 THR B C 1
ATOM 2880 O O . THR B 1 15 ? 19.234 2.5 -25.531 1 97.94 15 THR B O 1
ATOM 2883 N N . SER B 1 16 ? 18.906 0.292 -25.312 1 97.81 16 SER B N 1
ATOM 2884 C CA . SER B 1 16 ? 18.156 0.196 -26.562 1 97.81 16 SER B CA 1
ATOM 2885 C C . SER B 1 16 ? 16.906 1.069 -26.531 1 97.81 16 SER B C 1
ATOM 2887 O O . SER B 1 16 ? 16.5 1.606 -27.562 1 97.81 16 SER B O 1
ATOM 2889 N N . ARG B 1 17 ? 16.359 1.3 -25.359 1 96.75 17 ARG B N 1
ATOM 2890 C CA . ARG B 1 17 ? 15.117 2.059 -25.203 1 96.75 17 ARG B CA 1
ATOM 2891 C C . ARG B 1 17 ? 15.406 3.518 -24.875 1 96.75 17 ARG B C 1
ATOM 2893 O O . ARG B 1 17 ? 14.492 4.336 -24.797 1 96.75 17 ARG B O 1
ATOM 2900 N N . ASN B 1 18 ? 16.656 3.822 -24.656 1 97.56 18 ASN B N 1
ATOM 2901 C CA . ASN B 1 18 ? 17.078 5.168 -24.266 1 97.56 18 ASN B CA 1
ATOM 2902 C C . ASN B 1 18 ? 16.359 5.637 -23.016 1 97.56 18 ASN B C 1
ATOM 2904 O O . ASN B 1 18 ? 15.781 6.723 -22.984 1 97.56 18 ASN B O 1
ATOM 2908 N N . CYS B 1 19 ? 16.359 4.77 -22.031 1 97.69 19 CYS B N 1
ATOM 2909 C CA . CYS B 1 19 ? 15.695 5.062 -20.766 1 97.69 19 CYS B CA 1
ATOM 2910 C C . CYS B 1 19 ? 16.438 6.137 -19.984 1 97.69 19 CYS B C 1
ATOM 2912 O O . CYS B 1 19 ? 17.672 6.223 -20.062 1 97.69 19 CYS B O 1
ATOM 2914 N N . LYS B 1 20 ? 15.68 6.926 -19.281 1 96.81 20 LYS B N 1
ATOM 2915 C CA . LYS B 1 20 ? 16.266 7.914 -18.375 1 96.81 20 LYS B CA 1
ATOM 2916 C C . LYS B 1 20 ? 16.031 7.539 -16.922 1 96.81 20 LYS B C 1
ATOM 2918 O O . LYS B 1 20 ? 16.812 7.922 -16.047 1 96.81 20 LYS B O 1
ATOM 2923 N N . ARG B 1 21 ? 15.008 6.848 -16.688 1 96.44 21 ARG B N 1
ATOM 2924 C CA . ARG B 1 21 ? 14.633 6.383 -15.352 1 96.44 21 ARG B CA 1
ATOM 2925 C C . ARG B 1 21 ? 14.117 4.949 -15.398 1 96.44 21 ARG B C 1
ATOM 2927 O O . ARG B 1 21 ? 13.273 4.617 -16.234 1 96.44 21 ARG B O 1
ATOM 2934 N N . VAL B 1 22 ? 14.672 4.098 -14.469 1 98 22 VAL B N 1
ATOM 2935 C CA . VAL B 1 22 ? 14.336 2.678 -14.453 1 98 22 VAL B CA 1
ATOM 2936 C C . VAL B 1 22 ? 14 2.236 -13.031 1 98 22 VAL B C 1
ATOM 2938 O O . VAL B 1 22 ? 14.734 2.551 -12.094 1 98 22 VAL B O 1
ATOM 2941 N N . VAL B 1 23 ? 12.891 1.509 -12.898 1 96.88 23 VAL B N 1
ATOM 2942 C CA . VAL B 1 23 ? 12.516 0.963 -11.602 1 96.88 23 VAL B CA 1
ATOM 2943 C C . VAL B 1 23 ? 12.969 -0.491 -11.5 1 96.88 23 VAL B C 1
ATOM 2945 O O . VAL B 1 23 ? 12.742 -1.284 -12.414 1 96.88 23 VAL B O 1
ATOM 2948 N N . LEU B 1 24 ? 13.68 -0.76 -10.422 1 96.44 24 LEU B N 1
ATOM 2949 C CA . LEU B 1 24 ? 14.062 -2.121 -10.062 1 96.44 24 LEU B CA 1
ATOM 2950 C C . LEU B 1 24 ? 13.211 -2.646 -8.922 1 96.44 24 LEU B C 1
ATOM 2952 O O . LEU B 1 24 ? 13.422 -2.287 -7.758 1 96.44 24 LEU B O 1
ATOM 2956 N N . GLN B 1 25 ? 12.266 -3.504 -9.227 1 94.81 25 GLN B N 1
ATOM 2957 C CA . GLN B 1 25 ? 11.328 -4.016 -8.227 1 94.81 25 GLN B CA 1
ATOM 2958 C C . GLN B 1 25 ? 11.75 -5.402 -7.746 1 94.81 25 GLN B C 1
ATOM 2960 O O . GLN B 1 25 ? 11.883 -6.328 -8.547 1 94.81 25 GLN B O 1
ATOM 2965 N N . PHE B 1 26 ? 11.945 -5.48 -6.457 1 91.38 26 PHE B N 1
ATOM 2966 C CA . PHE B 1 26 ? 12.414 -6.727 -5.852 1 91.38 26 PHE B CA 1
ATOM 2967 C C . PHE B 1 26 ? 11.391 -7.258 -4.859 1 91.38 26 PHE B C 1
ATOM 2969 O O . PHE B 1 26 ? 10.727 -6.484 -4.168 1 91.38 26 PHE B O 1
ATOM 2976 N N . PRO B 1 27 ? 11.312 -8.617 -4.801 1 88 27 PRO B N 1
ATOM 2977 C CA . PRO B 1 27 ? 10.656 -9.156 -3.607 1 88 27 PRO B CA 1
ATOM 2978 C C . PRO B 1 27 ? 11.492 -8.961 -2.342 1 88 27 PRO B C 1
ATOM 2980 O O . PRO B 1 27 ? 12.695 -8.703 -2.424 1 88 27 PRO B O 1
ATOM 2983 N N . GLU B 1 28 ? 10.852 -9.047 -1.236 1 78.81 28 GLU B N 1
ATOM 2984 C CA . GLU B 1 28 ? 11.484 -8.75 0.045 1 78.81 28 GLU B CA 1
ATOM 2985 C C . GLU B 1 28 ? 12.758 -9.562 0.228 1 78.81 28 GLU B C 1
ATOM 2987 O O . GLU B 1 28 ? 13.789 -9.031 0.647 1 78.81 28 GLU B O 1
ATOM 2992 N N . GLY B 1 29 ? 12.805 -10.797 -0.147 1 78.75 29 GLY B N 1
ATOM 2993 C CA . GLY B 1 29 ? 13.945 -11.664 0.088 1 78.75 29 GLY B CA 1
ATOM 2994 C C . GLY B 1 29 ? 15.141 -11.336 -0.788 1 78.75 29 GLY B C 1
ATOM 2995 O O . GLY B 1 29 ? 16.25 -11.781 -0.513 1 78.75 29 GLY B O 1
ATOM 2996 N N . LEU B 1 30 ? 14.969 -10.453 -1.786 1 85.62 30 LEU B N 1
ATOM 2997 C CA . LEU B 1 30 ? 16.031 -10.211 -2.752 1 85.62 30 LEU B CA 1
ATOM 2998 C C . LEU B 1 30 ? 16.5 -8.758 -2.707 1 85.62 30 LEU B C 1
ATOM 3000 O O . LEU B 1 30 ? 17.453 -8.383 -3.393 1 85.62 30 LEU B O 1
ATOM 3004 N N . ILE B 1 31 ? 15.914 -7.93 -1.878 1 84.94 31 ILE B N 1
ATOM 3005 C CA . ILE B 1 31 ? 16.125 -6.488 -1.926 1 84.94 31 ILE B CA 1
ATOM 3006 C C . ILE B 1 31 ? 17.562 -6.176 -1.52 1 84.94 31 ILE B C 1
ATOM 3008 O O . ILE B 1 31 ? 18.156 -5.203 -1.999 1 84.94 31 ILE B O 1
ATOM 3012 N N . SER B 1 32 ? 18.188 -7.035 -0.697 1 82.75 32 SER B N 1
ATOM 3013 C CA . SER B 1 32 ? 19.578 -6.816 -0.265 1 82.75 32 SER B CA 1
ATOM 3014 C C . SER B 1 32 ? 20.531 -6.797 -1.453 1 82.75 32 SER B C 1
ATOM 3016 O O . SER B 1 32 ? 21.562 -6.125 -1.414 1 82.75 32 SER B O 1
ATOM 3018 N N . GLN B 1 33 ? 20.156 -7.453 -2.52 1 88.06 33 GLN B N 1
ATOM 3019 C CA . GLN B 1 33 ? 21 -7.492 -3.713 1 88.06 33 GLN B CA 1
ATOM 3020 C C . GLN B 1 33 ? 20.75 -6.273 -4.598 1 88.06 33 GLN B C 1
ATOM 3022 O O . GLN B 1 33 ? 21.547 -5.977 -5.488 1 88.06 33 GLN B O 1
ATOM 3027 N N . GLY B 1 34 ? 19.688 -5.645 -4.328 1 89.44 34 GLY B N 1
ATOM 3028 C CA . GLY B 1 34 ? 19.266 -4.531 -5.168 1 89.44 34 GLY B CA 1
ATOM 3029 C C . GLY B 1 34 ? 20.172 -3.324 -5.051 1 89.44 34 GLY B C 1
ATOM 3030 O O . GLY B 1 34 ? 20.438 -2.643 -6.043 1 89.44 34 GLY B O 1
ATOM 3031 N N . VAL B 1 35 ? 20.703 -3.068 -3.873 1 88.06 35 VAL B N 1
ATOM 3032 C CA . VAL B 1 35 ? 21.531 -1.896 -3.641 1 88.06 35 VAL B CA 1
ATOM 3033 C C . VAL B 1 35 ? 22.812 -1.991 -4.48 1 88.06 35 VAL B C 1
ATOM 3035 O O . VAL B 1 35 ? 23.156 -1.049 -5.195 1 88.06 35 VAL B O 1
ATOM 3038 N N . GLY B 1 36 ? 23.453 -3.166 -4.395 1 90.62 36 GLY B N 1
ATOM 3039 C CA . GLY B 1 36 ? 24.641 -3.377 -5.207 1 90.62 36 GLY B CA 1
ATOM 3040 C C . GLY B 1 36 ? 24.359 -3.271 -6.699 1 90.62 36 GLY B C 1
ATOM 3041 O O . GLY B 1 36 ? 25.141 -2.67 -7.438 1 90.62 36 GLY B O 1
ATOM 3042 N N . LEU B 1 37 ? 23.266 -3.844 -7.094 1 94.38 37 LEU B N 1
ATOM 3043 C CA . LEU B 1 37 ? 22.891 -3.787 -8.508 1 94.38 37 LEU B CA 1
ATOM 3044 C C . LEU B 1 37 ? 22.656 -2.348 -8.953 1 94.38 37 LEU B C 1
ATOM 3046 O O . LEU B 1 37 ? 23.125 -1.939 -10.016 1 94.38 37 LEU B O 1
ATOM 3050 N N . GLN B 1 38 ? 21.922 -1.568 -8.133 1 94.06 38 GLN B N 1
ATOM 3051 C CA . GLN B 1 38 ? 21.641 -0.166 -8.43 1 94.06 38 GLN B CA 1
ATOM 3052 C C . GLN B 1 38 ? 22.938 0.605 -8.672 1 94.06 38 GLN B C 1
ATOM 3054 O O . GLN B 1 38 ? 23.062 1.331 -9.656 1 94.06 38 GLN B O 1
ATOM 3059 N N . GLN B 1 39 ? 23.922 0.394 -7.84 1 91.88 39 GLN B N 1
ATOM 3060 C CA . GLN B 1 39 ? 25.188 1.104 -7.941 1 91.88 39 GLN B CA 1
ATOM 3061 C C . GLN B 1 39 ? 25.953 0.705 -9.203 1 91.88 39 GLN B C 1
ATOM 3063 O O . GLN B 1 39 ? 26.484 1.561 -9.906 1 91.88 39 GLN B O 1
ATOM 3068 N N . ARG B 1 40 ? 25.984 -0.59 -9.477 1 95.94 40 ARG B N 1
ATOM 3069 C CA . ARG B 1 40 ? 26.703 -1.067 -10.656 1 95.94 40 ARG B CA 1
ATOM 3070 C C . ARG B 1 40 ? 26.062 -0.533 -11.93 1 95.94 40 ARG B C 1
ATOM 3072 O O . ARG B 1 40 ? 26.75 -0.122 -12.859 1 95.94 40 ARG B O 1
ATOM 3079 N N . LEU B 1 41 ? 24.766 -0.502 -11.945 1 97.44 41 LEU B N 1
ATOM 3080 C CA . LEU B 1 41 ? 24.047 -0.004 -13.125 1 97.44 41 LEU B CA 1
ATOM 3081 C C . LEU B 1 41 ? 24.297 1.489 -13.312 1 97.44 41 LEU B C 1
ATOM 3083 O O . LEU B 1 41 ? 24.516 1.95 -14.43 1 97.44 41 LEU B O 1
ATOM 3087 N N . GLU B 1 42 ? 24.266 2.24 -12.219 1 94.81 42 GLU B N 1
ATOM 3088 C CA . GLU B 1 42 ? 24.469 3.684 -12.289 1 94.81 42 GLU B CA 1
ATOM 3089 C C . GLU B 1 42 ? 25.891 4.012 -12.742 1 94.81 42 GLU B C 1
ATOM 3091 O O . GLU B 1 42 ? 26.109 5.004 -13.438 1 94.81 42 GLU B O 1
ATOM 3096 N N . GLN B 1 43 ? 26.781 3.213 -12.352 1 95 43 GLN B N 1
ATOM 3097 C CA . GLN B 1 43 ? 28.156 3.398 -12.797 1 95 43 GLN B CA 1
ATOM 3098 C C . GLN B 1 43 ? 28.297 3.17 -14.297 1 95 43 GLN B C 1
ATOM 3100 O O . GLN B 1 43 ? 29.031 3.893 -14.984 1 95 43 GLN B O 1
ATOM 3105 N N . GLN B 1 44 ? 27.562 2.211 -14.789 1 96.75 44 GLN B N 1
ATOM 3106 C CA . GLN B 1 44 ? 27.656 1.83 -16.203 1 96.75 44 GLN B CA 1
ATOM 3107 C C . GLN B 1 44 ? 26.812 2.748 -17.078 1 96.75 44 GLN B C 1
ATOM 3109 O O . GLN B 1 44 ? 27.109 2.945 -18.25 1 96.75 44 GLN B O 1
ATOM 3114 N N . LEU B 1 45 ? 25.766 3.244 -16.516 1 97.62 45 LEU B N 1
ATOM 3115 C CA . LEU B 1 45 ? 24.859 4.156 -17.203 1 97.62 45 LEU B CA 1
ATOM 3116 C C . LEU B 1 45 ? 24.625 5.422 -16.375 1 97.62 45 LEU B C 1
ATOM 3118 O O . LEU B 1 45 ? 23.531 5.633 -15.852 1 97.62 45 LEU B O 1
ATOM 3122 N N . PRO B 1 46 ? 25.531 6.332 -16.422 1 93.44 46 PRO B N 1
ATOM 3123 C CA . PRO B 1 46 ? 25.5 7.484 -15.523 1 93.44 46 PRO B CA 1
ATOM 3124 C C . PRO B 1 46 ? 24.359 8.445 -15.828 1 93.44 46 PRO B C 1
ATOM 3126 O O . PRO B 1 46 ? 23.984 9.258 -14.977 1 93.44 46 PRO B O 1
ATOM 3129 N N . ASN B 1 47 ? 23.797 8.32 -16.953 1 94.69 47 ASN B N 1
ATOM 3130 C CA . ASN B 1 47 ? 22.734 9.242 -17.328 1 94.69 47 ASN B CA 1
ATOM 3131 C C . ASN B 1 47 ? 21.344 8.656 -17.062 1 94.69 47 ASN B C 1
ATOM 3133 O O . ASN B 1 47 ? 20.328 9.234 -17.438 1 94.69 47 ASN B O 1
ATOM 3137 N N . VAL B 1 48 ? 21.328 7.516 -16.469 1 96.62 48 VAL B N 1
ATOM 3138 C CA . VAL B 1 48 ? 20.078 6.844 -16.172 1 96.62 48 VAL B CA 1
ATOM 3139 C C . VAL B 1 48 ? 19.891 6.746 -14.648 1 96.62 48 VAL B C 1
ATOM 3141 O O . VAL B 1 48 ? 20.828 6.395 -13.93 1 96.62 48 VAL B O 1
ATOM 3144 N N . GLU B 1 49 ? 18.703 7.109 -14.195 1 94.44 49 GLU B N 1
ATOM 3145 C CA . GLU B 1 49 ? 18.359 6.957 -12.789 1 94.44 49 GLU B CA 1
ATOM 3146 C C . GLU B 1 49 ? 17.75 5.59 -12.516 1 94.44 49 GLU B C 1
ATOM 3148 O O . GLU B 1 49 ? 16.797 5.184 -13.195 1 94.44 49 GLU B O 1
ATOM 3153 N N . PHE B 1 50 ? 18.359 4.887 -11.547 1 96.12 50 PHE B N 1
ATOM 3154 C CA . PHE B 1 50 ? 17.812 3.598 -11.141 1 96.12 50 PHE B CA 1
ATOM 3155 C C . PHE B 1 50 ? 17.188 3.688 -9.758 1 96.12 50 PHE B C 1
ATOM 3157 O O . PHE B 1 50 ? 17.828 4.125 -8.805 1 96.12 50 PHE B O 1
ATOM 3164 N N . ILE B 1 51 ? 15.969 3.246 -9.727 1 95 51 ILE B N 1
ATOM 3165 C CA . ILE B 1 51 ? 15.188 3.369 -8.5 1 95 51 ILE B CA 1
ATOM 3166 C C . ILE B 1 51 ? 14.844 1.979 -7.965 1 95 51 ILE B C 1
ATOM 3168 O O . ILE B 1 51 ? 14.352 1.123 -8.703 1 95 51 ILE B O 1
ATOM 3172 N N . LEU B 1 52 ? 15.172 1.852 -6.711 1 92.62 52 LEU B N 1
ATOM 3173 C CA . LEU B 1 52 ? 14.742 0.621 -6.059 1 92.62 52 LEU B CA 1
ATOM 3174 C C . LEU B 1 52 ? 13.312 0.75 -5.539 1 92.62 52 LEU B C 1
ATOM 3176 O O . LEU B 1 52 ? 12.93 1.801 -5.02 1 92.62 52 LEU B O 1
ATOM 3180 N N . TYR B 1 53 ? 12.555 -0.224 -5.766 1 85.69 53 TYR B N 1
ATOM 3181 C CA . TYR B 1 53 ? 11.188 -0.244 -5.25 1 85.69 53 TYR B CA 1
ATOM 3182 C C . TYR B 1 53 ? 10.906 -1.538 -4.496 1 85.69 53 TYR B C 1
ATOM 3184 O O . TYR B 1 53 ? 11.094 -2.631 -5.035 1 85.69 53 TYR B O 1
ATOM 3192 N N . THR B 1 54 ? 10.703 -1.385 -3.176 1 72.75 54 THR B N 1
ATOM 3193 C CA . THR B 1 54 ? 10.531 -2.574 -2.35 1 72.75 54 THR B CA 1
ATOM 3194 C C . THR B 1 54 ? 9.133 -2.607 -1.73 1 72.75 54 THR B C 1
ATOM 3196 O O . THR B 1 54 ? 8.914 -2.041 -0.659 1 72.75 54 THR B O 1
ATOM 3199 N N . ASP B 1 55 ? 8.047 -2.404 -2.344 1 68.38 55 ASP B N 1
ATOM 3200 C CA . ASP B 1 55 ? 6.762 -2.617 -1.694 1 68.38 55 ASP B CA 1
ATOM 3201 C C . ASP B 1 55 ? 6.461 -4.105 -1.538 1 68.38 55 ASP B C 1
ATOM 3203 O O . ASP B 1 55 ? 7.344 -4.945 -1.731 1 68.38 55 ASP B O 1
ATOM 3207 N N . TYR B 1 56 ? 5.367 -4.453 -1.034 1 71.44 56 TYR B N 1
ATOM 3208 C CA . TYR B 1 56 ? 4.93 -5.836 -0.88 1 71.44 56 TYR B CA 1
ATOM 3209 C C . TYR B 1 56 ? 4.828 -6.531 -2.232 1 71.44 56 TYR B C 1
ATOM 3211 O O . TYR B 1 56 ? 3.99 -6.168 -3.062 1 71.44 56 TYR B O 1
ATOM 3219 N N . VAL B 1 57 ? 5.859 -7.27 -2.562 1 81.38 57 VAL B N 1
ATOM 3220 C CA . VAL B 1 57 ? 5.855 -8.07 -3.781 1 81.38 57 VAL B CA 1
ATOM 3221 C C . VAL B 1 57 ? 5.715 -9.555 -3.424 1 81.38 57 VAL B C 1
ATOM 3223 O O . VAL B 1 57 ? 6.715 -10.242 -3.201 1 81.38 57 VAL B O 1
ATOM 3226 N N . TYR B 1 58 ? 4.477 -10.031 -3.488 1 84.38 58 TYR B N 1
ATOM 3227 C CA . TYR B 1 58 ? 4.191 -11.398 -3.072 1 84.38 58 TYR B CA 1
ATOM 3228 C C . TYR B 1 58 ? 4.371 -12.367 -4.234 1 84.38 58 TYR B C 1
ATOM 3230 O O . TYR B 1 58 ? 4.613 -13.562 -4.023 1 84.38 58 TYR B O 1
ATOM 3238 N N . GLY B 1 59 ? 4.242 -11.805 -5.398 1 88.5 59 GLY B N 1
ATOM 3239 C CA . GLY B 1 59 ? 4.305 -12.664 -6.57 1 88.5 59 GLY B CA 1
ATOM 3240 C C . GLY B 1 59 ? 4.391 -11.891 -7.871 1 88.5 59 GLY B C 1
ATOM 3241 O O . GLY B 1 59 ? 4.602 -10.68 -7.867 1 88.5 59 GLY B O 1
ATOM 3242 N N . ALA B 1 60 ? 4.242 -12.688 -8.953 1 91.56 60 ALA B N 1
ATOM 3243 C CA . ALA B 1 60 ? 4.348 -12.117 -10.297 1 91.56 60 ALA B CA 1
ATOM 3244 C C . ALA B 1 60 ? 3.223 -11.117 -10.555 1 91.56 60 ALA B C 1
ATOM 3246 O O . ALA B 1 60 ? 3.391 -10.172 -11.328 1 91.56 60 ALA B O 1
ATOM 3247 N N . CYS B 1 61 ? 2.18 -11.305 -9.875 1 93.5 61 CYS B N 1
ATOM 3248 C CA . CYS B 1 61 ? 1.011 -10.453 -10.086 1 93.5 61 CYS B CA 1
ATOM 3249 C C . CYS B 1 61 ? 1.21 -9.086 -9.461 1 93.5 61 CYS B C 1
ATOM 3251 O O . CYS B 1 61 ? 0.449 -8.156 -9.734 1 93.5 61 CYS B O 1
ATOM 3253 N N . CYS B 1 62 ? 2.217 -8.898 -8.688 1 92.88 62 CYS B N 1
ATOM 3254 C CA . CYS B 1 62 ? 2.42 -7.656 -7.953 1 92.88 62 CYS B CA 1
ATOM 3255 C C . CYS B 1 62 ? 3.275 -6.684 -8.758 1 92.88 62 CYS B C 1
ATOM 3257 O O . CYS B 1 62 ? 3.828 -5.734 -8.203 1 92.88 62 CYS B O 1
ATOM 3259 N N . VAL B 1 63 ? 3.432 -6.934 -10.031 1 94.12 63 VAL B N 1
ATOM 3260 C CA . VAL B 1 63 ? 4.152 -5.996 -10.883 1 94.12 63 VAL B CA 1
ATOM 3261 C C . VAL B 1 63 ? 3.506 -4.617 -10.805 1 94.12 63 VAL B C 1
ATOM 3263 O O . VAL B 1 63 ? 2.295 -4.477 -10.992 1 94.12 63 VAL B O 1
ATOM 3266 N N . ASP B 1 64 ? 4.289 -3.59 -10.508 1 92.88 64 ASP B N 1
ATOM 3267 C CA . ASP B 1 64 ? 3.717 -2.273 -10.242 1 92.88 64 ASP B CA 1
ATOM 3268 C C . ASP B 1 64 ? 4.02 -1.305 -11.383 1 92.88 64 ASP B C 1
ATOM 3270 O O . ASP B 1 64 ? 4.773 -0.344 -11.211 1 92.88 64 ASP B O 1
ATOM 3274 N N . ASP B 1 65 ? 3.354 -1.492 -12.469 1 93.94 65 ASP B N 1
ATOM 3275 C CA . ASP B 1 65 ? 3.49 -0.619 -13.633 1 93.94 65 ASP B CA 1
ATOM 3276 C C . ASP B 1 65 ? 2.846 0.742 -13.375 1 93.94 65 ASP B C 1
ATOM 3278 O O . ASP B 1 65 ? 3.244 1.746 -13.969 1 93.94 65 ASP B O 1
ATOM 3282 N N . ARG B 1 66 ? 1.942 0.791 -12.492 1 90 66 ARG B N 1
ATOM 3283 C CA . ARG B 1 66 ? 1.254 2.039 -12.18 1 90 66 ARG B CA 1
ATOM 3284 C C . ARG B 1 66 ? 2.176 3.004 -11.438 1 90 66 ARG B C 1
ATOM 3286 O O . ARG B 1 66 ? 2.256 4.184 -11.789 1 90 66 ARG B O 1
ATOM 3293 N N . PHE B 1 67 ? 2.807 2.455 -10.414 1 88.06 67 PHE B N 1
ATOM 3294 C CA . PHE B 1 67 ? 3.787 3.271 -9.711 1 88.06 67 PHE B CA 1
ATOM 3295 C C . PHE B 1 67 ? 4.879 3.746 -10.656 1 88.06 67 PHE B C 1
ATOM 3297 O O . PHE B 1 67 ? 5.254 4.922 -10.648 1 88.06 67 PHE B O 1
ATOM 3304 N N . THR B 1 68 ? 5.332 2.83 -11.406 1 93.25 68 THR B N 1
ATOM 3305 C CA . THR B 1 68 ? 6.41 3.131 -12.344 1 93.25 68 THR B CA 1
ATOM 3306 C C . THR B 1 68 ? 6.004 4.254 -13.289 1 93.25 68 THR B C 1
ATOM 3308 O O . THR B 1 68 ? 6.785 5.172 -13.547 1 93.25 68 THR B O 1
ATOM 3311 N N . ALA B 1 69 ? 4.848 4.195 -13.766 1 91.88 69 ALA B N 1
ATOM 3312 C CA . ALA B 1 69 ? 4.328 5.242 -14.641 1 91.88 69 ALA B CA 1
ATOM 3313 C C . ALA B 1 69 ? 4.172 6.559 -13.883 1 91.88 69 ALA B C 1
ATOM 3315 O O . ALA B 1 69 ? 4.457 7.629 -14.422 1 91.88 69 ALA B O 1
ATOM 3316 N N . TYR B 1 70 ? 3.781 6.5 -12.719 1 86.62 70 TYR B N 1
ATOM 3317 C CA . TYR B 1 70 ? 3.51 7.676 -11.906 1 86.62 70 TYR B CA 1
ATOM 3318 C C . TYR B 1 70 ? 4.773 8.508 -11.703 1 86.62 70 TYR B C 1
ATOM 3320 O O . TYR B 1 70 ? 4.723 9.734 -11.719 1 86.62 70 TYR B O 1
ATOM 3328 N N . ILE B 1 71 ? 5.887 7.82 -11.5 1 88.56 71 ILE B N 1
ATOM 3329 C CA . ILE B 1 71 ? 7.125 8.555 -11.25 1 88.56 71 ILE B CA 1
ATOM 3330 C C . ILE B 1 71 ? 7.828 8.828 -12.578 1 88.56 71 ILE B C 1
ATOM 3332 O O . ILE B 1 71 ? 9.016 9.156 -12.602 1 88.56 71 ILE B O 1
ATOM 3336 N N . HIS B 1 72 ? 7.176 8.586 -13.703 1 91 72 HIS B N 1
ATOM 3337 C CA . HIS B 1 72 ? 7.648 8.875 -15.055 1 91 72 HIS B CA 1
ATOM 3338 C C . HIS B 1 72 ? 8.898 8.062 -15.383 1 91 72 HIS B C 1
ATOM 3340 O O . HIS B 1 72 ? 9.859 8.594 -15.938 1 91 72 HIS B O 1
ATOM 3346 N N . SER B 1 73 ? 8.836 6.828 -14.945 1 94.62 73 SER B N 1
ATOM 3347 C CA . SER B 1 73 ? 9.898 5.906 -15.32 1 94.62 73 SER B CA 1
ATOM 3348 C C . SER B 1 73 ? 9.617 5.254 -16.672 1 94.62 73 SER B C 1
ATOM 3350 O O . SER B 1 73 ? 8.461 4.996 -17.016 1 94.62 73 SER B O 1
ATOM 3352 N N . ASP B 1 74 ? 10.727 4.906 -17.344 1 97.12 74 ASP B N 1
ATOM 3353 C CA . ASP B 1 74 ? 10.641 4.414 -18.719 1 97.12 74 ASP B CA 1
ATOM 3354 C C . ASP B 1 74 ? 10.547 2.889 -18.75 1 97.12 74 ASP B C 1
ATOM 3356 O O . ASP B 1 74 ? 10.117 2.307 -19.75 1 97.12 74 ASP B O 1
ATOM 3360 N N . PHE B 1 75 ? 10.992 2.318 -17.703 1 97.88 75 PHE B N 1
ATOM 3361 C CA . PHE B 1 75 ? 11.195 0.874 -17.75 1 97.88 75 PHE B CA 1
ATOM 3362 C C . PHE B 1 75 ? 11.117 0.27 -16.359 1 97.88 75 PHE B C 1
ATOM 3364 O O . PHE B 1 75 ? 11.523 0.9 -15.375 1 97.88 75 PHE B O 1
ATOM 3371 N N . LEU B 1 76 ? 10.516 -0.947 -16.266 1 97.56 76 LEU B N 1
ATOM 3372 C CA . LEU B 1 76 ? 10.367 -1.672 -15.008 1 97.56 76 LEU B CA 1
ATOM 3373 C C . LEU B 1 76 ? 11 -3.053 -15.094 1 97.56 76 LEU B C 1
ATOM 3375 O O . LEU B 1 76 ? 10.703 -3.824 -16.016 1 97.56 76 LEU B O 1
ATOM 3379 N N . VAL B 1 77 ? 11.938 -3.297 -14.219 1 96.94 77 VAL B N 1
ATOM 3380 C CA . VAL B 1 77 ? 12.508 -4.633 -14.078 1 96.94 77 VAL B CA 1
ATOM 3381 C C . VAL B 1 77 ? 11.914 -5.32 -12.852 1 96.94 77 VAL B C 1
ATOM 3383 O O . VAL B 1 77 ? 12.094 -4.848 -11.727 1 96.94 77 VAL B O 1
ATOM 3386 N N . HIS B 1 78 ? 11.203 -6.375 -13.07 1 96.06 78 HIS B N 1
ATOM 3387 C CA . HIS B 1 78 ? 10.562 -7.129 -12 1 96.06 78 HIS B CA 1
ATOM 3388 C C . HIS B 1 78 ? 11.312 -8.43 -11.719 1 96.06 78 HIS B C 1
ATOM 3390 O O . HIS B 1 78 ? 11.32 -9.344 -12.547 1 96.06 78 HIS B O 1
ATOM 3396 N N . PHE B 1 79 ? 11.859 -8.539 -10.516 1 94.75 79 PHE B N 1
ATOM 3397 C CA . PHE B 1 79 ? 12.75 -9.656 -10.203 1 94.75 79 PHE B CA 1
ATOM 3398 C C . PHE B 1 79 ? 12 -10.758 -9.477 1 94.75 79 PHE B C 1
ATOM 3400 O O . PHE B 1 79 ? 11.07 -10.484 -8.703 1 94.75 79 PHE B O 1
ATOM 3407 N N . GLY B 1 80 ? 12.398 -12.008 -9.719 1 91.69 80 GLY B N 1
ATOM 3408 C CA . GLY B 1 80 ? 12.016 -13.125 -8.875 1 91.69 80 GLY B CA 1
ATOM 3409 C C . GLY B 1 80 ? 10.859 -13.93 -9.43 1 91.69 80 GLY B C 1
ATOM 3410 O O . GLY B 1 80 ? 10.547 -15.008 -8.93 1 91.69 80 GLY B O 1
ATOM 3411 N N . HIS B 1 81 ? 10.273 -13.422 -10.484 1 90.81 81 HIS B N 1
ATOM 3412 C CA . HIS B 1 81 ? 9.062 -14.078 -10.969 1 90.81 81 HIS B CA 1
ATOM 3413 C C . HIS B 1 81 ? 9.047 -14.18 -12.484 1 90.81 81 HIS B C 1
ATOM 3415 O O . HIS B 1 81 ? 9.859 -13.539 -13.164 1 90.81 81 HIS B O 1
ATOM 3421 N N . SER B 1 82 ? 8.164 -15.016 -13 1 91.75 82 SER B N 1
ATOM 3422 C CA . SER B 1 82 ? 7.922 -15.117 -14.438 1 91.75 82 SER B CA 1
ATOM 3423 C C . SER B 1 82 ? 6.797 -14.188 -14.875 1 91.75 82 SER B C 1
ATOM 3425 O O . SER B 1 82 ? 5.957 -13.797 -14.062 1 91.75 82 SER B O 1
ATOM 3427 N N . PRO B 1 83 ? 6.805 -13.875 -16.109 1 91.81 83 PRO B N 1
ATOM 3428 C CA . PRO B 1 83 ? 5.758 -12.984 -16.609 1 91.81 83 PRO B CA 1
ATOM 3429 C C . PRO B 1 83 ? 4.355 -13.578 -16.453 1 91.81 83 PRO B C 1
ATOM 3431 O O . PRO B 1 83 ? 4.156 -14.766 -16.703 1 91.81 83 PRO B O 1
ATOM 3434 N N . LEU B 1 84 ? 3.479 -12.789 -15.992 1 92 84 LEU B N 1
ATOM 3435 C CA . LEU B 1 84 ? 2.09 -13.195 -15.812 1 92 84 LEU B CA 1
ATOM 3436 C C . LEU B 1 84 ? 1.151 -12.281 -16.594 1 92 84 LEU B C 1
ATOM 3438 O O . LEU B 1 84 ? 0.198 -12.742 -17.219 1 92 84 LEU B O 1
ATOM 3442 N N . ILE B 1 85 ? 1.466 -10.984 -16.562 1 92.88 85 ILE B N 1
ATOM 3443 C CA . ILE B 1 85 ? 0.645 -9.969 -17.203 1 92.88 85 ILE B CA 1
ATOM 3444 C C . ILE B 1 85 ? 1.178 -9.688 -18.609 1 92.88 85 ILE B C 1
ATOM 3446 O O . ILE B 1 85 ? 2.365 -9.406 -18.781 1 92.88 85 ILE B O 1
ATOM 3450 N N . PRO B 1 86 ? 0.316 -9.797 -19.578 1 91.38 86 PRO B N 1
ATOM 3451 C CA . PRO B 1 86 ? 0.792 -9.469 -20.922 1 91.38 86 PRO B CA 1
ATOM 3452 C C . PRO B 1 86 ? 1.358 -8.055 -21.016 1 91.38 86 PRO B C 1
ATOM 3454 O O . PRO B 1 86 ? 0.799 -7.121 -20.438 1 91.38 86 PRO B O 1
ATOM 3457 N N . PRO B 1 87 ? 2.412 -7.926 -21.766 1 90.62 87 PRO B N 1
ATOM 3458 C CA . PRO B 1 87 ? 3.084 -6.625 -21.844 1 90.62 87 PRO B CA 1
ATOM 3459 C C . PRO B 1 87 ? 2.148 -5.504 -22.297 1 90.62 87 PRO B C 1
ATOM 3461 O O . PRO B 1 87 ? 2.25 -4.379 -21.812 1 90.62 87 PRO B O 1
ATOM 3464 N N . HIS B 1 88 ? 1.211 -5.824 -23.203 1 90.56 88 HIS B N 1
ATOM 3465 C CA . HIS B 1 88 ? 0.347 -4.789 -23.75 1 90.56 88 HIS B CA 1
ATOM 3466 C C . HIS B 1 88 ? -0.655 -4.297 -22.719 1 90.56 88 HIS B C 1
ATOM 3468 O O . HIS B 1 88 ? -1.279 -3.248 -22.906 1 90.56 88 HIS B O 1
ATOM 3474 N N . CYS B 1 89 ? -0.768 -5.047 -21.625 1 90.56 89 CYS B N 1
ATOM 3475 C CA . CYS B 1 89 ? -1.688 -4.668 -20.562 1 90.56 89 CYS B CA 1
ATOM 3476 C C . CYS B 1 89 ? -0.99 -3.807 -19.516 1 90.56 89 CYS B C 1
ATOM 3478 O O . CYS B 1 89 ? -1.637 -3.262 -18.625 1 90.56 89 CYS B O 1
ATOM 3480 N N . LEU B 1 90 ? 0.295 -3.627 -19.594 1 93.69 90 LEU B N 1
ATOM 3481 C CA . LEU B 1 90 ? 1.061 -2.834 -18.641 1 93.69 90 LEU B CA 1
ATOM 3482 C C . LEU B 1 90 ? 1.226 -1.4 -19.125 1 93.69 90 LEU B C 1
ATOM 3484 O O . LEU B 1 90 ? 1.301 -1.16 -20.328 1 93.69 90 LEU B O 1
ATOM 3488 N N . LYS B 1 91 ? 1.335 -0.478 -18.234 1 93.31 91 LYS B N 1
ATOM 3489 C CA . LYS B 1 91 ? 1.431 0.943 -18.547 1 93.31 91 LYS B CA 1
ATOM 3490 C C . LYS B 1 91 ? 2.848 1.316 -18.969 1 93.31 91 LYS B C 1
ATOM 3492 O O . LYS B 1 91 ? 3.059 2.354 -19.609 1 93.31 91 LYS B O 1
ATOM 3497 N N . VAL B 1 92 ? 3.789 0.543 -18.531 1 96 92 VAL B N 1
ATOM 3498 C CA . VAL B 1 92 ? 5.195 0.793 -18.828 1 96 92 VAL B CA 1
ATOM 3499 C C . VAL B 1 92 ? 5.859 -0.489 -19.328 1 96 92 VAL B C 1
ATOM 3501 O O . VAL B 1 92 ? 5.5 -1.588 -18.891 1 96 92 VAL B O 1
ATOM 3504 N N . ALA B 1 93 ? 6.812 -0.317 -20.266 1 96.62 93 ALA B N 1
ATOM 3505 C CA . ALA B 1 93 ? 7.594 -1.475 -20.688 1 96.62 93 ALA B CA 1
ATOM 3506 C C . ALA B 1 93 ? 8.273 -2.15 -19.5 1 96.62 93 ALA B C 1
ATOM 3508 O O . ALA B 1 93 ? 8.781 -1.478 -18.609 1 96.62 93 ALA B O 1
ATOM 3509 N N . SER B 1 94 ? 8.203 -3.498 -19.516 1 96.5 94 SER B N 1
ATOM 3510 C CA . SER B 1 94 ? 8.711 -4.207 -18.344 1 96.5 94 SER B CA 1
ATOM 3511 C C . SER B 1 94 ? 9.43 -5.492 -18.75 1 96.5 94 SER B C 1
ATOM 3513 O O . SER B 1 94 ? 9.195 -6.027 -19.844 1 96.5 94 SER B O 1
ATOM 3515 N N . MET B 1 95 ? 10.273 -5.902 -17.938 1 95.81 95 MET B N 1
ATOM 3516 C CA . MET B 1 95 ? 10.914 -7.203 -18.078 1 95.81 95 MET B CA 1
ATOM 3517 C C . MET B 1 95 ? 10.922 -7.961 -16.766 1 95.81 95 MET B C 1
ATOM 3519 O O . MET B 1 95 ? 11.055 -7.355 -15.695 1 95.81 95 MET B O 1
ATOM 3523 N N . TYR B 1 96 ? 10.742 -9.258 -16.875 1 95.19 96 TYR B N 1
ATOM 3524 C CA . TYR B 1 96 ? 10.797 -10.141 -15.711 1 95.19 96 TYR B CA 1
ATOM 3525 C C . TYR B 1 96 ? 12.125 -10.891 -15.664 1 95.19 96 TYR B C 1
ATOM 3527 O O . TYR B 1 96 ? 12.625 -11.344 -16.688 1 95.19 96 TYR B O 1
ATOM 3535 N N . ILE B 1 97 ? 12.641 -10.922 -14.492 1 95 97 ILE B N 1
ATOM 3536 C CA . ILE B 1 97 ? 13.852 -11.703 -14.258 1 95 97 ILE B CA 1
ATOM 3537 C C . ILE B 1 97 ? 13.578 -12.773 -13.195 1 95 97 ILE B C 1
ATOM 3539 O O . ILE B 1 97 ? 13.438 -12.453 -12.016 1 95 97 ILE B O 1
ATOM 3543 N N . PRO B 1 98 ? 13.469 -14.039 -13.531 1 92.5 98 PRO B N 1
ATOM 3544 C CA . PRO B 1 98 ? 13.062 -15.102 -12.617 1 92.5 98 PRO B CA 1
ATOM 3545 C C . PRO B 1 98 ? 14.055 -15.312 -11.477 1 92.5 98 PRO B C 1
ATOM 3547 O O . PRO B 1 98 ? 13.688 -15.828 -10.414 1 92.5 98 PRO B O 1
ATOM 3550 N N . VAL B 1 99 ? 15.266 -14.953 -11.547 1 91.44 99 VAL B N 1
ATOM 3551 C CA . VAL B 1 99 ? 16.344 -15.156 -10.578 1 91.44 99 VAL B CA 1
ATOM 3552 C C . VAL B 1 99 ? 16.484 -16.656 -10.281 1 91.44 99 VAL B C 1
ATOM 3554 O O . VAL B 1 99 ? 16.016 -17.125 -9.242 1 91.44 99 VAL B O 1
ATOM 3557 N N . VAL B 1 100 ? 17.25 -17.359 -10.977 1 92.94 100 VAL B N 1
ATOM 3558 C CA . VAL B 1 100 ? 17.438 -18.812 -10.93 1 92.94 100 VAL B CA 1
ATOM 3559 C C . VAL B 1 100 ? 18.234 -19.203 -9.688 1 92.94 100 VAL B C 1
ATOM 3561 O O . VAL B 1 100 ? 19.219 -18.531 -9.344 1 92.94 100 VAL B O 1
ATOM 3564 N N . ALA B 1 101 ? 17.781 -20.219 -9 1 92.44 101 ALA B N 1
ATOM 3565 C CA . ALA B 1 101 ? 18.469 -20.734 -7.828 1 92.44 101 ALA B CA 1
ATOM 3566 C C . ALA B 1 101 ? 19.219 -22.031 -8.164 1 92.44 101 ALA B C 1
ATOM 3568 O O . ALA B 1 101 ? 18.797 -22.781 -9.055 1 92.44 101 ALA B O 1
ATOM 3569 N N . ASP B 1 102 ? 20.234 -22.219 -7.422 1 92.31 102 ASP B N 1
ATOM 3570 C CA . ASP B 1 102 ? 21 -23.453 -7.625 1 92.31 102 ASP B CA 1
ATOM 3571 C C . ASP B 1 102 ? 20.312 -24.625 -6.922 1 92.31 102 ASP B C 1
ATOM 3573 O O . ASP B 1 102 ? 19.734 -24.469 -5.852 1 92.31 102 ASP B O 1
ATOM 3577 N N . ILE B 1 103 ? 20.422 -25.766 -7.562 1 95.31 103 ILE B N 1
ATOM 3578 C CA . ILE B 1 103 ? 19.891 -26.984 -6.969 1 95.31 103 ILE B CA 1
ATOM 3579 C C . ILE B 1 103 ? 20.781 -28.156 -7.32 1 95.31 103 ILE B C 1
ATOM 3581 O O . ILE B 1 103 ? 21.297 -28.25 -8.438 1 95.31 103 ILE B O 1
ATOM 3585 N N . LEU B 1 104 ? 21.094 -29.016 -6.301 1 95.75 104 LEU B N 1
ATOM 3586 C CA . LEU B 1 104 ? 21.75 -30.297 -6.547 1 95.75 104 LEU B CA 1
ATOM 3587 C C . LEU B 1 104 ? 20.734 -31.359 -6.965 1 95.75 104 LEU B C 1
ATOM 3589 O O . LEU B 1 104 ? 19.875 -31.75 -6.164 1 95.75 104 LEU B O 1
ATOM 3593 N N . LEU B 1 105 ? 20.859 -31.891 -8.172 1 97.19 105 LEU B N 1
ATOM 3594 C CA . LEU B 1 105 ? 19.844 -32.781 -8.703 1 97.19 105 LEU B CA 1
ATOM 3595 C C . LEU B 1 105 ? 20.016 -34.188 -8.133 1 97.19 105 LEU B C 1
ATOM 3597 O O . LEU B 1 105 ? 19.031 -34.938 -7.969 1 97.19 105 LEU B O 1
ATOM 3601 N N . GLU B 1 106 ? 21.203 -34.562 -7.742 1 97.25 106 GLU B N 1
ATOM 3602 C CA . GLU B 1 106 ? 21.469 -35.938 -7.336 1 97.25 106 GLU B CA 1
ATOM 3603 C C . GLU B 1 106 ? 20.672 -36.312 -6.098 1 97.25 106 GLU B C 1
ATOM 3605 O O . GLU B 1 106 ? 20 -37.344 -6.082 1 97.25 106 GLU B O 1
ATOM 3610 N N . PRO B 1 107 ? 20.781 -35.469 -5.086 1 97.75 107 PRO B N 1
ATOM 3611 C CA . PRO B 1 107 ? 19.969 -35.812 -3.916 1 97.75 107 PRO B CA 1
ATOM 3612 C C . PRO B 1 107 ? 18.469 -35.875 -4.234 1 97.75 107 PRO B C 1
ATOM 3614 O O . PRO B 1 107 ? 17.766 -36.719 -3.678 1 97.75 107 PRO B O 1
ATOM 3617 N N . LEU B 1 108 ? 18 -35.031 -5.055 1 98.19 108 LEU B N 1
ATOM 3618 C CA . LEU B 1 108 ? 16.594 -35.031 -5.457 1 98.19 108 LEU B CA 1
ATOM 3619 C C . LEU B 1 108 ? 16.234 -36.344 -6.191 1 98.19 108 LEU B C 1
ATOM 3621 O O . LEU B 1 108 ? 15.234 -36.969 -5.867 1 98.19 108 LEU B O 1
ATOM 3625 N N . ILE B 1 109 ? 17.078 -36.719 -7.121 1 98.12 109 ILE B N 1
ATOM 3626 C CA . ILE B 1 109 ? 16.875 -37.938 -7.898 1 98.12 109 ILE B CA 1
ATOM 3627 C C . ILE B 1 109 ? 16.875 -39.156 -6.973 1 98.12 109 ILE B C 1
ATOM 3629 O O . ILE B 1 109 ? 16 -40.031 -7.074 1 98.12 109 ILE B O 1
ATOM 3633 N N . ASN B 1 110 ? 17.766 -39.156 -6.07 1 97.38 110 ASN B N 1
ATOM 3634 C CA . ASN B 1 110 ? 17.859 -40.25 -5.113 1 97.38 110 ASN B CA 1
ATOM 3635 C C . ASN B 1 110 ? 16.609 -40.344 -4.242 1 97.38 110 ASN B C 1
ATOM 3637 O O . ASN B 1 110 ? 16.078 -41.438 -4.008 1 97.38 110 ASN B O 1
ATOM 3641 N N . ASN B 1 111 ? 16.156 -39.219 -3.76 1 97.62 111 ASN B N 1
ATOM 3642 C CA . ASN B 1 111 ? 14.953 -39.188 -2.939 1 97.62 111 ASN B CA 1
ATOM 3643 C C . ASN B 1 111 ? 13.734 -39.688 -3.695 1 97.62 111 ASN B C 1
ATOM 3645 O O . ASN B 1 111 ? 12.961 -40.5 -3.16 1 97.62 111 ASN B O 1
ATOM 3649 N N . ILE B 1 112 ? 13.602 -39.312 -4.91 1 98.19 112 ILE B N 1
ATOM 3650 C CA . ILE B 1 112 ? 12.469 -39.688 -5.738 1 98.19 112 ILE B CA 1
ATOM 3651 C C . ILE B 1 112 ? 12.508 -41.188 -5.984 1 98.19 112 ILE B C 1
ATOM 3653 O O . ILE B 1 112 ? 11.516 -41.906 -5.777 1 98.19 112 ILE B O 1
ATOM 3657 N N . ASN B 1 113 ? 13.656 -41.719 -6.297 1 97.5 113 ASN B N 1
ATOM 3658 C CA . ASN B 1 113 ? 13.812 -43.156 -6.59 1 97.5 113 ASN B CA 1
ATOM 3659 C C . ASN B 1 113 ? 13.531 -44 -5.359 1 97.5 113 ASN B C 1
ATOM 3661 O O . ASN B 1 113 ? 13.008 -45.094 -5.48 1 97.5 113 ASN B O 1
ATOM 3665 N N . LYS B 1 114 ? 13.836 -43.469 -4.297 1 96.75 114 LYS B N 1
ATOM 3666 C CA . LYS B 1 114 ? 13.703 -44.25 -3.062 1 96.75 114 LYS B CA 1
ATOM 3667 C C . LYS B 1 114 ? 12.273 -44.188 -2.533 1 96.75 114 LYS B C 1
ATOM 3669 O O . LYS B 1 114 ? 11.758 -45.156 -2.01 1 96.75 114 LYS B O 1
ATOM 3674 N N . GLN B 1 115 ? 11.57 -43.094 -2.654 1 97.06 115 GLN B N 1
ATOM 3675 C CA . GLN B 1 115 ? 10.359 -42.844 -1.886 1 97.06 115 GLN B CA 1
ATOM 3676 C C . GLN B 1 115 ? 9.109 -43.031 -2.75 1 97.06 115 GLN B C 1
ATOM 3678 O O . GLN B 1 115 ? 8.031 -43.312 -2.236 1 97.06 115 GLN B O 1
ATOM 3683 N N . LEU B 1 116 ? 9.219 -42.844 -4.059 1 97.81 116 LEU B N 1
ATOM 3684 C CA . LEU B 1 116 ? 7.996 -42.75 -4.855 1 97.81 116 LEU B CA 1
ATOM 3685 C C . LEU B 1 116 ? 7.68 -44.125 -5.48 1 97.81 116 LEU B C 1
ATOM 3687 O O . LEU B 1 116 ? 8.586 -44.906 -5.73 1 97.81 116 LEU B O 1
ATOM 3691 N N . ASP B 1 117 ? 6.41 -44.344 -5.695 1 96 117 ASP B N 1
ATOM 3692 C CA . ASP B 1 117 ? 5.91 -45.531 -6.348 1 96 117 ASP B CA 1
ATOM 3693 C C . ASP B 1 117 ? 6.176 -45.5 -7.848 1 96 117 ASP B C 1
ATOM 3695 O O . ASP B 1 117 ? 5.59 -44.688 -8.57 1 96 117 ASP B O 1
ATOM 3699 N N . LYS B 1 118 ? 6.91 -46.469 -8.375 1 95.56 118 LYS B N 1
ATOM 3700 C CA . LYS B 1 118 ? 7.336 -46.5 -9.773 1 95.56 118 LYS B CA 1
ATOM 3701 C C . LYS B 1 118 ? 6.195 -46.938 -10.688 1 95.56 118 LYS B C 1
ATOM 3703 O O . LYS B 1 118 ? 6.27 -46.781 -11.906 1 95.56 118 LYS B O 1
ATOM 3708 N N . LYS B 1 119 ? 5.129 -47.344 -10.086 1 95.81 119 LYS B N 1
ATOM 3709 C CA . LYS B 1 119 ? 3.969 -47.781 -10.867 1 95.81 119 LYS B CA 1
ATOM 3710 C C . LYS B 1 119 ? 3.16 -46.594 -11.344 1 95.81 119 LYS B C 1
ATOM 3712 O O . LYS B 1 119 ? 2.352 -46.688 -12.273 1 95.81 119 LYS B O 1
ATOM 3717 N N . LEU B 1 120 ? 3.367 -45.5 -10.734 1 96.5 120 LEU B N 1
ATOM 3718 C CA . LEU B 1 120 ? 2.639 -44.281 -11.086 1 96.5 120 LEU B CA 1
ATOM 3719 C C . LEU B 1 120 ? 3.479 -43.375 -12 1 96.5 120 LEU B C 1
ATOM 3721 O O . LEU B 1 120 ? 4.695 -43.281 -11.82 1 96.5 120 LEU B O 1
ATOM 3725 N N . ASP B 1 121 ? 2.783 -42.75 -12.906 1 96.94 121 ASP B N 1
ATOM 3726 C CA . ASP B 1 121 ? 3.445 -41.656 -13.633 1 96.94 121 ASP B CA 1
ATOM 3727 C C . ASP B 1 121 ? 3.828 -40.531 -12.688 1 96.94 121 ASP B C 1
ATOM 3729 O O . ASP B 1 121 ? 3.242 -40.375 -11.617 1 96.94 121 ASP B O 1
ATOM 3733 N N . LEU B 1 122 ? 4.883 -39.781 -13.117 1 98.12 122 LEU B N 1
ATOM 3734 C CA . LEU B 1 122 ? 5.418 -38.75 -12.25 1 98.12 122 LEU B CA 1
ATOM 3735 C C . LEU B 1 122 ? 5.281 -37.375 -12.914 1 98.12 122 LEU B C 1
ATOM 3737 O O . LEU B 1 122 ? 5.785 -37.156 -14.016 1 98.12 122 LEU B O 1
ATOM 3741 N N . ALA B 1 123 ? 4.523 -36.5 -12.273 1 98.25 123 ALA B N 1
ATOM 3742 C CA . ALA B 1 123 ? 4.508 -35.094 -12.672 1 98.25 123 ALA B CA 1
ATOM 3743 C C . ALA B 1 123 ? 5.469 -34.25 -11.828 1 98.25 123 ALA B C 1
ATOM 3745 O O . ALA B 1 123 ? 5.555 -34.469 -10.609 1 98.25 123 ALA B O 1
ATOM 3746 N N . ILE B 1 124 ? 6.219 -33.375 -12.469 1 98.5 124 ILE B N 1
ATOM 3747 C CA . ILE B 1 124 ? 7.125 -32.469 -11.758 1 98.5 124 ILE B CA 1
ATOM 3748 C C . ILE B 1 124 ? 6.703 -31.031 -11.977 1 98.5 124 ILE B C 1
ATOM 3750 O O . ILE B 1 124 ? 6.488 -30.594 -13.117 1 98.5 124 ILE B O 1
ATOM 3754 N N . VAL B 1 125 ? 6.516 -30.312 -10.875 1 98.38 125 VAL B N 1
ATOM 3755 C CA . VAL B 1 125 ? 6.234 -28.875 -10.922 1 98.38 125 VAL B CA 1
ATOM 3756 C C . VAL B 1 125 ? 7.188 -28.141 -9.992 1 98.38 125 VAL B C 1
ATOM 3758 O O . VAL B 1 125 ? 7.727 -28.719 -9.047 1 98.38 125 VAL B O 1
ATOM 3761 N N . ALA B 1 126 ? 7.438 -26.859 -10.32 1 98.38 126 ALA B N 1
ATOM 3762 C CA . ALA B 1 126 ? 8.391 -26.078 -9.531 1 98.38 126 ALA B CA 1
ATOM 3763 C C . ALA B 1 126 ? 8.055 -24.594 -9.57 1 98.38 126 ALA B C 1
ATOM 3765 O O . ALA B 1 126 ? 7.199 -24.156 -10.344 1 98.38 126 ALA B O 1
ATOM 3766 N N . THR B 1 127 ? 8.617 -23.844 -8.625 1 96.56 127 THR B N 1
ATOM 3767 C CA . THR B 1 127 ? 8.641 -22.391 -8.781 1 96.56 127 THR B CA 1
ATOM 3768 C C . THR B 1 127 ? 9.633 -21.984 -9.867 1 96.56 127 THR B C 1
ATOM 3770 O O . THR B 1 127 ? 10.508 -22.766 -10.242 1 96.56 127 THR B O 1
ATOM 3773 N N . ILE B 1 128 ? 9.602 -20.828 -10.305 1 95.94 128 ILE B N 1
ATOM 3774 C CA . ILE B 1 128 ? 10.297 -20.359 -11.5 1 95.94 128 ILE B CA 1
ATOM 3775 C C . ILE B 1 128 ? 11.805 -20.422 -11.281 1 95.94 128 ILE B C 1
ATOM 3777 O O . ILE B 1 128 ? 12.578 -20.531 -12.234 1 95.94 128 ILE B O 1
ATOM 3781 N N . GLN B 1 129 ? 12.281 -20.406 -10.047 1 94.56 129 GLN B N 1
ATOM 3782 C CA . GLN B 1 129 ? 13.703 -20.406 -9.719 1 94.56 129 GLN B CA 1
ATOM 3783 C C . GLN B 1 129 ? 14.375 -21.688 -10.195 1 94.56 129 GLN B C 1
ATOM 3785 O O . GLN B 1 129 ? 15.602 -21.719 -10.375 1 94.56 129 GLN B O 1
ATOM 3790 N N . TYR B 1 130 ? 13.617 -22.719 -10.477 1 96.94 130 TYR B N 1
ATOM 3791 C CA . TYR B 1 130 ? 14.211 -24.016 -10.758 1 96.94 130 TYR B CA 1
ATOM 3792 C C . TYR B 1 130 ? 13.859 -24.484 -12.164 1 96.94 130 TYR B C 1
ATOM 3794 O O . TYR B 1 130 ? 14.148 -25.625 -12.539 1 96.94 130 TYR B O 1
ATOM 3802 N N . GLU B 1 131 ? 13.273 -23.641 -12.93 1 96.94 131 GLU B N 1
ATOM 3803 C CA . GLU B 1 131 ? 12.797 -23.938 -14.273 1 96.94 131 GLU B CA 1
ATOM 3804 C C . GLU B 1 131 ? 13.914 -24.516 -15.141 1 96.94 131 GLU B C 1
ATOM 3806 O O . GLU B 1 131 ? 13.711 -25.516 -15.852 1 96.94 131 GLU B O 1
ATOM 3811 N N . PRO B 1 132 ? 15.125 -24.047 -15.078 1 96.31 132 PRO B N 1
ATOM 3812 C CA . PRO B 1 132 ? 16.172 -24.5 -15.992 1 96.31 132 PRO B CA 1
ATOM 3813 C C . PRO B 1 132 ? 16.594 -25.953 -15.727 1 96.31 132 PRO B C 1
ATOM 3815 O O . PRO B 1 132 ? 17.234 -26.578 -16.578 1 96.31 132 PRO B O 1
ATOM 3818 N N . TYR B 1 133 ? 16.234 -26.484 -14.625 1 97.56 133 TYR B N 1
ATOM 3819 C CA . TYR B 1 133 ? 16.719 -27.797 -14.227 1 97.56 133 TYR B CA 1
ATOM 3820 C C . TYR B 1 133 ? 15.711 -28.891 -14.555 1 97.56 133 TYR B C 1
ATOM 3822 O O . TYR B 1 133 ? 16.016 -30.078 -14.461 1 97.56 133 TYR B O 1
ATOM 3830 N N . LEU B 1 134 ? 14.531 -28.531 -14.922 1 98.38 134 LEU B N 1
ATOM 3831 C CA . LEU B 1 134 ? 13.414 -29.469 -14.977 1 98.38 134 LEU B CA 1
ATOM 3832 C C . LEU B 1 134 ? 13.609 -30.484 -16.109 1 98.38 134 LEU B C 1
ATOM 3834 O O . LEU B 1 134 ? 13.328 -31.672 -15.938 1 98.38 134 LEU B O 1
ATOM 3838 N N . GLN B 1 135 ? 14.133 -30 -17.266 1 97.88 135 GLN B N 1
ATOM 3839 C CA . GLN B 1 135 ? 14.344 -30.906 -18.391 1 97.88 135 GLN B CA 1
ATOM 3840 C C . GLN B 1 135 ? 15.43 -31.938 -18.062 1 97.88 135 GLN B C 1
ATOM 3842 O O . GLN B 1 135 ? 15.289 -33.125 -18.375 1 97.88 135 GLN B O 1
ATOM 3847 N N . GLN B 1 136 ? 16.469 -31.438 -17.5 1 98 136 GLN B N 1
ATOM 3848 C CA . GLN B 1 136 ? 17.547 -32.344 -17.109 1 98 136 GLN B CA 1
ATOM 3849 C C . GLN B 1 136 ? 17.047 -33.375 -16.094 1 98 136 GLN B C 1
ATOM 3851 O O . GLN B 1 136 ? 17.406 -34.531 -16.156 1 98 136 GLN B O 1
ATOM 3856 N N . LEU B 1 137 ? 16.297 -32.906 -15.141 1 98.44 137 LEU B N 1
ATOM 3857 C CA . LEU B 1 137 ? 15.727 -33.812 -14.133 1 98.44 137 LEU B CA 1
ATOM 3858 C C . LEU B 1 137 ? 14.859 -34.875 -14.781 1 98.44 137 LEU B C 1
ATOM 3860 O O . LEU B 1 137 ? 14.969 -36.062 -14.438 1 98.44 137 LEU B O 1
ATOM 3864 N N . LYS B 1 138 ? 13.992 -34.469 -15.672 1 98.19 138 LYS B N 1
ATOM 3865 C CA . LYS B 1 138 ? 13.125 -35.375 -16.391 1 98.19 138 LYS B CA 1
ATOM 3866 C C . LYS B 1 138 ? 13.93 -36.469 -17.078 1 98.19 138 LYS B C 1
ATOM 3868 O O . LYS B 1 138 ? 13.578 -37.656 -16.984 1 98.19 138 LYS B O 1
ATOM 3873 N N . GLN B 1 139 ? 15.039 -36.125 -17.656 1 97.81 139 GLN B N 1
ATOM 3874 C CA . GLN B 1 139 ? 15.875 -37.062 -18.391 1 97.81 139 GLN B CA 1
ATOM 3875 C C . GLN B 1 139 ? 16.609 -38.031 -17.438 1 97.81 139 GLN B C 1
ATOM 3877 O O . GLN B 1 139 ? 16.875 -39.188 -17.797 1 97.81 139 GLN B O 1
ATOM 3882 N N . SER B 1 140 ? 16.844 -37.562 -16.312 1 98.06 140 SER B N 1
ATOM 3883 C CA . SER B 1 140 ? 17.625 -38.312 -15.359 1 98.06 140 SER B CA 1
ATOM 3884 C C . SER B 1 140 ? 16.766 -39.344 -14.625 1 98.06 140 SER B C 1
ATOM 3886 O O . SER B 1 140 ? 17.281 -40.312 -14.055 1 98.06 140 SER B O 1
ATOM 3888 N N . LEU B 1 141 ? 15.508 -39.125 -14.594 1 98.19 141 LEU B N 1
ATOM 3889 C CA . LEU B 1 141 ? 14.594 -40.031 -13.891 1 98.19 141 LEU B CA 1
ATOM 3890 C C . LEU B 1 141 ? 14.094 -41.125 -14.82 1 98.19 141 LEU B C 1
ATOM 3892 O O . LEU B 1 141 ? 12.898 -41.219 -15.094 1 98.19 141 LEU B O 1
ATOM 3896 N N . THR B 1 142 ? 14.914 -42.094 -15.094 1 96.19 142 THR B N 1
ATOM 3897 C CA . THR B 1 142 ? 14.68 -43.094 -16.125 1 96.19 142 THR B CA 1
ATOM 3898 C C . THR B 1 142 ? 13.695 -44.156 -15.625 1 96.19 142 THR B C 1
ATOM 3900 O O . THR B 1 142 ? 13.117 -44.906 -16.422 1 96.19 142 THR B O 1
ATOM 3903 N N . GLN B 1 143 ? 13.461 -44.188 -14.406 1 96.5 143 GLN B N 1
ATOM 3904 C CA . GLN B 1 143 ? 12.594 -45.219 -13.836 1 96.5 143 GLN B CA 1
ATOM 3905 C C . GLN B 1 143 ? 11.133 -44.75 -13.844 1 96.5 143 GLN B C 1
ATOM 3907 O O . GLN B 1 143 ? 10.242 -45.5 -13.445 1 96.5 143 GLN B O 1
ATOM 3912 N N . PHE B 1 144 ? 10.875 -43.531 -14.227 1 97.5 144 PHE B N 1
ATOM 3913 C CA . PHE B 1 144 ? 9.539 -42.938 -14.227 1 97.5 144 PHE B CA 1
ATOM 3914 C C . PHE B 1 144 ? 9.156 -42.438 -15.609 1 97.5 144 PHE B C 1
ATOM 3916 O O . PHE B 1 144 ? 10.023 -42.031 -16.391 1 97.5 144 PHE B O 1
ATOM 3923 N N . ASN B 1 145 ? 7.883 -42.562 -15.93 1 96.94 145 ASN B N 1
ATOM 3924 C CA . ASN B 1 145 ? 7.332 -41.719 -16.984 1 96.94 145 ASN B CA 1
ATOM 3925 C C . ASN B 1 145 ? 7.066 -40.312 -16.469 1 96.94 145 ASN B C 1
ATOM 3927 O O . ASN B 1 145 ? 6.055 -40.062 -15.805 1 96.94 145 ASN B O 1
ATOM 3931 N N . VAL B 1 146 ? 7.934 -39.406 -16.797 1 97.56 146 VAL B N 1
ATOM 3932 C CA . VAL B 1 146 ? 7.918 -38.062 -16.203 1 97.56 146 VAL B CA 1
ATOM 3933 C C . VAL B 1 146 ? 7.188 -37.094 -17.125 1 97.56 146 VAL B C 1
ATOM 3935 O O . VAL B 1 146 ? 7.457 -37.062 -18.328 1 97.56 146 VAL B O 1
ATOM 3938 N N . ILE B 1 147 ? 6.297 -36.375 -16.562 1 97.12 147 ILE B N 1
ATOM 3939 C CA . ILE B 1 147 ? 5.566 -35.344 -17.281 1 97.12 147 ILE B CA 1
ATOM 3940 C C . ILE B 1 147 ? 5.855 -33.969 -16.656 1 97.12 147 ILE B C 1
ATOM 3942 O O . ILE B 1 147 ? 5.906 -33.844 -15.43 1 97.12 147 ILE B O 1
ATOM 3946 N N . LEU B 1 148 ? 6.074 -32.969 -17.469 1 98.12 148 LEU B N 1
ATOM 3947 C CA . LEU B 1 148 ? 6.109 -31.578 -17.078 1 98.12 148 LEU B CA 1
ATOM 3948 C C . LEU B 1 148 ? 4.852 -30.859 -17.547 1 98.12 148 LEU B C 1
ATOM 3950 O O . LEU B 1 148 ? 4.746 -30.469 -18.719 1 98.12 148 LEU B O 1
ATOM 3954 N N . PRO B 1 149 ? 3.906 -30.703 -16.609 1 97.69 149 PRO B N 1
ATOM 3955 C CA . PRO B 1 149 ? 2.641 -30.109 -17.031 1 97.69 149 PRO B CA 1
ATOM 3956 C C . PRO B 1 149 ? 2.775 -28.625 -17.391 1 97.69 149 PRO B C 1
ATOM 3958 O O . PRO B 1 149 ? 3.777 -28 -17.047 1 97.69 149 PRO B O 1
ATOM 3961 N N . LYS B 1 150 ? 1.832 -28.188 -18.156 1 96.81 150 LYS B N 1
ATOM 3962 C CA . LYS B 1 150 ? 1.896 -26.812 -18.656 1 96.81 150 LYS B CA 1
ATOM 3963 C C . LYS B 1 150 ? 0.539 -26.125 -18.547 1 96.81 150 LYS B C 1
ATOM 3965 O O . LYS B 1 150 ? -0.501 -26.766 -18.766 1 96.81 150 LYS B O 1
ATOM 3970 N N . ILE B 1 151 ? 0.562 -24.875 -18.125 1 94.88 151 ILE B N 1
ATOM 3971 C CA . ILE B 1 151 ? -0.614 -24.016 -18.156 1 94.88 151 ILE B CA 1
ATOM 3972 C C . ILE B 1 151 ? -0.205 -22.609 -18.547 1 94.88 151 ILE B C 1
ATOM 3974 O O . ILE B 1 151 ? 0.67 -22 -17.922 1 94.88 151 ILE B O 1
ATOM 3978 N N . ASP B 1 152 ? -0.818 -22.125 -19.594 1 93.88 152 ASP B N 1
ATOM 3979 C CA . ASP B 1 152 ? -0.517 -20.734 -19.969 1 93.88 152 ASP B CA 1
ATOM 3980 C C . ASP B 1 152 ? -1.031 -19.766 -18.906 1 93.88 152 ASP B C 1
ATOM 3982 O O . ASP B 1 152 ? -2.143 -19.922 -18.406 1 93.88 152 ASP B O 1
ATOM 3986 N N . PRO B 1 153 ? -0.242 -18.734 -18.625 1 94.06 153 PRO B N 1
ATOM 3987 C CA . PRO B 1 153 ? 0.955 -18.203 -19.281 1 94.06 153 PRO B CA 1
ATOM 3988 C C . PRO B 1 153 ? 2.25 -18.719 -18.656 1 94.06 153 PRO B C 1
ATOM 3990 O O . PRO B 1 153 ? 3.332 -18.219 -18.969 1 94.06 153 PRO B O 1
ATOM 3993 N N . LEU B 1 154 ? 2.176 -19.688 -17.828 1 95.31 154 LEU B N 1
ATOM 3994 C CA . LEU B 1 154 ? 3.357 -20.156 -17.125 1 95.31 154 LEU B CA 1
ATOM 3995 C C . LEU B 1 154 ? 4.191 -21.078 -18.016 1 95.31 154 LEU B C 1
ATOM 3997 O O . LEU B 1 154 ? 3.648 -21.781 -18.859 1 95.31 154 LEU B O 1
ATOM 4001 N N . PRO B 1 155 ? 5.52 -21 -17.812 1 95.75 155 PRO B N 1
ATOM 4002 C CA . PRO B 1 155 ? 6.352 -21.984 -18.5 1 95.75 155 PRO B CA 1
ATOM 4003 C C . PRO B 1 155 ? 6.016 -23.422 -18.109 1 95.75 155 PRO B C 1
ATOM 4005 O O . PRO B 1 155 ? 5.328 -23.641 -17.109 1 95.75 155 PRO B O 1
ATOM 4008 N N . GLU B 1 156 ? 6.531 -24.312 -18.938 1 97.06 156 GLU B N 1
ATOM 4009 C CA . GLU B 1 156 ? 6.332 -25.734 -18.672 1 97.06 156 GLU B CA 1
ATOM 4010 C C . GLU B 1 156 ? 6.918 -26.125 -17.328 1 97.06 156 GLU B C 1
ATOM 4012 O O . GLU B 1 156 ? 8.047 -25.766 -17 1 97.06 156 GLU B O 1
ATOM 4017 N N . GLY B 1 157 ? 6.117 -26.75 -16.5 1 97.81 157 GLY B N 1
ATOM 4018 C CA . GLY B 1 157 ? 6.57 -27.266 -15.227 1 97.81 157 GLY B CA 1
ATOM 4019 C C . GLY B 1 157 ? 6.496 -26.25 -14.109 1 97.81 157 GLY B C 1
ATOM 4020 O O . GLY B 1 157 ? 6.867 -26.531 -12.969 1 97.81 157 GLY B O 1
ATOM 4021 N N . ILE B 1 158 ? 5.992 -25.047 -14.375 1 97.69 158 ILE B N 1
ATOM 4022 C CA . ILE B 1 158 ? 5.957 -24 -13.352 1 97.69 158 ILE B CA 1
ATOM 4023 C C . ILE B 1 158 ? 4.547 -23.906 -12.773 1 97.69 158 ILE B C 1
ATOM 4025 O O . ILE B 1 158 ? 3.559 -24 -13.5 1 97.69 158 ILE B O 1
ATOM 4029 N N . THR B 1 159 ? 4.488 -23.781 -11.477 1 97.19 159 THR B N 1
ATOM 4030 C CA . THR B 1 159 ? 3.221 -23.641 -10.758 1 97.19 159 THR B CA 1
ATOM 4031 C C . THR B 1 159 ? 3.238 -22.406 -9.859 1 97.19 159 THR B C 1
ATOM 4033 O O . THR B 1 159 ? 4.305 -21.875 -9.555 1 97.19 159 THR B O 1
ATOM 4036 N N . LEU B 1 160 ? 2.094 -21.922 -9.586 1 95.62 160 LEU B N 1
ATOM 4037 C CA . LEU B 1 160 ? 1.879 -20.875 -8.594 1 95.62 160 LEU B CA 1
ATOM 4038 C C . LEU B 1 160 ? 0.978 -21.359 -7.469 1 95.62 160 LEU B C 1
ATOM 4040 O O . LEU B 1 160 ? 0.585 -22.531 -7.449 1 95.62 160 LEU B O 1
ATOM 4044 N N . GLY B 1 161 ? 0.817 -20.484 -6.52 1 93.62 161 GLY B N 1
ATOM 4045 C CA . GLY B 1 161 ? -0.124 -20.797 -5.457 1 93.62 161 GLY B CA 1
ATOM 4046 C C . GLY B 1 161 ? -1.573 -20.672 -5.883 1 93.62 161 GLY B C 1
ATOM 4047 O O . GLY B 1 161 ? -2.465 -21.25 -5.258 1 93.62 161 GLY B O 1
ATOM 4048 N N . CYS B 1 162 ? -1.787 -20 -6.965 1 94.69 162 CYS B N 1
ATOM 4049 C CA . CYS B 1 162 ? -3.158 -19.719 -7.379 1 94.69 162 CYS B CA 1
ATOM 4050 C C . CYS B 1 162 ? -3.43 -20.281 -8.766 1 94.69 162 CYS B C 1
ATOM 4052 O O . CYS B 1 162 ? -4.566 -20.25 -9.25 1 94.69 162 CYS B O 1
ATOM 4054 N N . THR B 1 163 ? -2.418 -20.797 -9.391 1 95.75 163 THR B N 1
ATOM 4055 C CA . THR B 1 163 ? -2.529 -21.359 -10.742 1 95.75 163 THR B CA 1
ATOM 4056 C C . THR B 1 163 ? -1.653 -22.594 -10.891 1 95.75 163 THR B C 1
ATOM 4058 O O . THR B 1 163 ? -0.425 -22.484 -10.922 1 95.75 163 THR B O 1
ATOM 4061 N N . VAL B 1 164 ? -2.303 -23.703 -10.969 1 96.19 164 VAL B N 1
ATOM 4062 C CA . VAL B 1 164 ? -1.641 -25 -11.047 1 96.19 164 VAL B CA 1
ATOM 4063 C C . VAL B 1 164 ? -1.894 -25.625 -12.406 1 96.19 164 VAL B C 1
ATOM 4065 O O . VAL B 1 164 ? -3.031 -25.656 -12.891 1 96.19 164 VAL B O 1
ATOM 4068 N N . PRO B 1 165 ? -0.794 -26.078 -13.031 1 96.5 165 PRO B N 1
ATOM 4069 C CA . PRO B 1 165 ? -1.025 -26.734 -14.32 1 96.5 165 PRO B CA 1
ATOM 4070 C C . PRO B 1 165 ? -1.87 -28 -14.195 1 96.5 165 PRO B C 1
ATOM 4072 O O . PRO B 1 165 ? -1.786 -28.703 -13.188 1 96.5 165 PRO B O 1
ATOM 4075 N N . PRO B 1 166 ? -2.611 -28.234 -15.195 1 93.31 166 PRO B N 1
ATOM 4076 C CA . PRO B 1 166 ? -3.486 -29.406 -15.164 1 93.31 166 PRO B CA 1
ATOM 4077 C C . PRO B 1 166 ? -2.711 -30.719 -15.195 1 93.31 166 PRO B C 1
ATOM 4079 O O . PRO B 1 166 ? -1.693 -30.828 -15.883 1 93.31 166 PRO B O 1
ATOM 4082 N N . LEU B 1 167 ? -3.215 -31.625 -14.414 1 92.25 167 LEU B N 1
ATOM 4083 C CA . LEU B 1 167 ? -2.689 -33 -14.422 1 92.25 16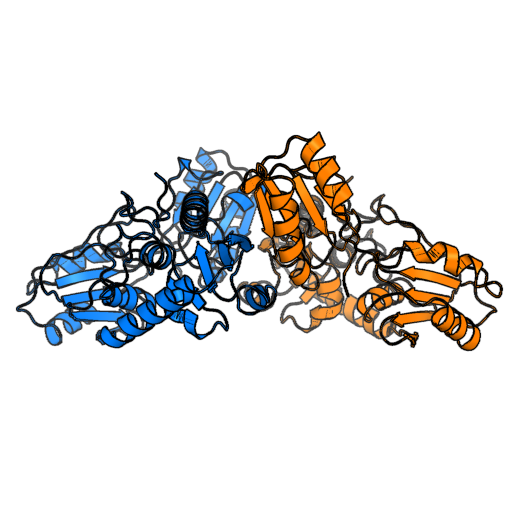7 LEU B CA 1
ATOM 4084 C C . LEU B 1 167 ? -3.609 -33.906 -15.195 1 92.25 167 LEU B C 1
ATOM 4086 O O . LEU B 1 167 ? -4.781 -33.594 -15.422 1 92.25 167 LEU B O 1
ATOM 4090 N N . GLU B 1 168 ? -3.082 -35 -15.641 1 82.88 168 GLU B N 1
ATOM 4091 C CA . GLU B 1 168 ? -3.881 -36 -16.359 1 82.88 168 GLU B CA 1
ATOM 4092 C C . GLU B 1 168 ? -4.914 -36.625 -15.43 1 82.88 168 GLU B C 1
ATOM 4094 O O . GLU B 1 168 ? -4.805 -36.531 -14.203 1 82.88 168 GLU B O 1
ATOM 4099 N N . GLN B 1 169 ? -5.887 -37.094 -16.125 1 81.88 169 GLN B N 1
ATOM 4100 C CA . GLN B 1 169 ? -6.992 -37.719 -15.391 1 81.88 169 GLN B CA 1
ATOM 4101 C C . GLN B 1 169 ? -6.621 -39.094 -14.891 1 81.88 169 GLN B C 1
ATOM 4103 O O . GLN B 1 169 ? -7.234 -40.094 -15.289 1 81.88 169 GLN B O 1
ATOM 4108 N N . ARG B 1 170 ? -5.605 -39.281 -14.281 1 85.69 170 ARG B N 1
ATOM 4109 C CA . ARG B 1 170 ? -5.164 -40.5 -13.609 1 85.69 170 ARG B CA 1
ATOM 4110 C C . ARG B 1 170 ? -4.348 -40.188 -12.359 1 85.69 170 ARG B C 1
ATOM 4112 O O . ARG B 1 170 ? -3.83 -39.094 -12.227 1 85.69 170 ARG B O 1
ATOM 4119 N N . GLU B 1 171 ? -4.391 -41.188 -11.492 1 91.19 171 GLU B N 1
ATOM 4120 C CA . GLU B 1 171 ? -3.596 -40.969 -10.281 1 91.19 171 GLU B CA 1
ATOM 4121 C C . GLU B 1 171 ? -2.107 -40.906 -10.609 1 91.19 171 GLU B C 1
ATOM 4123 O O . GLU B 1 171 ? -1.585 -41.781 -11.328 1 91.19 171 GLU B O 1
ATOM 4128 N N . MET B 1 172 ? -1.508 -39.906 -10.133 1 95.62 172 MET B N 1
ATOM 4129 C CA . MET B 1 172 ? -0.083 -39.688 -10.367 1 95.62 172 MET B CA 1
ATOM 4130 C C . MET B 1 172 ? 0.635 -39.312 -9.078 1 95.62 172 MET B C 1
ATOM 4132 O O . MET B 1 172 ? -0.006 -38.969 -8.078 1 95.62 172 MET B O 1
ATOM 4136 N N . SER B 1 173 ? 1.928 -39.531 -9.133 1 97.44 173 SER B N 1
ATOM 4137 C CA . SER B 1 173 ? 2.779 -38.844 -8.172 1 97.44 173 SER B CA 1
ATOM 4138 C C . SER B 1 173 ? 3.166 -37.469 -8.688 1 97.44 173 SER B C 1
ATOM 4140 O O . SER B 1 173 ? 3.408 -37.281 -9.883 1 97.44 173 SER B O 1
ATOM 4142 N N . VAL B 1 174 ? 3.129 -36.562 -7.77 1 98.12 174 VAL B N 1
ATOM 4143 C CA . VAL B 1 174 ? 3.533 -35.188 -8.125 1 98.12 174 VAL B CA 1
ATOM 4144 C C . VAL B 1 174 ? 4.633 -34.719 -7.18 1 98.12 174 VAL B C 1
ATOM 4146 O O . VAL B 1 174 ? 4.48 -34.781 -5.957 1 98.12 174 VAL B O 1
ATOM 4149 N N . VAL B 1 175 ? 5.711 -34.25 -7.75 1 98.5 175 VAL B N 1
ATOM 4150 C CA . VAL B 1 175 ? 6.777 -33.656 -6.945 1 98.5 175 VAL B CA 1
ATOM 4151 C C . VAL B 1 175 ? 6.871 -32.156 -7.23 1 98.5 175 VAL B C 1
ATOM 4153 O O . VAL B 1 175 ? 7.082 -31.766 -8.375 1 98.5 175 VAL B O 1
ATOM 4156 N N . PHE B 1 176 ? 6.688 -31.438 -6.219 1 98.5 176 PHE B N 1
ATOM 4157 C CA . PHE B 1 176 ? 6.922 -30 -6.262 1 98.5 176 PHE B CA 1
ATOM 4158 C C . PHE B 1 176 ? 8.336 -29.672 -5.797 1 98.5 176 PHE B C 1
ATOM 4160 O O . PHE B 1 176 ? 8.797 -30.188 -4.773 1 98.5 176 PHE B O 1
ATOM 4167 N N . ILE B 1 177 ? 8.945 -28.812 -6.57 1 98.5 177 ILE B N 1
ATOM 4168 C CA . ILE B 1 177 ? 10.273 -28.344 -6.203 1 98.5 177 ILE B CA 1
ATOM 4169 C C . ILE B 1 177 ? 10.234 -26.859 -5.848 1 98.5 177 ILE B C 1
ATOM 4171 O O . ILE B 1 177 ? 9.953 -26.016 -6.703 1 98.5 177 ILE B O 1
ATOM 4175 N N . GLY B 1 178 ? 10.5 -26.484 -4.645 1 96.38 178 GLY B N 1
ATOM 4176 C CA . GLY B 1 178 ? 10.516 -25.109 -4.145 1 96.38 178 GLY B CA 1
ATOM 4177 C C . GLY B 1 178 ? 10.484 -25.031 -2.631 1 96.38 178 GLY B C 1
ATOM 4178 O O . GLY B 1 178 ? 10.492 -26.062 -1.948 1 96.38 178 GLY B O 1
ATOM 4179 N N . GLY B 1 179 ? 10.523 -23.828 -2.172 1 90.19 179 GLY B N 1
ATOM 4180 C CA . GLY B 1 179 ? 10.508 -23.641 -0.73 1 90.19 179 GLY B CA 1
ATOM 4181 C C . GLY B 1 179 ? 9.102 -23.625 -0.15 1 90.19 179 GLY B C 1
ATOM 4182 O O . GLY B 1 179 ? 8.18 -23.094 -0.77 1 90.19 179 GLY B O 1
ATOM 4183 N N . GLY B 1 180 ? 8.938 -24.297 1.06 1 85.06 180 GLY B N 1
ATOM 4184 C CA . GLY B 1 180 ? 7.688 -24.219 1.796 1 85.06 180 GLY B CA 1
ATOM 4185 C C . GLY B 1 180 ? 6.613 -25.156 1.255 1 85.06 180 GLY B C 1
ATOM 4186 O O . GLY B 1 180 ? 6.883 -25.969 0.372 1 85.06 180 GLY B O 1
ATOM 4187 N N . LEU B 1 181 ? 5.473 -25.094 1.812 1 92 181 LEU B N 1
ATOM 4188 C CA . LEU B 1 181 ? 4.391 -26 1.475 1 92 181 LEU B CA 1
ATOM 4189 C C . LEU B 1 181 ? 3.307 -25.297 0.671 1 92 181 LEU B C 1
ATOM 4191 O O . LEU B 1 181 ? 2.416 -25.938 0.114 1 92 181 LEU B O 1
ATOM 4195 N N . PHE B 1 182 ? 3.443 -24.016 0.515 1 90.5 182 PHE B N 1
ATOM 4196 C CA . PHE B 1 182 ? 2.398 -23.172 -0.044 1 90.5 182 PHE B CA 1
ATOM 4197 C C . PHE B 1 182 ? 2.016 -23.641 -1.445 1 90.5 182 PHE B C 1
ATOM 4199 O O . PHE B 1 182 ? 0.842 -23.891 -1.724 1 90.5 182 PHE B O 1
ATOM 4206 N N . HIS B 1 183 ? 2.977 -23.766 -2.293 1 94.56 183 HIS B N 1
ATOM 4207 C CA . HIS B 1 183 ? 2.74 -24.156 -3.68 1 94.56 183 HIS B CA 1
ATOM 4208 C C . HIS B 1 183 ? 2.354 -25.625 -3.789 1 94.56 183 HIS B C 1
ATOM 4210 O O . HIS B 1 183 ? 1.471 -25.984 -4.574 1 94.56 183 HIS B O 1
ATOM 4216 N N . ALA B 1 184 ? 2.984 -26.406 -3.025 1 96.06 184 ALA B N 1
ATOM 4217 C CA . ALA B 1 184 ? 2.664 -27.844 -3.027 1 96.06 184 ALA B CA 1
ATOM 4218 C C . ALA B 1 184 ? 1.228 -28.078 -2.574 1 96.06 184 ALA B C 1
ATOM 4220 O O . ALA B 1 184 ? 0.534 -28.938 -3.123 1 96.06 184 ALA B O 1
ATOM 4221 N N . GLU B 1 185 ? 0.844 -27.328 -1.622 1 93.06 185 GLU B N 1
ATOM 4222 C CA . GLU B 1 185 ? -0.53 -27.438 -1.143 1 93.06 185 GLU B CA 1
ATOM 4223 C C . GLU B 1 185 ? -1.526 -27.031 -2.225 1 93.06 185 GLU B C 1
ATOM 4225 O O . GLU B 1 185 ? -2.611 -27.609 -2.326 1 93.06 185 GLU B O 1
ATOM 4230 N N . ALA B 1 186 ? -1.13 -26.031 -2.939 1 93.44 186 ALA B N 1
ATOM 4231 C CA . ALA B 1 186 ? -1.992 -25.641 -4.051 1 93.44 186 ALA B CA 1
ATOM 4232 C C . ALA B 1 186 ? -2.23 -26.812 -5 1 93.44 186 ALA B C 1
ATOM 4234 O O . ALA B 1 186 ? -3.355 -27.031 -5.457 1 93.44 186 ALA B O 1
ATOM 4235 N N . VAL B 1 187 ? -1.206 -27.578 -5.262 1 94.56 187 VAL B N 1
ATOM 4236 C CA . VAL B 1 187 ? -1.321 -28.766 -6.113 1 94.56 187 VAL B CA 1
ATOM 4237 C C . VAL B 1 187 ? -2.242 -29.781 -5.461 1 94.56 187 VAL B C 1
ATOM 4239 O O . VAL B 1 187 ? -3.131 -30.344 -6.113 1 94.56 187 VAL B O 1
ATOM 4242 N N . ALA B 1 188 ? -2.035 -29.953 -4.195 1 92.19 188 ALA B N 1
ATOM 4243 C CA . ALA B 1 188 ? -2.818 -30.953 -3.465 1 92.19 188 ALA B CA 1
ATOM 4244 C C . ALA B 1 188 ? -4.289 -30.547 -3.406 1 92.19 188 ALA B C 1
ATOM 4246 O O . ALA B 1 188 ? -5.176 -31.406 -3.48 1 92.19 188 ALA B O 1
ATOM 4247 N N . TYR B 1 189 ? -4.551 -29.266 -3.26 1 87.25 189 TYR B N 1
ATOM 4248 C CA . TYR B 1 189 ? -5.926 -28.766 -3.258 1 87.25 189 TYR B CA 1
ATOM 4249 C C . TYR B 1 189 ? -6.598 -29.031 -4.602 1 87.25 189 TYR B C 1
ATOM 4251 O O . TYR B 1 189 ? -7.766 -29.422 -4.656 1 87.25 189 TYR B O 1
ATOM 4259 N N . ASN B 1 190 ? -5.859 -28.797 -5.586 1 87.81 190 ASN B N 1
ATOM 4260 C CA . ASN B 1 190 ? -6.391 -28.875 -6.941 1 87.81 190 ASN B CA 1
ATOM 4261 C C . ASN B 1 190 ? -6.535 -30.328 -7.406 1 87.81 190 ASN B C 1
ATOM 4263 O O . ASN B 1 190 ? -7.41 -30.641 -8.211 1 87.81 190 ASN B O 1
ATOM 4267 N N . TYR B 1 191 ? -5.66 -31.188 -6.867 1 89.19 191 TYR B N 1
ATOM 4268 C CA . TYR B 1 191 ? -5.664 -32.594 -7.254 1 89.19 191 TYR B CA 1
ATOM 4269 C C . TYR B 1 191 ? -5.551 -33.5 -6.031 1 89.19 191 TYR B C 1
ATOM 4271 O O . TYR B 1 191 ? -4.57 -34.219 -5.883 1 89.19 191 TYR B O 1
ATOM 4279 N N . PRO B 1 192 ? -6.605 -33.594 -5.312 1 86.06 192 PRO B N 1
ATOM 4280 C CA . PRO B 1 192 ? -6.551 -34.25 -4.012 1 86.06 192 PRO B CA 1
ATOM 4281 C C . PRO B 1 192 ? -6.359 -35.75 -4.141 1 86.06 192 PRO B C 1
ATOM 4283 O O . PRO B 1 192 ? -5.977 -36.438 -3.17 1 86.06 192 PRO B O 1
ATOM 4286 N N . ASP B 1 193 ? -6.555 -36.344 -5.266 1 87.19 193 ASP B N 1
ATOM 4287 C CA . ASP B 1 193 ? -6.465 -37.781 -5.43 1 87.19 193 ASP B CA 1
ATOM 4288 C C . ASP B 1 193 ? -5.047 -38.219 -5.801 1 87.19 193 ASP B C 1
ATOM 4290 O O . ASP B 1 193 ? -4.73 -39.406 -5.809 1 87.19 193 ASP B O 1
ATOM 4294 N N . ASN B 1 194 ? -4.199 -37.312 -6.031 1 92.88 194 ASN B N 1
ATOM 4295 C CA . ASN B 1 194 ? -2.814 -37.594 -6.395 1 92.88 194 ASN B CA 1
ATOM 4296 C C . ASN B 1 194 ? -1.909 -37.625 -5.168 1 92.88 194 ASN B C 1
ATOM 4298 O O . ASN B 1 194 ? -2.27 -37.094 -4.109 1 92.88 194 ASN B O 1
ATOM 4302 N N . LYS B 1 195 ? -0.819 -38.312 -5.34 1 96.06 195 LYS B N 1
ATOM 4303 C CA . LYS B 1 195 ? 0.206 -38.312 -4.301 1 96.06 195 LYS B CA 1
ATOM 4304 C C . LYS B 1 195 ? 1.175 -37.156 -4.496 1 96.06 195 LYS B C 1
ATOM 4306 O O . LYS B 1 195 ? 2.092 -37.219 -5.316 1 96.06 195 LYS B O 1
ATOM 4311 N N . VAL B 1 196 ? 1.015 -36.156 -3.645 1 96.69 196 VAL B N 1
ATOM 4312 C CA . VAL B 1 196 ? 1.792 -34.938 -3.826 1 96.69 196 VAL B CA 1
ATOM 4313 C C . VAL B 1 196 ? 2.938 -34.906 -2.816 1 96.69 196 VAL B C 1
ATOM 4315 O O . VAL B 1 196 ? 2.75 -35.219 -1.643 1 96.69 196 VAL B O 1
ATOM 4318 N N . TYR B 1 197 ? 4.105 -34.562 -3.318 1 98.06 197 TYR B N 1
ATOM 4319 C CA . TYR B 1 197 ? 5.301 -34.406 -2.498 1 98.06 197 TYR B CA 1
ATOM 4320 C C . TYR B 1 197 ? 5.914 -33.031 -2.699 1 98.06 197 TYR B C 1
ATOM 4322 O O . TYR B 1 197 ? 5.805 -32.438 -3.779 1 98.06 197 TYR B O 1
ATOM 4330 N N . SER B 1 198 ? 6.535 -32.5 -1.607 1 98.31 198 SER B N 1
ATOM 4331 C CA . SER B 1 198 ? 7.281 -31.25 -1.668 1 98.31 198 SER B CA 1
ATOM 4332 C C . SER B 1 198 ? 8.766 -31.484 -1.412 1 98.31 198 SER B C 1
ATOM 4334 O O . SER B 1 198 ? 9.141 -32.094 -0.409 1 98.31 198 SER B O 1
ATOM 4336 N N . TYR B 1 199 ? 9.555 -31.062 -2.326 1 98.44 199 TYR B N 1
ATOM 4337 C CA . TYR B 1 199 ? 11.008 -31.109 -2.158 1 98.44 199 TYR B CA 1
ATOM 4338 C C . TYR B 1 199 ? 11.57 -29.703 -1.946 1 98.44 199 TYR B C 1
ATOM 4340 O O . TYR B 1 199 ? 11.422 -28.828 -2.803 1 98.44 199 TYR B O 1
ATOM 4348 N N . ASP B 1 200 ? 12.227 -29.5 -0.882 1 96.88 200 ASP B N 1
ATOM 4349 C CA . ASP B 1 200 ? 12.922 -28.25 -0.595 1 96.88 200 ASP B CA 1
ATOM 4350 C C . ASP B 1 200 ? 14.422 -28.391 -0.86 1 96.88 200 ASP B C 1
ATOM 4352 O O . ASP B 1 200 ? 15.133 -29.062 -0.107 1 96.88 200 ASP B O 1
ATOM 4356 N N . PRO B 1 201 ? 14.875 -27.688 -1.903 1 95.69 201 PRO B N 1
ATOM 4357 C CA . PRO B 1 201 ? 16.297 -27.828 -2.246 1 95.69 201 PRO B CA 1
ATOM 4358 C C . PRO B 1 201 ? 17.219 -27.344 -1.128 1 95.69 201 PRO B C 1
ATOM 4360 O O . PRO B 1 201 ? 18.359 -27.797 -1.034 1 95.69 201 PRO B O 1
ATOM 4363 N N . ARG B 1 202 ? 16.938 -26.469 -0.235 1 91.81 202 ARG B N 1
ATOM 4364 C CA . ARG B 1 202 ? 17.781 -25.891 0.807 1 91.81 202 ARG B CA 1
ATOM 4365 C C . ARG B 1 202 ? 18.156 -26.938 1.856 1 91.81 202 ARG B C 1
ATOM 4367 O O . ARG B 1 202 ? 19.297 -26.969 2.322 1 91.81 202 ARG B O 1
ATOM 4374 N N . ASN B 1 203 ? 17.172 -27.75 2.145 1 94.25 203 ASN B N 1
ATOM 4375 C CA . ASN B 1 203 ? 17.438 -28.781 3.141 1 94.25 203 ASN B CA 1
ATOM 4376 C C . ASN B 1 203 ? 17.422 -30.172 2.525 1 94.25 203 ASN B C 1
ATOM 4378 O O . ASN B 1 203 ? 17.594 -31.172 3.229 1 94.25 203 ASN B O 1
ATOM 4382 N N . GLN B 1 204 ? 17.125 -30.328 1.271 1 96 204 GLN B N 1
ATOM 4383 C CA . GLN B 1 204 ? 17.156 -31.547 0.48 1 96 204 GLN B CA 1
ATOM 4384 C C . GLN B 1 204 ? 16.219 -32.625 1.058 1 96 204 GLN B C 1
ATOM 4386 O O . GLN B 1 204 ? 16.594 -33.781 1.18 1 96 204 GLN B O 1
ATOM 4391 N N . THR B 1 205 ? 15.086 -32.094 1.42 1 95.94 205 THR B N 1
ATOM 4392 C CA . THR B 1 205 ? 14.102 -33 2.004 1 95.94 205 THR B CA 1
ATOM 4393 C C . THR B 1 205 ? 12.867 -33.125 1.11 1 95.94 205 THR B C 1
ATOM 4395 O O . THR B 1 205 ? 12.398 -32.094 0.564 1 95.94 205 THR B O 1
ATOM 4398 N N . LEU B 1 206 ? 12.414 -34.375 0.95 1 97.5 206 LEU B N 1
ATOM 4399 C CA . LEU B 1 206 ? 11.18 -34.688 0.236 1 97.5 206 LEU B CA 1
ATOM 4400 C C . LEU B 1 206 ? 10.109 -35.188 1.2 1 97.5 206 LEU B C 1
ATOM 4402 O O . LEU B 1 206 ? 10.289 -36.188 1.87 1 97.5 206 LEU B O 1
ATOM 4406 N N . VAL B 1 207 ? 8.945 -34.438 1.259 1 97.25 207 VAL B N 1
ATOM 4407 C CA . VAL B 1 207 ? 7.922 -34.781 2.234 1 97.25 207 VAL B CA 1
ATOM 4408 C C . VAL B 1 207 ? 6.562 -34.875 1.542 1 97.25 207 VAL B C 1
ATOM 4410 O O . VAL B 1 207 ? 6.273 -34.125 0.618 1 97.25 207 VAL B O 1
ATOM 4413 N N . PRO B 1 208 ? 5.738 -35.844 1.956 1 96.31 208 PRO B N 1
ATOM 4414 C CA . PRO B 1 208 ? 4.375 -35.875 1.42 1 96.31 208 PRO B CA 1
ATOM 4415 C C . PRO B 1 208 ? 3.521 -34.688 1.875 1 96.31 208 PRO B C 1
ATOM 4417 O O . PRO B 1 208 ? 3.707 -34.188 2.982 1 96.31 208 PRO B O 1
ATOM 4420 N N . VAL B 1 209 ? 2.721 -34.25 0.996 1 95.56 209 VAL B N 1
ATOM 4421 C CA . VAL B 1 209 ? 1.777 -33.156 1.282 1 95.56 209 VAL B CA 1
ATOM 4422 C C . VAL B 1 209 ? 0.354 -33.719 1.31 1 95.56 209 VAL B C 1
ATOM 4424 O O . VAL B 1 209 ? -0.101 -34.312 0.339 1 95.56 209 VAL B O 1
ATOM 4427 N N . PHE B 1 210 ? -0.359 -33.469 2.441 1 87.62 210 PHE B N 1
ATOM 4428 C CA . PHE B 1 210 ? -1.704 -34.031 2.605 1 87.62 210 PHE B CA 1
ATOM 4429 C C . PHE B 1 210 ? -2.713 -32.906 2.816 1 87.62 210 PHE B C 1
ATOM 4431 O O . PHE B 1 210 ? -2.436 -31.922 3.529 1 87.62 210 PHE B O 1
ATOM 4438 N N . VAL B 1 211 ? -3.746 -32.969 2.074 1 84.12 211 VAL B N 1
ATOM 4439 C CA . VAL B 1 211 ? -4.871 -32.094 2.305 1 84.12 211 VAL B CA 1
ATOM 4440 C C . VAL B 1 211 ? -6.094 -32.875 2.74 1 84.12 211 VAL B C 1
ATOM 4442 O O . VAL B 1 211 ? -6.328 -34 2.24 1 84.12 211 VAL B O 1
ATOM 4445 N N . ASN B 1 212 ? -6.773 -32.469 3.748 1 84.88 212 ASN B N 1
ATOM 4446 C CA . ASN B 1 212 ? -8.016 -33.094 4.203 1 84.88 212 ASN B CA 1
ATOM 4447 C C . ASN B 1 212 ? -9.195 -32.688 3.338 1 84.88 212 ASN B C 1
ATOM 4449 O O . ASN B 1 212 ? -9.852 -31.672 3.619 1 84.88 212 ASN B O 1
ATOM 4453 N N . LYS B 1 213 ? -9.469 -33.5 2.377 1 82.69 213 LYS B N 1
ATOM 4454 C CA . LYS B 1 213 ? -10.5 -33.219 1.389 1 82.69 213 LYS B CA 1
ATOM 4455 C C . LYS B 1 213 ? -11.852 -32.969 2.057 1 82.69 213 LYS B C 1
ATOM 4457 O O . LYS B 1 213 ? -12.578 -32.031 1.704 1 82.69 213 LYS B O 1
ATOM 4462 N N . GLU B 1 214 ? -12.18 -33.781 2.965 1 85.44 214 GLU B N 1
ATOM 4463 C CA . GLU B 1 214 ? -13.477 -33.688 3.633 1 85.44 214 GLU B CA 1
ATOM 4464 C C . GLU B 1 214 ? -13.578 -32.375 4.434 1 85.44 214 GLU B C 1
ATOM 4466 O O . GLU B 1 214 ? -14.617 -31.719 4.406 1 85.44 214 GLU B O 1
ATOM 4471 N N . LYS B 1 215 ? -12.562 -32.125 5.078 1 84.94 215 LYS B N 1
ATOM 4472 C CA . LYS B 1 215 ? -12.555 -30.891 5.863 1 84.94 215 LYS B CA 1
ATOM 4473 C C . LYS B 1 215 ? -12.703 -29.672 4.965 1 84.94 215 LYS B C 1
ATOM 4475 O O . LYS B 1 215 ? -13.461 -28.75 5.277 1 84.94 215 LYS B O 1
ATOM 4480 N N . PHE B 1 216 ? -11.992 -29.688 3.898 1 83.75 216 PHE B N 1
ATOM 4481 C CA . PHE B 1 216 ? -12.039 -28.578 2.961 1 83.75 216 PHE B CA 1
ATOM 4482 C C . PHE B 1 216 ? -13.438 -28.422 2.367 1 83.75 216 PHE B C 1
ATOM 4484 O O . PHE B 1 216 ? -13.93 -27.312 2.211 1 83.75 216 PHE B O 1
ATOM 4491 N N . LYS B 1 217 ? -13.984 -29.5 2.049 1 85.75 217 LYS B N 1
ATOM 4492 C CA . LYS B 1 217 ? -15.344 -29.516 1.508 1 85.75 217 LYS B CA 1
ATOM 4493 C C . LYS B 1 217 ? -16.328 -28.891 2.494 1 85.75 217 LYS B C 1
ATOM 4495 O O . LYS B 1 217 ? -17.188 -28.109 2.107 1 85.75 217 LYS B O 1
ATOM 4500 N N . GLN B 1 218 ? -16.203 -29.219 3.709 1 89.06 218 GLN B N 1
ATOM 4501 C CA . GLN B 1 218 ? -17.094 -28.719 4.742 1 89.06 218 GLN B CA 1
ATOM 4502 C C . GLN B 1 218 ? -16.922 -27.219 4.938 1 89.06 218 GLN B C 1
ATOM 4504 O O . GLN B 1 218 ? -17.906 -26.5 5.094 1 89.06 218 GLN B O 1
ATOM 4509 N N . ILE B 1 219 ? -15.727 -26.859 4.926 1 87.44 219 ILE B N 1
ATOM 4510 C CA . ILE B 1 219 ? -15.438 -25.438 5.105 1 87.44 219 ILE B CA 1
ATOM 4511 C C . ILE B 1 219 ? -16.031 -24.641 3.947 1 87.44 219 ILE B C 1
ATOM 4513 O O . ILE B 1 219 ? -16.688 -23.625 4.164 1 87.44 219 ILE B O 1
ATOM 4517 N N . MET B 1 220 ? -15.789 -25.125 2.736 1 88.25 220 MET B N 1
ATOM 4518 C CA . MET B 1 220 ? -16.297 -24.438 1.557 1 88.25 220 MET B CA 1
ATOM 4519 C C . MET B 1 220 ? -17.828 -24.375 1.57 1 88.25 220 MET B C 1
ATOM 4521 O O . MET B 1 220 ? -18.422 -23.344 1.276 1 88.25 220 MET B O 1
ATOM 4525 N N . LYS B 1 221 ? -18.406 -25.469 1.955 1 91.12 221 LYS B N 1
ATOM 4526 C CA . LYS B 1 221 ? -19.859 -25.516 2.037 1 91.12 221 LYS B CA 1
ATOM 4527 C C . LYS B 1 221 ? -20.391 -24.516 3.049 1 91.12 221 LYS B C 1
ATOM 4529 O O . LYS B 1 221 ? -21.359 -23.797 2.775 1 91.12 221 LYS B O 1
ATOM 4534 N N . THR B 1 222 ? -19.797 -24.484 4.125 1 92.75 222 THR B N 1
ATOM 4535 C CA . THR B 1 222 ? -20.219 -23.562 5.184 1 92.75 222 THR B CA 1
ATOM 4536 C C . THR B 1 222 ? -20.109 -22.125 4.715 1 92.75 222 THR B C 1
ATOM 4538 O O . THR B 1 222 ? -21.016 -21.312 4.957 1 92.75 222 THR B O 1
ATOM 4541 N N . LYS B 1 223 ? -19.047 -21.797 4.078 1 92.81 223 LYS B N 1
ATOM 4542 C CA . LYS B 1 223 ? -18.844 -20.438 3.562 1 92.81 223 LYS B CA 1
ATOM 4543 C C . LYS B 1 223 ? -19.922 -20.062 2.551 1 92.81 223 LYS B C 1
ATOM 4545 O O . LYS B 1 223 ? -20.5 -18.984 2.621 1 92.81 223 LYS B O 1
ATOM 4550 N N . ILE B 1 224 ? -20.156 -21 1.688 1 93.06 224 ILE B N 1
ATOM 4551 C CA . ILE B 1 224 ? -21.125 -20.781 0.626 1 93.06 224 ILE B CA 1
ATOM 4552 C C . ILE B 1 224 ? -22.516 -20.609 1.232 1 93.06 224 ILE B C 1
ATOM 4554 O O . ILE B 1 224 ? -23.25 -19.672 0.867 1 93.06 224 ILE B O 1
ATOM 4558 N N . ASP B 1 225 ? -22.844 -21.422 2.182 1 95 225 ASP B N 1
ATOM 4559 C CA . ASP B 1 225 ? -24.156 -21.344 2.834 1 95 225 ASP B CA 1
ATOM 4560 C C . ASP B 1 225 ? -24.312 -20.031 3.592 1 95 225 ASP B C 1
ATOM 4562 O O . ASP B 1 225 ? -25.391 -19.422 3.572 1 95 225 ASP B O 1
ATOM 4566 N N . THR B 1 226 ? -23.312 -19.641 4.215 1 95.81 226 THR B N 1
ATOM 4567 C CA . THR B 1 226 ? -23.328 -18.375 4.941 1 95.81 226 THR B CA 1
ATOM 4568 C C . THR B 1 226 ? -23.531 -17.219 3.98 1 95.81 226 THR B C 1
ATOM 4570 O O . THR B 1 226 ? -24.328 -16.297 4.254 1 95.81 226 THR B O 1
ATOM 4573 N N . ALA B 1 227 ? -22.828 -17.266 2.896 1 96.31 227 ALA B N 1
ATOM 4574 C CA . ALA B 1 227 ? -22.938 -16.203 1.896 1 96.31 227 ALA B CA 1
ATOM 4575 C C . ALA B 1 227 ? -24.359 -16.094 1.371 1 96.31 227 ALA B C 1
ATOM 4577 O O . ALA B 1 227 ? -24.875 -14.984 1.201 1 96.31 227 ALA B O 1
ATOM 4578 N N . ARG B 1 228 ? -24.984 -17.188 1.206 1 96.5 228 ARG B N 1
ATOM 4579 C CA . ARG B 1 228 ? -26.328 -17.219 0.636 1 96.5 228 ARG B CA 1
ATOM 4580 C C . ARG B 1 228 ? -27.344 -16.547 1.565 1 96.5 228 ARG B C 1
ATOM 4582 O O . ARG B 1 228 ? -28.344 -16 1.108 1 96.5 228 ARG B O 1
ATOM 4589 N N . LYS B 1 229 ? -27.047 -16.484 2.791 1 96.69 229 LYS B N 1
ATOM 4590 C CA . LYS B 1 229 ? -27.984 -15.969 3.781 1 96.69 229 LYS B CA 1
ATOM 4591 C C . LYS B 1 229 ? -27.859 -14.453 3.943 1 96.69 229 LYS B C 1
ATOM 4593 O O . LYS B 1 229 ? -28.75 -13.805 4.48 1 96.69 229 LYS B O 1
ATOM 4598 N N . GLU B 1 230 ? -26.797 -13.945 3.529 1 96.19 230 GLU B N 1
ATOM 4599 C CA . GLU B 1 230 ? -26.531 -12.531 3.768 1 96.19 230 GLU B CA 1
ATOM 4600 C C . GLU B 1 230 ? -27.141 -11.664 2.676 1 96.19 230 GLU B C 1
ATOM 4602 O O . GLU B 1 230 ? -27.188 -12.062 1.51 1 96.19 230 GLU B O 1
ATOM 4607 N N . LYS B 1 231 ? -27.562 -10.539 3.092 1 94.31 231 LYS B N 1
ATOM 4608 C CA . LYS B 1 231 ? -28.109 -9.57 2.152 1 94.31 231 LYS B CA 1
ATOM 4609 C C . LYS B 1 231 ? -27.016 -8.688 1.571 1 94.31 231 LYS B C 1
ATOM 4611 O O . LYS B 1 231 ? -26.969 -8.445 0.362 1 94.31 231 LYS B O 1
ATOM 4616 N N . TYR B 1 232 ? -26.141 -8.18 2.463 1 94 232 TYR B N 1
ATOM 4617 C CA . TYR B 1 232 ? -24.984 -7.379 2.074 1 94 232 TYR B CA 1
ATOM 4618 C C . TYR B 1 232 ? -23.75 -8.25 1.898 1 94 232 TYR B C 1
ATOM 4620 O O . TYR B 1 232 ? -23.391 -9.016 2.797 1 94 232 TYR B O 1
ATOM 4628 N N . ILE B 1 233 ? -23.172 -8.125 0.765 1 97.31 233 ILE B N 1
ATOM 4629 C CA . ILE B 1 233 ? -21.938 -8.852 0.506 1 97.31 233 ILE B CA 1
ATOM 4630 C C . ILE B 1 233 ? -20.844 -7.871 0.103 1 97.31 233 ILE B C 1
ATOM 4632 O O . ILE B 1 233 ? -21 -7.113 -0.857 1 97.31 233 ILE B O 1
ATOM 4636 N N . GLY B 1 234 ? -19.797 -7.875 0.879 1 96.62 234 GLY B N 1
ATOM 4637 C CA . GLY B 1 234 ? -18.672 -7.047 0.512 1 96.62 234 GLY B CA 1
ATOM 4638 C C . GLY B 1 234 ? -17.891 -7.59 -0.675 1 96.62 234 GLY B C 1
ATOM 4639 O O . GLY B 1 234 ? -17.719 -8.805 -0.808 1 96.62 234 GLY B O 1
ATOM 4640 N N . VAL B 1 235 ? -17.516 -6.715 -1.56 1 96.94 235 VAL B N 1
ATOM 4641 C CA . VAL B 1 235 ? -16.578 -7.012 -2.643 1 96.94 235 VAL B CA 1
ATOM 4642 C C . VAL B 1 235 ? -15.32 -6.164 -2.492 1 96.94 235 VAL B C 1
ATOM 4644 O O . VAL B 1 235 ? -15.367 -4.941 -2.648 1 96.94 235 VAL B O 1
ATOM 4647 N N . ILE B 1 236 ? -14.219 -6.84 -2.18 1 95.31 236 ILE B N 1
ATOM 4648 C CA . ILE B 1 236 ? -12.984 -6.098 -1.962 1 95.31 236 ILE B CA 1
ATOM 4649 C C . ILE B 1 236 ? -11.953 -6.5 -3.01 1 95.31 236 ILE B C 1
ATOM 4651 O O . ILE B 1 236 ? -11.602 -7.676 -3.123 1 95.31 236 ILE B O 1
ATOM 4655 N N . THR B 1 237 ? -11.508 -5.562 -3.764 1 95.19 237 THR B N 1
ATOM 4656 C CA . THR B 1 237 ? -10.547 -5.781 -4.84 1 95.19 237 THR B CA 1
ATOM 4657 C C . THR B 1 237 ? -9.188 -5.184 -4.48 1 95.19 237 THR B C 1
ATOM 4659 O O . THR B 1 237 ? -9.109 -4.043 -4.027 1 95.19 237 THR B O 1
ATOM 4662 N N . SER B 1 238 ? -8.18 -5.984 -4.664 1 92.94 238 SER B N 1
ATOM 4663 C CA . SER B 1 238 ? -6.828 -5.543 -4.336 1 92.94 238 SER B CA 1
ATOM 4664 C C . SER B 1 238 ? -6.309 -4.543 -5.367 1 92.94 238 SER B C 1
ATOM 4666 O O . SER B 1 238 ? -6.523 -4.715 -6.57 1 92.94 238 SER B O 1
ATOM 4668 N N . THR B 1 239 ? -5.578 -3.578 -4.875 1 89.12 239 THR B N 1
ATOM 4669 C CA . THR B 1 239 ? -4.926 -2.613 -5.754 1 89.12 239 THR B CA 1
ATOM 4670 C C . THR B 1 239 ? -3.42 -2.854 -5.801 1 89.12 239 THR B C 1
ATOM 4672 O O . THR B 1 239 ? -2.682 -2.074 -6.406 1 89.12 239 THR B O 1
ATOM 4675 N N . LEU B 1 240 ? -2.986 -3.902 -5.141 1 89.69 240 LEU B N 1
ATOM 4676 C CA . LEU B 1 240 ? -1.566 -4.238 -5.133 1 89.69 240 LEU B CA 1
ATOM 4677 C C . LEU B 1 240 ? -1.118 -4.742 -6.5 1 89.69 240 LEU B C 1
ATOM 4679 O O . LEU B 1 240 ? -1.443 -5.867 -6.891 1 89.69 240 LEU B O 1
ATOM 4683 N N . GLY B 1 241 ? -0.31 -3.859 -7.125 1 90.06 241 GLY B N 1
ATOM 4684 C CA . GLY B 1 241 ? 0.098 -4.227 -8.469 1 90.06 241 GLY B CA 1
ATOM 4685 C C . GLY B 1 241 ? -1.07 -4.578 -9.375 1 90.06 241 GLY B C 1
ATOM 4686 O O . GLY B 1 241 ? -2.014 -3.797 -9.508 1 90.06 241 GLY B O 1
ATOM 4687 N N . ARG B 1 242 ? -0.98 -5.754 -9.898 1 92.5 242 ARG B N 1
ATOM 4688 C CA . ARG B 1 242 ? -2.02 -6.242 -10.797 1 92.5 242 ARG B CA 1
ATOM 4689 C C . ARG B 1 242 ? -2.766 -7.422 -10.18 1 92.5 242 ARG B C 1
ATOM 4691 O O . ARG B 1 242 ? -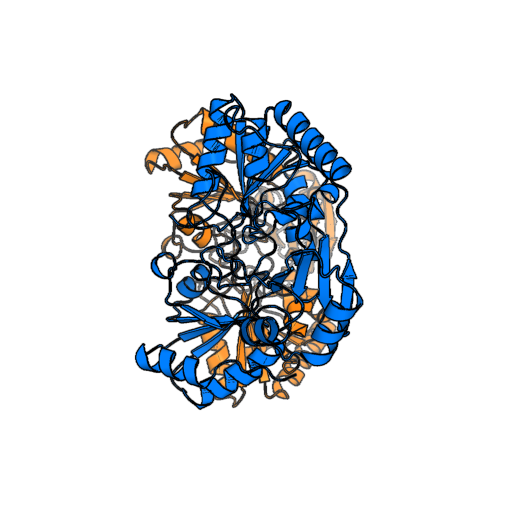3.441 -8.172 -10.891 1 92.5 242 ARG B O 1
ATOM 4698 N N . GLN B 1 243 ? -2.645 -7.512 -8.891 1 92.31 243 GLN B N 1
ATOM 4699 C CA . GLN B 1 243 ? -3.248 -8.633 -8.172 1 92.31 243 GLN B CA 1
ATOM 4700 C C . GLN B 1 243 ? -4.766 -8.625 -8.32 1 92.31 243 GLN B C 1
ATOM 4702 O O . GLN B 1 243 ? -5.387 -9.68 -8.438 1 92.31 243 GLN B O 1
ATOM 4707 N N . GLY B 1 244 ? -5.383 -7.504 -8.242 1 91.81 244 GLY B N 1
ATOM 4708 C CA . GLY B 1 244 ? -6.812 -7.383 -8.469 1 91.81 244 GLY B CA 1
ATOM 4709 C C . GLY B 1 244 ? -7.188 -7.387 -9.938 1 91.81 244 GLY B C 1
ATOM 4710 O O . GLY B 1 244 ? -6.312 -7.359 -10.805 1 91.81 244 GLY B O 1
ATOM 4711 N N . ASN B 1 245 ? -8.531 -7.504 -10.164 1 92.19 245 ASN B N 1
ATOM 4712 C CA . ASN B 1 245 ? -9.039 -7.551 -11.531 1 92.19 245 ASN B CA 1
ATOM 4713 C C . ASN B 1 245 ? -10.43 -6.922 -11.625 1 92.19 245 ASN B C 1
ATOM 4715 O O . ASN B 1 245 ? -11.398 -7.449 -11.07 1 92.19 245 ASN B O 1
ATOM 4719 N N . GLN B 1 246 ? -10.453 -5.816 -12.43 1 89.88 246 GLN B N 1
ATOM 4720 C CA . GLN B 1 246 ? -11.703 -5.07 -12.516 1 89.88 246 GLN B CA 1
ATOM 4721 C C . GLN B 1 246 ? -12.789 -5.895 -13.195 1 89.88 246 GLN B C 1
ATOM 4723 O O . GLN B 1 246 ? -13.961 -5.82 -12.82 1 89.88 246 GLN B O 1
ATOM 4728 N N . LYS B 1 247 ? -12.422 -6.594 -14.219 1 92.19 247 LYS B N 1
ATOM 4729 C CA . LYS B 1 247 ? -13.406 -7.422 -14.906 1 92.19 247 LYS B CA 1
ATOM 4730 C C . LYS B 1 247 ? -14.047 -8.43 -13.953 1 92.19 247 LYS B C 1
ATOM 4732 O O . LYS B 1 247 ? -15.266 -8.594 -13.953 1 92.19 247 LYS B O 1
ATOM 4737 N N . VAL B 1 248 ? -13.234 -9.109 -13.188 1 95.38 248 VAL B N 1
ATOM 4738 C CA . VAL B 1 248 ? -13.742 -10.078 -12.219 1 95.38 248 VAL B CA 1
ATOM 4739 C C . VAL B 1 248 ? -14.633 -9.367 -11.195 1 95.38 248 VAL B C 1
ATOM 4741 O O . VAL B 1 248 ? -15.695 -9.875 -10.828 1 95.38 248 VAL B O 1
ATOM 4744 N N . THR B 1 249 ? -14.203 -8.188 -10.766 1 95.19 249 THR B N 1
ATOM 4745 C CA . THR B 1 249 ? -14.984 -7.395 -9.828 1 95.19 249 THR B CA 1
ATOM 4746 C C . THR B 1 249 ? -16.375 -7.09 -10.391 1 95.19 249 THR B C 1
ATOM 4748 O O . THR B 1 249 ? -17.391 -7.309 -9.719 1 95.19 249 THR B O 1
ATOM 4751 N N . ASP B 1 250 ? -16.391 -6.656 -11.625 1 93.94 250 ASP B N 1
ATOM 4752 C CA . ASP B 1 250 ? -17.656 -6.344 -12.273 1 93.94 250 ASP B CA 1
ATOM 4753 C C . ASP B 1 250 ? -18.531 -7.586 -12.398 1 93.94 250 ASP B C 1
ATOM 4755 O O . ASP B 1 250 ? -19.75 -7.523 -12.188 1 93.94 250 ASP B O 1
ATOM 4759 N N . ASN B 1 251 ? -17.906 -8.711 -12.75 1 96.19 251 ASN B N 1
ATOM 4760 C CA . ASN B 1 251 ? -18.641 -9.969 -12.836 1 96.19 251 ASN B CA 1
ATOM 4761 C C . ASN B 1 251 ? -19.297 -10.328 -11.5 1 96.19 251 ASN B C 1
ATOM 4763 O O . ASN B 1 251 ? -20.438 -10.797 -11.477 1 96.19 251 ASN B O 1
ATOM 4767 N N . ILE B 1 252 ? -18.594 -10.102 -10.438 1 97.56 252 ILE B N 1
ATOM 4768 C CA . ILE B 1 252 ? -19.094 -10.445 -9.109 1 97.56 252 ILE B CA 1
ATOM 4769 C C . ILE B 1 252 ? -20.25 -9.516 -8.734 1 97.56 252 ILE B C 1
ATOM 4771 O O . ILE B 1 252 ? -21.266 -9.961 -8.203 1 97.56 252 ILE B O 1
ATOM 4775 N N . ILE B 1 253 ? -20.062 -8.195 -8.984 1 95.81 253 ILE B N 1
ATOM 4776 C CA . ILE B 1 253 ? -21.109 -7.223 -8.688 1 95.81 253 ILE B CA 1
ATOM 4777 C C . ILE B 1 253 ? -22.391 -7.602 -9.43 1 95.81 253 ILE B C 1
ATOM 4779 O O . ILE B 1 253 ? -23.469 -7.68 -8.828 1 95.81 253 ILE B O 1
ATOM 4783 N N . ASN B 1 254 ? -22.266 -7.938 -10.703 1 96.19 254 ASN B N 1
ATOM 4784 C CA . ASN B 1 254 ? -23.422 -8.344 -11.508 1 96.19 254 ASN B CA 1
ATOM 4785 C C . ASN B 1 254 ? -24.062 -9.617 -10.969 1 96.19 254 ASN B C 1
ATOM 4787 O O . ASN B 1 254 ? -25.297 -9.719 -10.914 1 96.19 254 ASN B O 1
ATOM 4791 N N . LEU B 1 255 ? -23.203 -10.547 -10.664 1 97.44 255 LEU B N 1
ATOM 4792 C CA . LEU B 1 255 ? -23.656 -11.812 -10.102 1 97.44 255 LEU B CA 1
ATOM 4793 C C . LEU B 1 255 ? -24.5 -11.578 -8.852 1 97.44 255 LEU B C 1
ATOM 4795 O O . LEU B 1 255 ? -25.594 -12.148 -8.711 1 97.44 255 LEU B O 1
ATOM 4799 N N . LEU B 1 256 ? -24.016 -10.734 -7.953 1 97.56 256 LEU B N 1
ATOM 4800 C CA . LEU B 1 256 ? -24.703 -10.461 -6.691 1 97.56 256 LEU B CA 1
ATOM 4801 C C . LEU B 1 256 ? -26.016 -9.727 -6.93 1 97.56 256 LEU B C 1
ATOM 4803 O O . LEU B 1 256 ? -27.047 -10.086 -6.348 1 97.56 256 LEU B O 1
ATOM 4807 N N . GLU B 1 257 ? -25.984 -8.734 -7.777 1 95.19 257 GLU B N 1
ATOM 4808 C CA . GLU B 1 257 ? -27.188 -7.961 -8.078 1 95.19 257 GLU B CA 1
ATOM 4809 C C . GLU B 1 257 ? -28.266 -8.836 -8.711 1 95.19 257 GLU B C 1
ATOM 4811 O O . GLU B 1 257 ? -29.453 -8.719 -8.375 1 95.19 257 GLU B O 1
ATOM 4816 N N . LYS B 1 258 ? -27.891 -9.719 -9.578 1 96.31 258 LYS B N 1
ATOM 4817 C CA . LYS B 1 258 ? -28.828 -10.641 -10.219 1 96.31 258 LYS B CA 1
ATOM 4818 C C . LYS B 1 258 ? -29.484 -11.547 -9.188 1 96.31 258 LYS B C 1
ATOM 4820 O O . LYS B 1 258 ? -30.594 -12.055 -9.422 1 96.31 258 LYS B O 1
ATOM 4825 N N . ASN B 1 259 ? -28.828 -11.758 -8.102 1 97.06 259 ASN B N 1
ATOM 4826 C CA . ASN B 1 259 ? -29.359 -12.617 -7.047 1 97.06 259 ASN B CA 1
ATOM 4827 C C . ASN B 1 259 ? -29.969 -11.797 -5.91 1 97.06 259 ASN B C 1
ATOM 4829 O O . ASN B 1 259 ? -30.078 -12.281 -4.785 1 97.06 259 ASN B O 1
ATOM 4833 N N . ASN B 1 260 ? -30.234 -10.516 -6.121 1 95.94 260 ASN B N 1
ATOM 4834 C CA . ASN B 1 260 ? -30.906 -9.602 -5.207 1 95.94 260 ASN B CA 1
ATOM 4835 C C . ASN B 1 260 ? -30.062 -9.359 -3.949 1 95.94 260 ASN B C 1
ATOM 4837 O O . ASN B 1 260 ? -30.609 -9.258 -2.85 1 95.94 260 ASN B O 1
ATOM 4841 N N . LYS B 1 261 ? -28.766 -9.539 -4.043 1 96.38 261 LYS B N 1
ATOM 4842 C CA . LYS B 1 261 ? -27.844 -9.125 -2.992 1 96.38 261 LYS B CA 1
ATOM 4843 C C . LYS B 1 261 ? -27.375 -7.695 -3.211 1 96.38 261 LYS B C 1
ATOM 4845 O O . LYS B 1 261 ? -27.484 -7.156 -4.312 1 96.38 261 LYS B O 1
ATOM 4850 N N . ILE B 1 262 ? -26.938 -7.082 -2.172 1 93.81 262 ILE B N 1
ATOM 4851 C CA . ILE B 1 262 ? -26.453 -5.711 -2.25 1 93.81 262 ILE B CA 1
ATOM 4852 C C . ILE B 1 262 ? -24.938 -5.699 -2.096 1 93.81 262 ILE B C 1
ATOM 4854 O O . ILE B 1 262 ? -24.406 -5.914 -0.999 1 93.81 262 ILE B O 1
ATOM 4858 N N . PRO B 1 263 ? -24.188 -5.449 -3.168 1 95.88 263 PRO B N 1
ATOM 4859 C CA . PRO B 1 263 ? -22.719 -5.41 -3.062 1 95.88 263 PRO B CA 1
ATOM 4860 C C . PRO B 1 263 ? -22.219 -4.148 -2.373 1 95.88 263 PRO B C 1
ATOM 4862 O O . PRO B 1 263 ? -22.719 -3.053 -2.635 1 95.88 263 PRO B O 1
ATOM 4865 N N . VAL B 1 264 ? -21.328 -4.281 -1.46 1 94.56 264 VAL B N 1
ATOM 4866 C CA . VAL B 1 264 ? -20.531 -3.199 -0.888 1 94.56 264 VAL B CA 1
ATOM 4867 C C . VAL B 1 264 ? -19.141 -3.217 -1.49 1 94.56 264 VAL B C 1
ATOM 4869 O O . VAL B 1 264 ? -18.281 -3.992 -1.06 1 94.56 264 VAL B O 1
ATOM 4872 N N . VAL B 1 265 ? -18.906 -2.354 -2.424 1 94.19 265 VAL B N 1
ATOM 4873 C CA . VAL B 1 265 ? -17.719 -2.426 -3.254 1 94.19 265 VAL B CA 1
ATOM 4874 C C . VAL B 1 265 ? -16.609 -1.584 -2.631 1 94.19 265 VAL B C 1
ATOM 4876 O O . VAL B 1 265 ? -16.797 -0.395 -2.361 1 94.19 265 VAL B O 1
ATOM 4879 N N . THR B 1 266 ? -15.5 -2.26 -2.424 1 92.5 266 THR B N 1
ATOM 4880 C CA . THR B 1 266 ? -14.352 -1.62 -1.791 1 92.5 266 THR B CA 1
ATOM 4881 C C . THR B 1 266 ? -13.055 -2.029 -2.482 1 92.5 266 THR B C 1
ATOM 4883 O O . THR B 1 266 ? -12.984 -3.1 -3.092 1 92.5 266 THR B O 1
ATOM 4886 N N . TYR B 1 267 ? -12.094 -1.187 -2.41 1 91.06 267 TYR B N 1
ATOM 4887 C CA . TYR B 1 267 ? -10.742 -1.47 -2.877 1 91.06 267 TYR B CA 1
ATOM 4888 C C . TYR B 1 267 ? -9.727 -1.244 -1.767 1 91.06 267 TYR B C 1
ATOM 4890 O O . TYR B 1 267 ? -9.922 -0.387 -0.901 1 91.06 267 TYR B O 1
ATOM 4898 N N . ALA B 1 268 ? -8.68 -2.043 -1.8 1 88.62 268 ALA B N 1
ATOM 4899 C CA . ALA B 1 268 ? -7.586 -1.893 -0.839 1 88.62 268 ALA B CA 1
ATOM 4900 C C . ALA B 1 268 ? -6.301 -2.527 -1.361 1 88.62 268 ALA B C 1
ATOM 4902 O O . ALA B 1 268 ? -6.348 -3.465 -2.162 1 88.62 268 ALA B O 1
ATOM 4903 N N . ASP B 1 269 ? -5.156 -2.039 -0.931 1 84.44 269 ASP B N 1
ATOM 4904 C CA . ASP B 1 269 ? -3.885 -2.672 -1.272 1 84.44 269 ASP B CA 1
ATOM 4905 C C . ASP B 1 269 ? -3.717 -4 -0.537 1 84.44 269 ASP B C 1
ATOM 4907 O O . ASP B 1 269 ? -3.344 -5.008 -1.141 1 84.44 269 ASP B O 1
ATOM 4911 N N . GLU B 1 270 ? -3.951 -3.867 0.738 1 83.5 270 GLU B N 1
ATOM 4912 C CA . GLU B 1 270 ? -3.869 -5.062 1.572 1 83.5 270 GLU B CA 1
ATOM 4913 C C . GLU B 1 270 ? -5.203 -5.355 2.254 1 83.5 270 GLU B C 1
ATOM 4915 O O . GLU B 1 270 ? -5.863 -4.441 2.752 1 83.5 270 GLU B O 1
ATOM 4920 N N . ILE B 1 271 ? -5.551 -6.574 2.211 1 88.62 271 ILE B N 1
ATOM 4921 C CA . ILE B 1 271 ? -6.781 -7.012 2.867 1 88.62 271 ILE B CA 1
ATOM 4922 C C . ILE B 1 271 ? -6.453 -7.594 4.238 1 88.62 271 ILE B C 1
ATOM 4924 O O . ILE B 1 271 ? -5.699 -8.562 4.344 1 88.62 271 ILE B O 1
ATOM 4928 N N . SER B 1 272 ? -6.973 -6.938 5.258 1 86.5 272 SER B N 1
ATOM 4929 C CA . SER B 1 272 ? -6.707 -7.355 6.629 1 86.5 272 SER B CA 1
ATOM 4930 C C . SER B 1 272 ? -7.984 -7.391 7.461 1 86.5 272 SER B C 1
ATOM 4932 O O . SER B 1 272 ? -9.016 -6.848 7.047 1 86.5 272 SER B O 1
ATOM 4934 N N . THR B 1 273 ? -7.867 -8.031 8.602 1 87.5 273 THR B N 1
ATOM 4935 C CA . THR B 1 273 ? -8.992 -8.062 9.531 1 87.5 273 THR B CA 1
ATOM 4936 C C . THR B 1 273 ? -9.367 -6.652 9.977 1 87.5 273 THR B C 1
ATOM 4938 O O . THR B 1 273 ? -10.555 -6.34 10.117 1 87.5 273 THR B O 1
ATOM 4941 N N . ALA B 1 274 ? -8.398 -5.879 10.195 1 83.81 274 ALA B N 1
ATOM 4942 C CA . ALA B 1 274 ? -8.633 -4.512 10.648 1 83.81 274 ALA B CA 1
ATOM 4943 C C . ALA B 1 274 ? -9.484 -3.74 9.641 1 83.81 274 ALA B C 1
ATOM 4945 O O . ALA B 1 274 ? -10.438 -3.055 10.016 1 83.81 274 ALA B O 1
ATOM 4946 N N . ILE B 1 275 ? -9.18 -3.891 8.43 1 85.38 275 ILE B N 1
ATOM 4947 C CA . ILE B 1 275 ? -9.906 -3.191 7.375 1 85.38 275 ILE B CA 1
ATOM 4948 C C . ILE B 1 275 ? -11.344 -3.699 7.32 1 85.38 275 ILE B C 1
ATOM 4950 O O . ILE B 1 275 ? -12.289 -2.908 7.297 1 85.38 275 ILE B O 1
ATOM 4954 N N . LEU B 1 276 ? -11.492 -4.98 7.375 1 89.75 276 LEU B N 1
ATOM 4955 C CA . LEU B 1 276 ? -12.82 -5.562 7.234 1 89.75 276 LEU B CA 1
ATOM 4956 C C . LEU B 1 276 ? -13.68 -5.258 8.461 1 89.75 276 LEU B C 1
ATOM 4958 O O . LEU B 1 276 ? -14.898 -5.086 8.344 1 89.75 276 LEU B O 1
ATOM 4962 N N . ASP B 1 277 ? -13.039 -5.125 9.602 1 88 277 ASP B N 1
ATOM 4963 C CA . ASP B 1 277 ? -13.742 -4.809 10.844 1 88 277 ASP B CA 1
ATOM 4964 C C . ASP B 1 277 ? -14.375 -3.418 10.781 1 88 277 ASP B C 1
ATOM 4966 O O . ASP B 1 277 ? -15.328 -3.129 11.5 1 88 277 ASP B O 1
ATOM 4970 N N . SER B 1 278 ? -13.844 -2.689 9.977 1 83.81 278 SER B N 1
ATOM 4971 C CA . SER B 1 278 ? -14.344 -1.323 9.883 1 83.81 278 SER B CA 1
ATOM 4972 C C . SER B 1 278 ? -15.703 -1.282 9.188 1 83.81 278 SER B C 1
ATOM 4974 O O . SER B 1 278 ? -16.438 -0.292 9.289 1 83.81 278 SER B O 1
ATOM 4976 N N . TYR B 1 279 ? -16.031 -2.342 8.469 1 87.5 279 TYR B N 1
ATOM 4977 C CA . TYR B 1 279 ? -17.328 -2.471 7.809 1 87.5 279 TYR B CA 1
ATOM 4978 C C . TYR B 1 279 ? -18.281 -3.322 8.641 1 87.5 279 TYR B C 1
ATOM 4980 O O . TYR B 1 279 ? -18.625 -4.441 8.25 1 87.5 279 TYR B O 1
ATOM 4988 N N . LYS B 1 280 ? -18.859 -2.834 9.641 1 83.75 280 LYS B N 1
ATOM 4989 C CA . LYS B 1 280 ? -19.578 -3.557 10.695 1 83.75 280 LYS B CA 1
ATOM 4990 C C . LYS B 1 280 ? -20.781 -4.301 10.133 1 83.75 280 LYS B C 1
ATOM 4992 O O . LYS B 1 280 ? -21.172 -5.348 10.648 1 83.75 280 LYS B O 1
ATOM 4997 N N . GLU B 1 281 ? -21.297 -3.906 9.078 1 85.06 281 GLU B N 1
ATOM 4998 C CA . GLU B 1 281 ? -22.547 -4.48 8.57 1 85.06 281 GLU B CA 1
ATOM 4999 C C . GLU B 1 281 ? -22.281 -5.594 7.566 1 85.06 281 GLU B C 1
ATOM 5001 O O . GLU B 1 281 ? -23.203 -6.281 7.125 1 85.06 281 GLU B O 1
ATOM 5006 N N . VAL B 1 282 ? -21.047 -5.766 7.258 1 92.75 282 VAL B N 1
ATOM 5007 C CA . VAL B 1 282 ? -20.719 -6.742 6.223 1 92.75 282 VAL B CA 1
ATOM 5008 C C . VAL B 1 282 ? -20.062 -7.965 6.852 1 92.75 282 VAL B C 1
ATOM 5010 O O . VAL B 1 282 ? -18.953 -7.871 7.379 1 92.75 282 VAL B O 1
ATOM 5013 N N . LYS B 1 283 ? -20.672 -9.055 6.695 1 94.5 283 LYS B N 1
ATOM 5014 C CA . LYS B 1 283 ? -20.188 -10.273 7.34 1 94.5 283 LYS B CA 1
ATOM 5015 C C . LYS B 1 283 ? -19.469 -11.172 6.34 1 94.5 283 LYS B C 1
ATOM 5017 O O . LYS B 1 283 ? -18.641 -12.008 6.727 1 94.5 283 LYS B O 1
ATOM 5022 N N . VAL B 1 284 ? -19.828 -11.109 5.117 1 96.81 284 VAL B N 1
ATOM 5023 C CA . VAL B 1 284 ? -19.234 -11.945 4.074 1 96.81 284 VAL B CA 1
ATOM 5024 C C . VAL B 1 284 ? -18.578 -11.07 3.018 1 96.81 284 VAL B C 1
ATOM 5026 O O . VAL B 1 284 ? -19.141 -10.07 2.58 1 96.81 284 VAL B O 1
ATOM 5029 N N . TRP B 1 285 ? -17.406 -11.438 2.631 1 96.69 285 TRP B N 1
ATOM 5030 C CA . TRP B 1 285 ? -16.641 -10.695 1.636 1 96.69 285 TRP B CA 1
ATOM 5031 C C . TRP B 1 285 ? -16.172 -11.609 0.506 1 96.69 285 TRP B C 1
ATOM 5033 O O . TRP B 1 285 ? -15.672 -12.711 0.755 1 96.69 285 TRP B O 1
ATOM 5043 N N . VAL B 1 286 ? -16.359 -11.18 -0.685 1 97.19 286 VAL B N 1
ATOM 5044 C CA . VAL B 1 286 ? -15.656 -11.75 -1.825 1 97.19 286 VAL B CA 1
ATOM 5045 C C . VAL B 1 286 ? -14.359 -10.977 -2.068 1 97.19 286 VAL B C 1
ATOM 5047 O O . VAL B 1 286 ? -14.383 -9.766 -2.293 1 97.19 286 VAL B O 1
ATOM 5050 N N . GLN B 1 287 ? -13.281 -11.609 -2.008 1 95.88 287 GLN B N 1
ATOM 5051 C CA . GLN B 1 287 ? -12.023 -10.906 -2.225 1 95.88 287 GLN B CA 1
ATOM 5052 C C . GLN B 1 287 ? -11.469 -11.188 -3.617 1 95.88 287 GLN B C 1
ATOM 5054 O O . GLN B 1 287 ? -11.289 -12.352 -3.994 1 95.88 287 GLN B O 1
ATOM 5059 N N . VAL B 1 288 ? -11.312 -10.164 -4.422 1 95.94 288 VAL B N 1
ATOM 5060 C CA . VAL B 1 288 ? -10.688 -10.234 -5.734 1 95.94 288 VAL B CA 1
ATOM 5061 C C . VAL B 1 288 ? -9.211 -9.836 -5.625 1 95.94 288 VAL B C 1
ATOM 5063 O O . VAL B 1 288 ? -8.852 -8.695 -5.906 1 95.94 288 VAL B O 1
ATOM 5066 N N . ALA B 1 289 ? -8.43 -10.719 -5.199 1 94.44 289 ALA B N 1
ATOM 5067 C CA . ALA B 1 289 ? -7.004 -10.594 -4.91 1 94.44 289 ALA B CA 1
ATOM 5068 C C . ALA B 1 289 ? -6.297 -11.938 -5.043 1 94.44 289 ALA B C 1
ATOM 5070 O O . ALA B 1 289 ? -6.496 -12.656 -6.027 1 94.44 289 ALA B O 1
ATOM 5071 N N . CYS B 1 290 ? -5.441 -12.219 -4.16 1 92.69 290 CYS B N 1
ATOM 5072 C CA . CYS B 1 290 ? -4.859 -13.555 -4.125 1 92.69 290 CYS B CA 1
ATOM 5073 C C . CYS B 1 290 ? -5.863 -14.57 -3.588 1 92.69 290 CYS B C 1
ATOM 5075 O O . CYS B 1 290 ? -6.277 -14.492 -2.43 1 92.69 290 CYS B O 1
ATOM 5077 N N . PRO B 1 291 ? -6.238 -15.555 -4.344 1 91.62 291 PRO B N 1
ATOM 5078 C CA . PRO B 1 291 ? -7.23 -16.531 -3.885 1 91.62 291 PRO B CA 1
ATOM 5079 C C . PRO B 1 291 ? -6.805 -17.25 -2.602 1 91.62 291 PRO B C 1
ATOM 5081 O O . PRO B 1 291 ? -7.656 -17.656 -1.809 1 91.62 291 PRO B O 1
ATOM 5084 N N . ARG B 1 292 ? -5.602 -17.297 -2.381 1 90.44 292 ARG B N 1
ATOM 5085 C CA . ARG B 1 292 ? -5.082 -18.062 -1.249 1 90.44 292 ARG B CA 1
ATOM 5086 C C . ARG B 1 292 ? -5.344 -17.328 0.065 1 90.44 292 ARG B C 1
ATOM 5088 O O . ARG B 1 292 ? -5.223 -17.922 1.142 1 90.44 292 ARG B O 1
ATOM 5095 N N . LEU B 1 293 ? -5.648 -16.062 0.01 1 86.5 293 LEU B N 1
ATOM 5096 C CA . LEU B 1 293 ? -6.023 -15.336 1.221 1 86.5 293 LEU B CA 1
ATOM 5097 C C . LEU B 1 293 ? -7.219 -16 1.9 1 86.5 293 LEU B C 1
ATOM 5099 O O . LEU B 1 293 ? -7.234 -16.156 3.123 1 86.5 293 LEU B O 1
ATOM 5103 N N . SER B 1 294 ? -8.18 -16.422 1.163 1 84.94 294 SER B N 1
ATOM 5104 C CA . SER B 1 294 ? -9.398 -17.047 1.659 1 84.94 294 SER B CA 1
ATOM 5105 C C . SER B 1 294 ? -9.148 -18.5 2.062 1 84.94 294 SER B C 1
ATOM 5107 O O . SER B 1 294 ? -9.734 -18.984 3.035 1 84.94 294 SER B O 1
ATOM 5109 N N . ILE B 1 295 ? -8.289 -19.078 1.36 1 77.75 295 ILE B N 1
ATOM 5110 C CA . ILE B 1 295 ? -8.102 -20.516 1.514 1 77.75 295 ILE B CA 1
ATOM 5111 C C . ILE B 1 295 ? -7.211 -20.797 2.723 1 77.75 295 ILE B C 1
ATOM 5113 O O . ILE B 1 295 ? -7.52 -21.672 3.543 1 77.75 295 ILE B O 1
ATOM 5117 N N . ASP B 1 296 ? -6.176 -20.031 2.859 1 75.94 296 ASP B N 1
ATOM 5118 C CA . ASP B 1 296 ? -5.172 -20.328 3.877 1 75.94 296 ASP B CA 1
ATOM 5119 C C . ASP B 1 296 ? -5.426 -19.516 5.148 1 75.94 296 ASP B C 1
ATOM 5121 O O . ASP B 1 296 ? -5.191 -20.016 6.258 1 75.94 296 ASP B O 1
ATOM 5125 N N . TRP B 1 297 ? -5.961 -18.312 4.996 1 75.62 297 TRP B N 1
ATOM 5126 C CA . TRP B 1 297 ? -6.012 -17.406 6.148 1 75.62 297 TRP B CA 1
ATOM 5127 C C . TRP B 1 297 ? -7.445 -16.969 6.43 1 75.62 297 TRP B C 1
ATOM 5129 O O . TRP B 1 297 ? -7.676 -16.062 7.234 1 75.62 297 TRP B O 1
ATOM 5139 N N . GLY B 1 298 ? -8.297 -17.609 5.77 1 78.88 298 GLY B N 1
ATOM 5140 C CA . GLY B 1 298 ? -9.695 -17.234 5.918 1 78.88 298 GLY B CA 1
ATOM 5141 C C . GLY B 1 298 ? -10.188 -17.328 7.352 1 78.88 298 GLY B C 1
ATOM 5142 O O . GLY B 1 298 ? -10.945 -16.469 7.809 1 78.88 298 GLY B O 1
ATOM 5143 N N . GLU B 1 299 ? -9.602 -18.25 8.023 1 73.75 299 GLU B N 1
ATOM 5144 C CA . GLU B 1 299 ? -10.055 -18.484 9.391 1 73.75 299 GLU B CA 1
ATOM 5145 C C . GLU B 1 299 ? -9.492 -17.438 10.344 1 73.75 299 GLU B C 1
ATOM 5147 O O . GLU B 1 299 ? -9.977 -17.281 11.469 1 73.75 299 GLU B O 1
ATOM 5152 N N . ASP B 1 300 ? -8.578 -16.703 9.844 1 77.25 300 ASP B N 1
ATOM 5153 C CA . ASP B 1 300 ? -7.984 -15.656 10.68 1 77.25 300 ASP B CA 1
ATOM 5154 C C . ASP B 1 300 ? -8.844 -14.391 10.672 1 77.25 300 ASP B C 1
ATOM 5156 O O . ASP B 1 300 ? -8.656 -13.5 11.5 1 77.25 300 ASP B O 1
ATOM 5160 N N . PHE B 1 301 ? -9.781 -14.375 9.773 1 85.19 301 PHE B N 1
ATOM 5161 C CA . PHE B 1 301 ? -10.672 -13.227 9.664 1 85.19 301 PHE B CA 1
ATOM 5162 C C . PHE B 1 301 ? -11.938 -13.445 10.484 1 85.19 301 PHE B C 1
ATOM 5164 O O . PHE B 1 301 ? -12.43 -14.57 10.586 1 85.19 301 PHE B O 1
ATOM 5171 N N . ARG B 1 302 ? -12.5 -12.398 11.055 1 87.75 302 ARG B N 1
ATOM 5172 C CA . ARG B 1 302 ? -13.781 -12.445 11.75 1 87.75 302 ARG B CA 1
ATOM 5173 C C . ARG B 1 302 ? -14.938 -12.578 10.766 1 87.75 302 ARG B C 1
ATOM 5175 O O . ARG B 1 302 ? -15.961 -13.188 11.078 1 87.75 302 ARG B O 1
ATOM 5182 N N . GLN B 1 303 ? -14.734 -12.141 9.648 1 93.12 303 GLN B N 1
ATOM 5183 C CA . GLN B 1 303 ? -15.711 -12.234 8.562 1 93.12 303 GLN B CA 1
ATOM 5184 C C . GLN B 1 303 ? -15.453 -13.461 7.695 1 93.12 303 GLN B C 1
ATOM 5186 O O . GLN B 1 303 ? -14.352 -14.023 7.711 1 93.12 303 GLN B O 1
ATOM 5191 N N . VAL B 1 304 ? -16.438 -13.867 7.004 1 94.81 304 VAL B N 1
ATOM 5192 C CA . VAL B 1 304 ? -16.297 -14.953 6.039 1 94.81 304 VAL B CA 1
ATOM 5193 C C . VAL B 1 304 ? -15.719 -14.406 4.734 1 94.81 304 VAL B C 1
ATOM 5195 O O . VAL B 1 304 ? -16.281 -13.484 4.141 1 94.81 304 VAL B O 1
ATOM 5198 N N . LEU B 1 305 ? -14.594 -14.93 4.402 1 95.31 305 LEU B N 1
ATOM 5199 C CA . LEU B 1 305 ? -13.938 -14.531 3.162 1 95.31 305 LEU B CA 1
ATOM 5200 C C . LEU B 1 305 ? -14.031 -15.641 2.117 1 95.31 305 LEU B C 1
ATOM 5202 O O . LEU B 1 305 ? -13.625 -16.781 2.373 1 95.31 305 LEU B O 1
ATOM 5206 N N . ILE B 1 306 ? -14.555 -15.289 0.937 1 95.12 306 ILE B N 1
ATOM 5207 C CA . ILE B 1 306 ? -14.672 -16.312 -0.097 1 95.12 306 ILE B CA 1
ATOM 5208 C C . ILE B 1 306 ? -13.984 -15.828 -1.374 1 95.12 306 ILE B C 1
ATOM 5210 O O . ILE B 1 306 ? -13.781 -14.633 -1.567 1 95.12 306 ILE B O 1
ATOM 5214 N N . THR B 1 307 ? -13.602 -16.766 -2.246 1 94.31 307 THR B N 1
ATOM 5215 C CA . THR B 1 307 ? -13 -16.484 -3.541 1 94.31 307 THR B CA 1
ATOM 5216 C C . THR B 1 307 ? -14.078 -16.172 -4.582 1 94.31 307 THR B C 1
ATOM 5218 O O . THR B 1 307 ? -15.25 -16.484 -4.371 1 94.31 307 THR B O 1
ATOM 5221 N N . PRO B 1 308 ? -13.641 -15.547 -5.707 1 95.12 308 PRO B N 1
ATOM 5222 C CA . PRO B 1 308 ? -14.594 -15.375 -6.801 1 95.12 308 PRO B CA 1
ATOM 5223 C C . PRO B 1 308 ? -15.219 -16.688 -7.258 1 95.12 308 PRO B C 1
ATOM 5225 O O . PRO B 1 308 ? -16.422 -16.734 -7.555 1 95.12 308 PRO B O 1
ATOM 5228 N N . TYR B 1 309 ? -14.484 -17.781 -7.254 1 92.81 309 TYR B N 1
ATOM 5229 C CA . TYR B 1 309 ? -15.039 -19.094 -7.609 1 92.81 309 TYR B CA 1
ATOM 5230 C C . TYR B 1 309 ? -16.141 -19.5 -6.637 1 92.81 309 TYR B C 1
ATOM 5232 O O . TYR B 1 309 ? -17.219 -19.938 -7.055 1 92.81 309 TYR B O 1
ATOM 5240 N N . GLU B 1 310 ? -15.883 -19.328 -5.375 1 93 310 GLU B N 1
ATOM 5241 C CA . GLU B 1 310 ? -16.875 -19.688 -4.355 1 93 310 GLU B CA 1
ATOM 5242 C C . GLU B 1 310 ? -18.125 -18.812 -4.469 1 93 310 GLU B C 1
ATOM 5244 O O . GLU B 1 310 ? -19.234 -19.281 -4.203 1 93 310 GLU B O 1
ATOM 5249 N N . ALA B 1 311 ? -17.922 -17.578 -4.832 1 95.75 311 ALA B N 1
ATOM 5250 C CA . ALA B 1 311 ? -19.078 -16.703 -5.051 1 95.75 311 ALA B CA 1
ATOM 5251 C C . ALA B 1 311 ? -19.938 -17.219 -6.191 1 95.75 311 ALA B C 1
ATOM 5253 O O . ALA B 1 311 ? -21.172 -17.297 -6.059 1 95.75 311 ALA B O 1
ATOM 5254 N N . PHE B 1 312 ? -19.328 -17.594 -7.27 1 94.5 312 PHE B N 1
ATOM 5255 C CA . PHE B 1 312 ? -20.094 -18.125 -8.391 1 94.5 312 PHE B CA 1
ATOM 5256 C C . PHE B 1 312 ? -20.734 -19.453 -8.016 1 94.5 312 PHE B C 1
ATOM 5258 O O . PHE B 1 312 ? -21.859 -19.734 -8.438 1 94.5 312 PHE B O 1
ATOM 5265 N N . ALA B 1 313 ? -20.016 -20.203 -7.254 1 92.56 313 ALA B N 1
ATOM 5266 C CA . ALA B 1 313 ? -20.609 -21.453 -6.77 1 92.56 313 ALA B CA 1
ATOM 5267 C C . ALA B 1 313 ? -21.828 -21.172 -5.895 1 92.56 313 ALA B C 1
ATOM 5269 O O . ALA B 1 313 ? -22.797 -21.953 -5.898 1 92.56 313 ALA B O 1
ATOM 5270 N N . ALA B 1 314 ? -21.828 -20.125 -5.184 1 94.19 314 ALA B N 1
ATOM 5271 C CA . ALA B 1 314 ? -22.906 -19.781 -4.254 1 94.19 314 ALA B CA 1
ATOM 5272 C C . ALA B 1 314 ? -24.109 -19.203 -4.996 1 94.19 314 ALA B C 1
ATOM 5274 O O . ALA B 1 314 ? -25.25 -19.484 -4.652 1 94.19 314 ALA B O 1
ATOM 5275 N N . PHE B 1 315 ? -23.844 -18.438 -6.086 1 95.88 315 PHE B N 1
ATOM 5276 C CA . PHE B 1 315 ? -24.938 -17.594 -6.562 1 95.88 315 PHE B CA 1
ATOM 5277 C C . PHE B 1 315 ? -25.234 -17.875 -8.031 1 95.88 315 PHE B C 1
ATOM 5279 O O . PHE B 1 315 ? -26.188 -17.328 -8.586 1 95.88 315 PHE B O 1
ATOM 5286 N N . ASP B 1 316 ? -24.406 -18.641 -8.688 1 93.44 316 ASP B N 1
ATOM 5287 C CA . ASP B 1 316 ? -24.656 -19.031 -10.07 1 93.44 316 ASP B CA 1
ATOM 5288 C C . ASP B 1 316 ? -24.938 -20.531 -10.172 1 93.44 316 ASP B C 1
ATOM 5290 O O . ASP B 1 316 ? -24.016 -21.344 -10.164 1 93.44 316 ASP B O 1
ATOM 5294 N N . ASP B 1 317 ? -26.016 -20.906 -10.461 1 86.5 317 ASP B N 1
ATOM 5295 C CA . ASP B 1 317 ? -26.484 -22.297 -10.469 1 86.5 317 ASP B CA 1
ATOM 5296 C C . ASP B 1 317 ? -25.812 -23.078 -11.594 1 86.5 317 ASP B C 1
ATOM 5298 O O . ASP B 1 317 ? -25.766 -24.312 -11.547 1 86.5 317 ASP B O 1
ATOM 5302 N N . SER B 1 318 ? -25.375 -22.359 -12.555 1 84.12 318 SER B N 1
ATOM 5303 C CA . SER B 1 318 ? -24.75 -23.047 -13.68 1 84.12 318 SER B CA 1
ATOM 5304 C C . SER B 1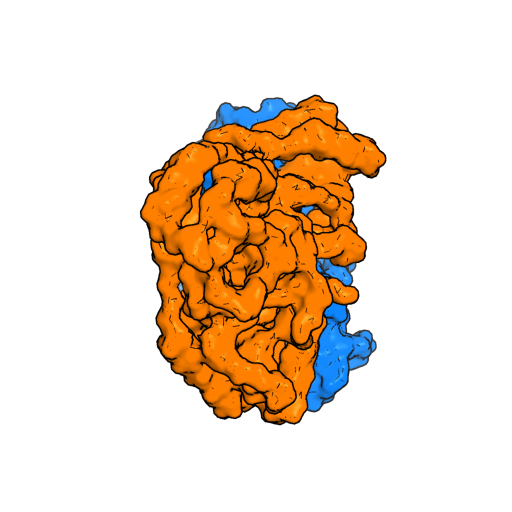 318 ? -23.344 -23.531 -13.336 1 84.12 318 SER B C 1
ATOM 5306 O O . SER B 1 318 ? -22.781 -24.359 -14.047 1 84.12 318 SER B O 1
ATOM 5308 N N . VAL B 1 319 ? -22.891 -22.969 -12.297 1 81.06 319 VAL B N 1
ATOM 5309 C CA . VAL B 1 319 ? -21.562 -23.391 -11.859 1 81.06 319 VAL B CA 1
ATOM 5310 C C . VAL B 1 319 ? -21.672 -24.609 -10.961 1 81.06 319 VAL B C 1
ATOM 5312 O O . VAL B 1 319 ? -22.234 -24.547 -9.859 1 81.06 319 VAL B O 1
ATOM 5315 N N . LYS B 1 320 ? -21.578 -25.781 -11.688 1 69.31 320 LYS B N 1
ATOM 5316 C CA . LYS B 1 320 ? -21.609 -27.031 -10.938 1 69.31 320 LYS B CA 1
ATOM 5317 C C . LYS B 1 320 ? -20.359 -27.188 -10.07 1 69.31 320 LYS B C 1
ATOM 5319 O O . LYS B 1 320 ? -19.281 -27.453 -10.578 1 69.31 320 LYS B O 1
ATOM 5324 N N . ALA B 1 321 ? -20.422 -26.578 -8.945 1 63.69 321 ALA B N 1
ATOM 5325 C CA . ALA B 1 321 ? -19.25 -26.578 -8.078 1 63.69 321 ALA B CA 1
ATOM 5326 C C . ALA B 1 321 ? -19.078 -27.922 -7.387 1 63.69 321 ALA B C 1
ATOM 5328 O O . ALA B 1 321 ? -20.031 -28.5 -6.875 1 63.69 321 ALA B O 1
ATOM 5329 N N . THR B 1 322 ? -17.969 -28.672 -7.824 1 66.62 322 THR B N 1
ATOM 5330 C CA . THR B 1 322 ? -17.562 -29.781 -6.988 1 66.62 322 THR B CA 1
ATOM 5331 C C . THR B 1 322 ? -16.844 -29.297 -5.734 1 66.62 322 THR B C 1
ATOM 5333 O O . THR B 1 322 ? -15.992 -28.406 -5.812 1 66.62 322 THR B O 1
ATOM 5336 N N . LEU B 1 323 ? -17.516 -29.406 -4.66 1 74.75 323 LEU B N 1
ATOM 5337 C CA . LEU B 1 323 ? -16.984 -28.953 -3.377 1 74.75 323 LEU B CA 1
ATOM 5338 C C . LEU B 1 323 ? -15.773 -29.781 -2.961 1 74.75 323 LEU B C 1
ATOM 5340 O O . LEU B 1 323 ? -15.195 -29.547 -1.898 1 74.75 323 LEU B O 1
ATOM 5344 N N . ASP B 1 324 ? -15.32 -30.547 -3.975 1 75.62 324 ASP B N 1
ATOM 5345 C CA . ASP B 1 324 ? -14.273 -31.484 -3.564 1 75.62 324 ASP B CA 1
ATOM 5346 C C . ASP B 1 324 ? -12.891 -30.953 -3.93 1 75.62 324 ASP B C 1
ATOM 5348 O O . ASP B 1 324 ? -11.875 -31.578 -3.623 1 75.62 324 ASP B O 1
ATOM 5352 N N . PHE B 1 325 ? -12.836 -29.875 -4.629 1 77.5 325 PHE B N 1
ATOM 5353 C CA . PHE B 1 325 ? -11.547 -29.266 -4.926 1 77.5 325 PHE B CA 1
ATOM 5354 C C . PHE B 1 325 ? -11.68 -27.766 -5.09 1 77.5 325 PHE B C 1
ATOM 5356 O O . PHE B 1 325 ? -12.797 -27.234 -5.164 1 77.5 325 PHE B O 1
ATOM 5363 N N . ILE B 1 326 ? -10.648 -27.094 -5.027 1 77.12 326 ILE B N 1
ATOM 5364 C CA . ILE B 1 326 ? -10.594 -25.672 -5.316 1 77.12 326 ILE B CA 1
ATOM 5365 C C . ILE B 1 326 ? -9.805 -25.438 -6.605 1 77.12 326 ILE B C 1
ATOM 5367 O O . ILE B 1 326 ? -8.617 -25.766 -6.684 1 77.12 326 ILE B O 1
ATOM 5371 N N . PRO B 1 327 ? -10.453 -24.938 -7.523 1 86 327 PRO B N 1
ATOM 5372 C CA . PRO B 1 327 ? -9.688 -24.703 -8.75 1 86 327 PRO B CA 1
ATOM 5373 C C . PRO B 1 327 ? -8.578 -23.672 -8.562 1 86 327 PRO B C 1
ATOM 5375 O O . PRO B 1 327 ? -8.812 -22.609 -7.988 1 86 327 PRO B O 1
ATOM 5378 N N . MET B 1 328 ? -7.367 -24.047 -8.961 1 92.06 328 MET B N 1
ATOM 5379 C CA . MET B 1 328 ? -6.223 -23.156 -8.984 1 92.06 328 MET B CA 1
ATOM 5380 C C . MET B 1 328 ? -5.887 -22.734 -10.406 1 92.06 328 MET B C 1
ATOM 5382 O O . MET B 1 328 ? -4.867 -23.141 -10.961 1 92.06 328 MET B O 1
ATOM 5386 N N . ASP B 1 329 ? -6.785 -21.922 -10.938 1 93.25 329 ASP B N 1
ATOM 5387 C CA . ASP B 1 329 ? -6.691 -21.547 -12.344 1 93.25 329 ASP B CA 1
ATOM 5388 C C . ASP B 1 329 ? -6.832 -20.031 -12.508 1 93.25 329 ASP B C 1
ATOM 5390 O O . ASP B 1 329 ? -7.281 -19.547 -13.555 1 93.25 329 ASP B O 1
ATOM 5394 N N . ASN B 1 330 ? -6.477 -19.297 -11.508 1 94.38 330 ASN B N 1
ATOM 5395 C CA . ASN B 1 330 ? -6.738 -17.859 -11.414 1 94.38 330 ASN B CA 1
ATOM 5396 C C . ASN B 1 330 ? -6.223 -17.109 -12.641 1 94.38 330 ASN B C 1
ATOM 5398 O O . ASN B 1 330 ? -6.887 -16.219 -13.148 1 94.38 330 ASN B O 1
ATOM 5402 N N . TRP B 1 331 ? -5.039 -17.516 -13.172 1 94.94 331 TRP B N 1
ATOM 5403 C CA . TRP B 1 331 ? -4.414 -16.766 -14.25 1 94.94 331 TRP B CA 1
ATOM 5404 C C . TRP B 1 331 ? -4.391 -17.578 -15.539 1 94.94 331 TRP B C 1
ATOM 5406 O O . TRP B 1 331 ? -3.688 -17.234 -16.5 1 94.94 331 TRP B O 1
ATOM 5416 N N . SER B 1 332 ? -5.105 -18.688 -15.555 1 94.06 332 SER B N 1
ATOM 5417 C CA . SER B 1 332 ? -5.062 -19.594 -16.703 1 94.06 332 SER B CA 1
ATOM 5418 C C . SER B 1 332 ? -5.539 -18.891 -17.969 1 94.06 332 SER B C 1
ATOM 5420 O O . SER B 1 332 ? -6.477 -18.094 -17.938 1 94.06 332 SER B O 1
ATOM 5422 N N . ILE B 1 333 ? -4.895 -19.219 -19.062 1 91.5 333 ILE B N 1
ATOM 5423 C CA . ILE B 1 333 ? -5.301 -18.766 -20.391 1 91.5 333 ILE B CA 1
ATOM 5424 C C . ILE B 1 333 ? -5.539 -19.969 -21.297 1 91.5 333 ILE B C 1
ATOM 5426 O O . ILE B 1 333 ? -4.609 -20.719 -21.594 1 91.5 333 ILE B O 1
ATOM 5430 N N . PRO B 1 334 ? -6.672 -20.094 -21.812 1 90.38 334 PRO B N 1
ATOM 5431 C CA . PRO B 1 334 ? -7.855 -19.266 -21.609 1 90.38 334 PRO B CA 1
ATOM 5432 C C . PRO B 1 334 ? -8.422 -19.391 -20.188 1 90.38 334 PRO B C 1
ATOM 5434 O O . PRO B 1 334 ? -8.18 -20.406 -19.516 1 90.38 334 PRO B O 1
ATOM 5437 N N . ALA B 1 335 ? -9.188 -18.344 -19.797 1 86.12 335 ALA B N 1
ATOM 5438 C CA . ALA B 1 335 ? -9.867 -18.375 -18.5 1 86.12 335 ALA B CA 1
ATOM 5439 C C . ALA B 1 335 ? -10.898 -19.5 -18.453 1 86.12 335 ALA B C 1
ATOM 5441 O O . ALA B 1 335 ? -11.719 -19.641 -19.375 1 86.12 335 ALA B O 1
ATOM 5442 N N . GLU B 1 336 ? -10.891 -20.234 -17.391 1 81 336 GLU B N 1
ATOM 5443 C CA . GLU B 1 336 ? -11.812 -21.359 -17.25 1 81 336 GLU B CA 1
ATOM 5444 C C . GLU B 1 336 ? -13.211 -20.875 -16.859 1 81 336 GLU B C 1
ATOM 5446 O O . GLU B 1 336 ? -14.203 -21.562 -17.125 1 81 336 GLU B O 1
ATOM 5451 N N . GLY B 1 337 ? -13.25 -19.719 -16.234 1 84.88 337 GLY B N 1
ATOM 5452 C CA . GLY B 1 337 ? -14.516 -19.156 -15.82 1 84.88 337 GLY B CA 1
ATOM 5453 C C . GLY B 1 337 ? -14.461 -17.656 -15.594 1 84.88 337 GLY B C 1
ATOM 5454 O O . GLY B 1 337 ? -13.398 -17.047 -15.727 1 84.88 337 GLY B O 1
ATOM 5455 N N . LYS B 1 338 ? -15.594 -17.078 -15.234 1 89.81 338 LYS B N 1
ATOM 5456 C CA . LYS B 1 338 ? -15.734 -15.641 -15.039 1 89.81 338 LYS B CA 1
ATOM 5457 C C . LYS B 1 338 ? -15.016 -15.172 -13.781 1 89.81 338 LYS B C 1
ATOM 5459 O O . LYS B 1 338 ? -14.867 -13.969 -13.547 1 89.81 338 LYS B O 1
ATOM 5464 N N . TRP B 1 339 ? -14.492 -16.156 -12.969 1 91.31 339 TRP B N 1
ATOM 5465 C CA . TRP B 1 339 ? -13.805 -15.859 -11.711 1 91.31 339 TRP B CA 1
ATOM 5466 C C . TRP B 1 339 ? -12.305 -15.742 -11.93 1 91.31 339 TRP B C 1
ATOM 5468 O O . TRP B 1 339 ? -11.562 -15.391 -11.008 1 91.31 339 TRP B O 1
ATOM 5478 N N . CYS B 1 340 ? -11.797 -16.031 -13.125 1 91.94 340 CYS B N 1
ATOM 5479 C CA . CYS B 1 340 ? -10.367 -15.992 -13.406 1 91.94 340 CYS B CA 1
ATOM 5480 C C . CYS B 1 340 ? -9.914 -14.578 -13.766 1 91.94 340 CYS B C 1
ATOM 5482 O O . CYS B 1 340 ? -10.609 -13.867 -14.484 1 91.94 340 CYS B O 1
ATOM 5484 N N . ALA B 1 341 ? -8.781 -14.234 -13.242 1 89.12 341 ALA B N 1
ATOM 5485 C CA . ALA B 1 341 ? -8.258 -12.875 -13.406 1 89.12 341 ALA B CA 1
ATOM 5486 C C . ALA B 1 341 ? -7.383 -12.773 -14.656 1 89.12 341 ALA B C 1
ATOM 5488 O O . ALA B 1 341 ? -6.719 -11.758 -14.875 1 89.12 341 ALA B O 1
ATOM 5489 N N . SER B 1 342 ? -7.391 -13.742 -15.453 1 86.44 342 SER B N 1
ATOM 5490 C CA . SER B 1 342 ? -6.492 -13.734 -16.609 1 86.44 342 SER B CA 1
ATOM 5491 C C . SER B 1 342 ? -6.91 -12.68 -17.625 1 86.44 342 SER B C 1
ATOM 5493 O O . SER B 1 342 ? -8.07 -12.258 -17.656 1 86.44 342 SER B O 1
ATOM 5495 N N . TYR B 1 343 ? -5.949 -12.055 -18.266 1 76.75 343 TYR B N 1
ATOM 5496 C CA . TYR B 1 343 ? -6.164 -11.008 -19.266 1 76.75 343 TYR B CA 1
ATOM 5497 C C . TYR B 1 343 ? -6.562 -11.602 -20.609 1 76.75 343 TYR B C 1
ATOM 5499 O O . TYR B 1 343 ? -6.082 -12.68 -20.984 1 76.75 343 TYR B O 1
ATOM 5507 N N . ASN B 1 344 ? -7.828 -11.422 -21.047 1 59.66 344 ASN B N 1
ATOM 5508 C CA . ASN B 1 344 ? -8.273 -11.836 -22.375 1 59.66 344 ASN B CA 1
ATOM 5509 C C . ASN B 1 344 ? -8.297 -10.672 -23.359 1 59.66 344 ASN B C 1
ATOM 5511 O O . ASN B 1 344 ? -8.547 -9.531 -22.953 1 59.66 344 ASN B O 1
#

Secondary structure (DSSP, 8-state):
------HHHHHHHHHHTT-SEEEEE--GGGHHHHHHHHHHHHHH-TTSEEEEE-S---SGGG--HHHHHHTT-SEEEEESS---S-GGGSSSEEEEE--PPP--HHHHHHHHHHHS-TTS-EEEEE-GGGGGGHHHHHHH-TTS-EE----TTSPTTB--SSB-PPPPSS--EEEEESSSSHHHHHHHHH-TTSEEEEEETTTTEEEEE---HHHHHHHHHHHHHHHHH-SEEEEEEE-STT-S-HHHHHHHHHHHHHTT-EEEEEEESS--HHHHHT-TT--EEEEES-THHHHHHGGGSSSEEE-HHHHHHHH-TTS---TT----BTT-SS-SSTT-----/------HHHHHHHHHHTT-SEEEEE--GGGHHHHHHHHHHHHHH-TTSEEEEE-S---SGGG--HHHHHHTT-SEEEEESS---S-GGGSSSEEEEE--PPP--HHHHHHHHHHHS-TTSEEEEEE-GGGGGGHHHHHHH-TTS-EE----TTSPTTB--SSB-PPPPSS-EEEEEESSSSHHHHHHHHH-TTSEEEEEETTTTEEEEE---HHHHHHHHHHHHHHHHH-SEEEEEEE-STT-S-HHHHHHHHHHHHHTT-EEEEEEESS--HHHHHT-TT--EEEEES-THHHHHHGGGSSSEEE-HHHHHHHH-TTS---TT----BTT-SS-SSTT-----

Nearest PDB structures (foldseek):
  3lzc-assembly1_B  TM=8.527E-01  e=7.820E-23  Pyrococcus horikoshii
  3lzd-assembly1_B  TM=8.561E-01  e=7.615E-22  Pyrococcus horikoshii
  6bxm-assembly1_A  TM=8.555E-01  e=6.796E-22  Candidatus Methanoperedens nitratireducens
  3lzd-assembly1_A  TM=8.613E-01  e=3.747E-21  Pyrococcus horikoshii
  6q2d-assembly1_B  TM=8.465E-01  e=3.344E-21  Methanobrevibacter smithii